Protein 7VPF (pdb70)

InterPro domains:
  IPR013022 Xylose isomerase-like, TIM barrel domain [PF01261] (46-263)
  IPR036237 Xylose isomerase-like superfamily [SSF51658] (16-276)
  IPR050312 IolE/XylA/MocC-like [PTHR12110] (22-275)

Secondary structure (DSSP, 8-state):
-PPPS-SSSEEEEGGGGTTS-HHHHHHHHHHTT--EEEEEHHHHHHH-HHHHHHHHHHTT-EEEEEEEEE----SSHHHHHHHHHHHHHHHHHHHHTT-SEEEEE----SSS-HHHHHHHHHHHHHHHHHHHHHTT-EEEE-PPPGGGTTTT-S--SHHHHHHHHHTS-TTTEEEEEEHHHHTT-TTHHHHHHHTTT-EEEEEE-EE-SS-S-SSS-EE-TTSSS--HHHHHHHHHHTT--S-EEE----HHHHSS-HHHHHHHHHHHHHHT-/----S-STTEEEEGGGGTTS-HHHHHHHHHHTT--EEEEEHHHHHHH-HHHHHHHHHTTT-EEEEEEEEE----SSHHHHHHHHHHHHHHHHHHHHTT-SEEEEE----SSS-HHHHHHHHHHHHHHHHHHHHHTT-EEEE-PPPGGGTTTT-S--SHHHHHHHHTTS-TTTEEEEEEHHHHTT-TTHHHHHHHTTT-EEEEEE-EE-SS-S-SSS-EE-TTSSS--HHHHHHHHHHTT--S-EEE----HHHHSS-HHHHHHHHHHHHHHT-

Solvent-accessible surface area: 20985 Å² total; per-residue (Å²): 176,147,184,38,126,74,28,82,35,0,0,0,0,2,18,2,3,52,79,37,24,0,105,89,0,2,42,0,0,80,141,15,139,3,40,27,0,0,1,29,43,95,31,3,82,122,28,25,66,79,66,0,48,123,16,4,148,122,27,63,16,117,11,2,1,1,2,61,1,8,58,3,9,4,78,74,62,79,74,77,48,64,94,24,70,62,1,82,158,0,0,51,25,0,23,89,6,121,12,97,8,0,1,0,1,1,0,40,22,69,88,120,65,14,48,22,1,20,55,50,0,84,98,10,0,104,88,3,7,87,60,1,93,137,112,68,6,27,0,0,0,5,4,1,1,0,0,5,2,17,53,36,1,0,1,1,16,1,24,24,0,1,84,13,0,88,185,18,54,40,126,32,0,0,0,0,1,2,0,2,0,4,14,0,16,38,79,10,52,117,9,1,68,89,1,56,59,41,16,39,4,2,2,0,0,1,3,38,78,101,27,92,52,16,86,38,1,1,5,10,0,18,90,7,32,5,34,8,40,105,1,15,73,25,1,36,96,7,55,13,155,23,11,2,4,2,3,2,14,19,97,68,27,29,103,83,87,1,69,81,2,2,62,47,1,44,61,79,1,61,99,56,3,206,132,164,36,134,71,31,85,45,0,0,0,0,1,16,1,7,48,87,43,28,0,127,85,0,4,50,2,0,75,142,16,141,2,44,42,0,0,0,21,31,89,30,2,65,123,33,24,64,83,73,0,61,118,18,6,142,131,28,65,17,101,6,2,0,1,2,63,2,7,59,3,6,4,79,73,62,79,75,71,53,60,85,21,73,54,2,91,114,0,0,53,18,0,21,96,4,80,10,86,6,1,1,0,4,0,0,39,20,68,88,118,66,12,52,21,1,25,51,52,0,57,94,11,0,116,90,2,8,83,63,0,88,146,106,67,5,26,0,0,0,8,3,8,0,1,0,6,2,16,49,64,1,0,1,1,16,1,24,24,0,1,76,12,0,91,174,21,54,50,126,32,0,0,0,0,1,1,0,0,1,3,18,1,15,38,79,6,50,125,10,1,66,90,1,57,60,41,17,35,5,1,1,0,0,1,3,38,83,100,23,91,53,17,61,40,1,15,3,2,0,22,73,7,34,5,37,8,35,102,3,8,64,26,3,38,96,6,44,12,171,24,12,2,3,0,6,1,23,11,107,66,24,30,113,88,86,2,76,84,1,2,58,37,0,48,56,74,0,54,81,63,1

Sequence (546 aa):
MERFTNIDRLSLNQITTNSWSLREAAEGCVRAEIPWIALWRNKVEEAGLAESKRIVRDAGLKVSSLCRGGMFPAATAAERAARIDDNRRAIDEAAELEAEVLVLVCGPAPDRDIDGARQMVEVAIHELVPYAQERGVTLGIEPLHPMYAAERSVISTLAQATTIAERFTPQQVGVVVDVFHVWWDPELYKQIARASGRILGFHVSDWIVPTPDMLLGRGMMGDGVIELNRIRQAVEAAGYRGPIEVEIFNQAIWDRPGDEVLAEMKARYLEHVMERFTNIDRLSLNQITTNSWSLREAAEGCVRAEIPWIALWRNKVEEAGLAESKRIVRDAGLKVSSLCRGGMFPAATAAERAARIDDNRRAIDEAAELEAEVLVLVCGPAPDRDIDGARQMVEVAIHELVPYAQERGVTLGIEPLHPMYAAERSVISTLAQATTIAERFTPQQVGVVVDVFHVWWDPELYKQIARASGRILGFHVSDWIVPTPDMLLGRGMMGDGVIELNRIRQAVEAAGYRGPIEVEIFNQAIWDRPGDEVLAEMKARYLEHV

B-factor: mean 81.98, std 17.22, range [30.0, 200.49]

Organism: NCBI:txid1920421

Radius of gyration: 25.16 Å; Cα contacts (8 Å, |Δi|>4): 1152; chains: 2; bounding box: 40×72×66 Å

Foldseek 3Di:
DAFDDDLQQEEEECQLQVVDALLRVLVLCLVVPHAEYEEEPVSCVVQDLVRSLVSCVVSNHDYAEYDAAAQQADPDDVVNVVSLVVNLVLLVSCLSSVYAEHEYAHHEHPDPPLVVSVVSSLVSLVVSQVSNVVSQYAYAYEAAAPVCRHPGHNRQELLSQLVSQVVDDLSRYAYEAECNRYLPPPCLLVSLLVRAPNYRAAEYWAAAPPAPDPQQRTHHPPHHDGQVVVNVVSNVVSVDPHHYYYDHRHPVSNPDPVNVVVVVRVVVSRVGD/DDFDDDQQQEEEECQLQVVDALLRVLVLCLVVVHAEYEEEPVSCVVQDLVRSLVSCVVSNHAYAEYDAAAQQADPDDVVNVVSLVVVLVQLVSCLSSVYAAHEYAHHEHPDPPLVVSLVSSLVSLVVNQVSNVVSQHAYAYEAAAPVCRHPGHPRQELQSRLVSQVVDDLSRYAYEDECNRYQPPPCRLVSLLVRASNYRAAEYWAQAPPAPDPQQRTHHPPRHDGQVVVNVVSNVVSVDPHHYYYHHRHPVSNVDDPNVVVVVNVVCNRVRD

Structure (mmCIF, N/CA/C/O backbone):
data_7VPF
#
_entry.id   7VPF
#
_cell.length_a   141.932
_cell.length_b   141.932
_cell.length_c   76.701
_cell.angle_alpha   90.000
_cell.angle_beta   90.000
_cell.angle_gamma   120.000
#
_symmetry.space_group_name_H-M   'H 3'
#
loop_
_entity.id
_entity.type
_entity.pdbx_description
1 polymer 'Xylose isomerase'
2 non-polymer 'CALCIUM ION'
3 non-polymer 'ZINC ION'
#
loop_
_atom_site.group_PDB
_atom_site.id
_atom_site.type_symbol
_atom_site.label_atom_id
_atom_site.label_alt_id
_atom_site.label_comp_id
_atom_site.label_asym_id
_atom_site.label_entity_id
_atom_site.label_seq_id
_atom_site.pdbx_PDB_ins_code
_atom_site.Cartn_x
_atom_site.Cartn_y
_atom_site.Cartn_z
_atom_site.occupancy
_atom_site.B_iso_or_equiv
_atom_site.auth_seq_id
_atom_site.auth_comp_id
_atom_site.auth_asym_id
_atom_site.auth_atom_id
_atom_site.pdbx_PDB_model_num
ATOM 1 N N . MET A 1 21 ? -35.537 -2.053 -11.990 1.00 106.00 1 MET A N 1
ATOM 2 C CA . MET A 1 21 ? -34.406 -1.543 -11.173 1.00 109.09 1 MET A CA 1
ATOM 3 C C . MET A 1 21 ? -33.325 -0.969 -12.094 1.00 113.97 1 MET A C 1
ATOM 4 O O . MET A 1 21 ? -32.181 -1.430 -12.024 1.00 126.07 1 MET A O 1
ATOM 9 N N . GLU A 1 22 ? -33.692 -0.002 -12.931 1.00 93.00 2 GLU A N 1
ATOM 10 C CA . GLU A 1 22 ? -32.732 0.610 -13.884 1.00 108.37 2 GLU A CA 1
ATOM 11 C C . GLU A 1 22 ? -31.928 1.714 -13.199 1.00 95.80 2 GLU A C 1
ATOM 12 O O . GLU A 1 22 ? -32.406 2.238 -12.198 1.00 86.04 2 GLU A O 1
ATOM 18 N N . ARG A 1 23 ? -30.753 2.015 -13.757 1.00 89.60 3 ARG A N 1
ATOM 19 C CA . ARG A 1 23 ? -29.765 3.000 -13.250 1.00 85.28 3 ARG A CA 1
ATOM 20 C C . ARG A 1 23 ? -30.119 4.430 -13.660 1.00 91.09 3 ARG A C 1
ATOM 21 O O . ARG A 1 23 ? -31.043 4.612 -14.445 1.00 78.47 3 ARG A O 1
ATOM 29 N N . PHE A 1 24 ? -29.417 5.403 -13.084 1.00 91.97 4 PHE A N 1
ATOM 30 C CA . PHE A 1 24 ? -29.608 6.832 -13.432 1.00 99.93 4 PHE A CA 1
ATOM 31 C C . PHE A 1 24 ? -28.874 7.123 -14.749 1.00 109.32 4 PHE A C 1
ATOM 32 O O . PHE A 1 24 ? -28.001 6.346 -15.146 1.00 104.46 4 PHE A O 1
ATOM 40 N N . THR A 1 25 ? -29.231 8.222 -15.408 1.00 94.94 5 THR A N 1
ATOM 41 C CA . THR A 1 25 ? -28.624 8.637 -16.666 1.00 104.76 5 THR A CA 1
ATOM 42 C C . THR A 1 25 ? -27.797 9.905 -16.526 1.00 105.11 5 THR A C 1
ATOM 43 O O . THR A 1 25 ? -26.841 10.102 -17.286 1.00 103.33 5 THR A O 1
ATOM 47 N N . ASN A 1 26 ? -28.140 10.762 -15.574 1.00 97.07 6 ASN A N 1
ATOM 48 C CA . ASN A 1 26 ? -27.404 11.985 -15.304 1.00 77.17 6 ASN A CA 1
ATOM 49 C C . ASN A 1 26 ? -26.789 11.933 -13.914 1.00 79.95 6 ASN A C 1
ATOM 50 O O . ASN A 1 26 ? -27.062 11.037 -13.110 1.00 85.56 6 ASN A O 1
ATOM 55 N N . ILE A 1 27 ? -25.948 12.923 -13.638 1.00 83.32 7 ILE A N 1
ATOM 56 C CA . ILE A 1 27 ? -25.472 13.161 -12.288 1.00 79.78 7 ILE A CA 1
ATOM 57 C C . ILE A 1 27 ? -26.050 14.465 -11.743 1.00 73.51 7 ILE A C 1
ATOM 58 O O . ILE A 1 27 ? -25.506 15.050 -10.810 1.00 77.74 7 ILE A O 1
ATOM 63 N N . ASP A 1 28 ? -27.170 14.913 -12.322 1.00 71.23 8 ASP A N 1
ATOM 64 C CA . ASP A 1 28 ? -27.808 16.148 -11.883 1.00 77.47 8 ASP A CA 1
ATOM 65 C C . ASP A 1 28 ? -28.373 16.015 -10.477 1.00 83.97 8 ASP A C 1
ATOM 66 O O . ASP A 1 28 ? -28.477 17.012 -9.754 1.00 83.18 8 ASP A O 1
ATOM 71 N N . ARG A 1 29 ? -28.747 14.801 -10.075 1.00 87.40 9 ARG A N 1
ATOM 72 C CA . ARG A 1 29 ? -29.219 14.574 -8.717 1.00 73.34 9 ARG A CA 1
ATOM 73 C C . ARG A 1 29 ? -28.080 14.339 -7.732 1.00 76.41 9 ARG A C 1
ATOM 74 O O . ARG A 1 29 ? -28.305 14.429 -6.520 1.00 72.31 9 ARG A O 1
ATOM 82 N N . LEU A 1 30 ? -26.882 14.022 -8.221 1.00 71.56 10 LEU A N 1
ATOM 83 C CA . LEU A 1 30 ? -25.736 13.788 -7.353 1.00 54.35 10 LEU A CA 1
ATOM 84 C C . LEU A 1 30 ? -25.371 15.058 -6.591 1.00 65.96 10 LEU A C 1
ATOM 85 O O . LEU A 1 30 ? -25.508 16.178 -7.096 1.00 61.12 10 LEU A O 1
ATOM 90 N N . SER A 1 31 ? -24.900 14.868 -5.362 1.00 86.25 11 SER A N 1
ATOM 91 C CA . SER A 1 31 ? -24.322 15.941 -4.576 1.00 86.34 11 SER A CA 1
ATOM 92 C C . SER A 1 31 ? -23.047 15.449 -3.916 1.00 84.82 11 SER A C 1
ATOM 93 O O . SER A 1 31 ? -22.860 14.252 -3.696 1.00 101.43 11 SER A O 1
ATOM 96 N N . LEU A 1 32 ? -22.200 16.400 -3.542 1.00 87.77 12 LEU A N 1
ATOM 97 C CA . LEU A 1 32 ? -20.915 16.103 -2.917 1.00 93.03 12 LEU A CA 1
ATOM 98 C C . LEU A 1 32 ? -20.897 16.730 -1.531 1.00 89.40 12 LEU A C 1
ATOM 99 O O . LEU A 1 32 ? -20.932 17.957 -1.401 1.00 80.27 12 LEU A O 1
ATOM 104 N N . ASN A 1 33 ? -20.853 15.893 -0.501 1.00 91.64 13 ASN A N 1
ATOM 105 C CA . ASN A 1 33 ? -20.599 16.386 0.843 1.00 83.62 13 ASN A CA 1
ATOM 106 C C . ASN A 1 33 ? -19.118 16.700 0.990 1.00 85.29 13 ASN A C 1
ATOM 107 O O . ASN A 1 33 ? -18.260 15.944 0.522 1.00 92.08 13 ASN A O 1
ATOM 112 N N . GLN A 1 34 ? -18.822 17.832 1.636 1.00 60.44 14 GLN A N 1
ATOM 113 C CA . GLN A 1 34 ? -17.436 18.271 1.772 1.00 71.92 14 GLN A CA 1
ATOM 114 C C . GLN A 1 34 ? -16.565 17.220 2.443 1.00 89.29 14 GLN A C 1
ATOM 115 O O . GLN A 1 34 ? -15.377 17.100 2.122 1.00 91.58 14 GLN A O 1
ATOM 121 N N . ILE A 1 35 ? -17.140 16.433 3.354 1.00 95.96 15 ILE A N 1
ATOM 122 C CA . ILE A 1 35 ? -16.325 15.573 4.207 1.00 93.28 15 ILE A CA 1
ATOM 123 C C . ILE A 1 35 ? -15.923 14.281 3.513 1.00 96.56 15 ILE A C 1
ATOM 124 O O . ILE A 1 35 ? -15.056 13.555 4.017 1.00 101.28 15 ILE A O 1
ATOM 129 N N . THR A 1 36 ? -16.465 14.003 2.326 1.00 79.20 16 THR A N 1
ATOM 130 C CA . THR A 1 36 ? -15.884 12.936 1.524 1.00 84.89 16 THR A CA 1
ATOM 131 C C . THR A 1 36 ? -14.549 13.360 0.942 1.00 96.93 16 THR A C 1
ATOM 132 O O . THR A 1 36 ? -13.777 12.507 0.492 1.00 101.15 16 THR A O 1
ATOM 136 N N . THR A 1 37 ? -14.259 14.661 0.965 1.00 100.07 17 THR A N 1
ATOM 137 C CA . THR A 1 37 ? -12.952 15.208 0.626 1.00 88.07 17 THR A CA 1
ATOM 138 C C . THR A 1 37 ? -12.548 16.228 1.691 1.00 95.09 17 THR A C 1
ATOM 139 O O . THR A 1 37 ? -12.351 17.409 1.408 1.00 98.33 17 THR A O 1
ATOM 143 N N . ASN A 1 38 ? -12.409 15.719 2.914 1.00 99.84 18 ASN A N 1
ATOM 144 C CA . ASN A 1 38 ? -12.101 16.518 4.126 1.00 96.68 18 ASN A CA 1
ATOM 145 C C . ASN A 1 38 ? -10.743 17.201 3.992 1.00 100.47 18 ASN A C 1
ATOM 146 O O . ASN A 1 38 ? -10.537 18.197 4.681 1.00 99.98 18 ASN A O 1
ATOM 151 N N . SER A 1 39 ? -9.839 16.625 3.202 1.00 100.01 19 SER A N 1
ATOM 152 C CA . SER A 1 39 ? -8.529 17.210 2.933 1.00 102.91 19 SER A CA 1
ATOM 153 C C . SER A 1 39 ? -8.668 18.566 2.252 1.00 92.15 19 SER A C 1
ATOM 154 O O . SER A 1 39 ? -7.933 19.513 2.562 1.00 85.36 19 SER A O 1
ATOM 157 N N . TRP A 1 40 ? -9.595 18.668 1.303 1.00 100.25 20 TRP A N 1
ATOM 158 C CA . TRP A 1 40 ? -9.794 19.894 0.546 1.00 98.78 20 TRP A CA 1
ATOM 159 C C . TRP A 1 40 ? -10.526 20.940 1.378 1.00 87.53 20 TRP A C 1
ATOM 160 O O . TRP A 1 40 ? -11.343 20.617 2.244 1.00 89.05 20 TRP A O 1
ATOM 171 N N . SER A 1 41 ? -10.225 22.204 1.100 1.00 89.33 21 SER A N 1
ATOM 172 C CA . SER A 1 41 ? -10.990 23.317 1.644 1.00 78.82 21 SER A CA 1
ATOM 173 C C . SER A 1 41 ? -12.295 23.446 0.857 1.00 76.67 21 SER A C 1
ATOM 174 O O . SER A 1 41 ? -12.641 22.587 0.041 1.00 79.48 21 SER A O 1
ATOM 177 N N . LEU A 1 42 ? -13.038 24.532 1.087 1.00 80.62 22 LEU A N 1
ATOM 178 C CA . LEU A 1 42 ? -14.306 24.709 0.388 1.00 80.70 22 LEU A CA 1
ATOM 179 C C . LEU A 1 42 ? -14.115 25.179 -1.051 1.00 95.38 22 LEU A C 1
ATOM 180 O O . LEU A 1 42 ? -14.844 24.739 -1.947 1.00 95.52 22 LEU A O 1
ATOM 185 N N . ARG A 1 43 ? -13.129 26.035 -1.316 1.00 95.65 23 ARG A N 1
ATOM 186 C CA . ARG A 1 43 ? -12.979 26.469 -2.698 1.00 85.78 23 ARG A CA 1
ATOM 187 C C . ARG A 1 43 ? -12.245 25.421 -3.528 1.00 99.21 23 ARG A C 1
ATOM 188 O O . ARG A 1 43 ? -12.562 25.244 -4.713 1.00 105.23 23 ARG A O 1
ATOM 196 N N . GLU A 1 44 ? -11.358 24.633 -2.903 1.00 87.57 24 GLU A N 1
ATOM 197 C CA . GLU A 1 44 ? -10.824 23.459 -3.584 1.00 88.51 24 GLU A CA 1
ATOM 198 C C . GLU A 1 44 ? -11.935 22.473 -3.900 1.00 97.23 24 GLU A C 1
ATOM 199 O O . GLU A 1 44 ? -11.963 21.878 -4.984 1.00 105.17 24 GLU A O 1
ATOM 205 N N . ALA A 1 45 ? -12.879 22.310 -2.972 1.00 97.18 25 ALA A N 1
ATOM 206 C CA . ALA A 1 45 ? -13.997 21.403 -3.202 1.00 95.61 25 ALA A CA 1
ATOM 207 C C . ALA A 1 45 ? -14.859 21.888 -4.359 1.00 96.23 25 ALA A C 1
ATOM 208 O O . ALA A 1 45 ? -15.230 21.105 -5.238 1.00 94.63 25 ALA A O 1
ATOM 210 N N . ALA A 1 46 ? -15.190 23.183 -4.373 1.00 94.19 26 ALA A N 1
ATOM 211 C CA . ALA A 1 46 ? -16.017 23.726 -5.447 1.00 96.86 26 ALA A CA 1
ATOM 212 C C . ALA A 1 46 ? -15.333 23.571 -6.799 1.00 108.22 26 ALA A C 1
ATOM 213 O O . ALA A 1 46 ? -15.974 23.191 -7.793 1.00 98.51 26 ALA A O 1
ATOM 215 N N . GLU A 1 47 ? -14.026 23.857 -6.857 1.00 111.44 27 GLU A N 1
ATOM 216 C CA . GLU A 1 47 ? -13.280 23.647 -8.092 1.00 110.75 27 GLU A CA 1
ATOM 217 C C . GLU A 1 47 ? -13.329 22.184 -8.510 1.00 105.02 27 GLU A C 1
ATOM 218 O O . GLU A 1 47 ? -13.480 21.874 -9.698 1.00 105.05 27 GLU A O 1
ATOM 220 N N . GLY A 1 48 ? -13.221 21.269 -7.544 1.00 101.99 28 GLY A N 1
ATOM 221 C CA . GLY A 1 48 ? -13.286 19.855 -7.863 1.00 111.10 28 GLY A CA 1
ATOM 222 C C . GLY A 1 48 ? -14.638 19.407 -8.383 1.00 102.81 28 GLY A C 1
ATOM 223 O O . GLY A 1 48 ? -14.709 18.528 -9.249 1.00 87.70 28 GLY A O 1
ATOM 224 N N . CYS A 1 49 ? -15.726 20.000 -7.879 1.00 106.87 29 CYS A N 1
ATOM 225 C CA . CYS A 1 49 ? -17.045 19.559 -8.335 1.00 101.28 29 CYS A CA 1
ATOM 226 C C . CYS A 1 49 ? -17.445 20.190 -9.657 1.00 101.05 29 CYS A C 1
ATOM 227 O O . CYS A 1 49 ? -18.223 19.589 -10.406 1.00 94.33 29 CYS A O 1
ATOM 230 N N . VAL A 1 50 ? -16.930 21.377 -9.977 1.00 104.33 30 VAL A N 1
ATOM 231 C CA . VAL A 1 50 ? -17.201 21.888 -11.317 1.00 105.29 30 VAL A CA 1
ATOM 232 C C . VAL A 1 50 ? -16.271 21.228 -12.333 1.00 101.69 30 VAL A C 1
ATOM 233 O O . VAL A 1 50 ? -16.661 21.006 -13.486 1.00 98.88 30 VAL A O 1
ATOM 237 N N . ARG A 1 51 ? -15.049 20.876 -11.921 1.00 100.11 31 ARG A N 1
ATOM 238 C CA . ARG A 1 51 ? -14.163 20.100 -12.782 1.00 88.34 31 ARG A CA 1
ATOM 239 C C . ARG A 1 51 ? -14.779 18.751 -13.127 1.00 98.04 31 ARG A C 1
ATOM 240 O O . ARG A 1 51 ? -14.649 18.269 -14.258 1.00 97.15 31 ARG A O 1
ATOM 248 N N . ALA A 1 52 ? -15.455 18.128 -12.164 1.00 112.65 32 ALA A N 1
ATOM 249 C CA . ALA A 1 52 ? -16.112 16.843 -12.359 1.00 102.08 32 ALA A CA 1
ATOM 250 C C . ALA A 1 52 ? -17.558 16.987 -12.816 1.00 101.70 32 ALA A C 1
ATOM 251 O O . ALA A 1 52 ? -18.262 15.978 -12.925 1.00 97.93 32 ALA A O 1
ATOM 253 N N . GLU A 1 53 ? -18.013 18.217 -13.073 1.00 98.89 33 GLU A N 1
ATOM 254 C CA . GLU A 1 53 ? -19.364 18.487 -13.570 1.00 93.84 33 GLU A CA 1
ATOM 255 C C . GLU A 1 53 ? -20.428 18.036 -12.567 1.00 96.19 33 GLU A C 1
ATOM 256 O O . GLU A 1 53 ? -21.490 17.540 -12.945 1.00 90.90 33 GLU A O 1
ATOM 262 N N . ILE A 1 54 ? -20.134 18.217 -11.287 1.00 84.55 34 ILE A N 1
ATOM 263 C CA . ILE A 1 54 ? -21.070 17.858 -10.208 1.00 75.56 34 ILE A CA 1
ATOM 264 C C . ILE A 1 54 ? -21.860 19.097 -9.849 1.00 78.99 34 ILE A C 1
ATOM 265 O O . ILE A 1 54 ? -21.270 20.125 -9.476 1.00 84.29 34 ILE A O 1
ATOM 270 N N . PRO A 1 55 ? -23.197 19.068 -9.937 1.00 59.45 35 PRO A N 1
ATOM 271 C CA . PRO A 1 55 ? -23.985 20.293 -9.755 1.00 61.28 35 PRO A CA 1
ATOM 272 C C . PRO A 1 55 ? -24.244 20.665 -8.302 1.00 69.40 35 PRO A C 1
ATOM 273 O O . PRO A 1 55 ? -24.332 21.852 -7.975 1.00 71.44 35 PRO A O 1
ATOM 277 N N . TRP A 1 56 ? -24.372 19.672 -7.422 1.00 80.59 36 TRP A N 1
ATOM 278 C CA . TRP A 1 56 ? -24.805 19.893 -6.048 1.00 69.22 36 TRP A CA 1
ATOM 279 C C . TRP A 1 56 ? -23.660 19.683 -5.064 1.00 63.93 36 TRP A C 1
ATOM 280 O O . TRP A 1 56 ? -22.888 18.725 -5.183 1.00 70.50 36 TRP A O 1
ATOM 291 N N . ILE A 1 57 ? -23.591 20.551 -4.056 1.00 73.75 37 ILE A N 1
ATOM 292 C CA . ILE A 1 57 ? -22.602 20.433 -2.992 1.00 89.51 37 ILE A CA 1
ATOM 293 C C . ILE A 1 57 ? -23.287 20.670 -1.650 1.00 85.54 37 ILE A C 1
ATOM 294 O O . ILE A 1 57 ? -24.247 21.439 -1.544 1.00 78.42 37 ILE A O 1
ATOM 299 N N . ALA A 1 58 ? -22.792 19.985 -0.624 1.00 87.17 38 ALA A N 1
ATOM 300 C CA . ALA A 1 58 ? -23.293 20.097 0.741 1.00 83.62 38 ALA A CA 1
ATOM 301 C C . ALA A 1 58 ? -22.175 20.657 1.603 1.00 72.41 38 ALA A C 1
ATOM 302 O O . ALA A 1 58 ? -21.083 20.081 1.660 1.00 80.09 38 ALA A O 1
ATOM 304 N N . LEU A 1 59 ? -22.449 21.765 2.280 1.00 71.21 39 LEU A N 1
ATOM 305 C CA . LEU A 1 59 ? -21.414 22.531 2.953 1.00 87.04 39 LEU A CA 1
ATOM 306 C C . LEU A 1 59 ? -21.379 22.208 4.440 1.00 86.50 39 LEU A C 1
ATOM 307 O O . LEU A 1 59 ? -22.407 21.922 5.061 1.00 76.75 39 LEU A O 1
ATOM 312 N N . TRP A 1 60 ? -20.178 22.255 5.003 1.00 82.25 40 TRP A N 1
ATOM 313 C CA . TRP A 1 60 ? -19.965 22.054 6.427 1.00 79.50 40 TRP A CA 1
ATOM 314 C C . TRP A 1 60 ? -19.669 23.388 7.097 1.00 85.07 40 TRP A C 1
ATOM 315 O O . TRP A 1 60 ? -19.025 24.261 6.506 1.00 97.61 40 TRP A O 1
ATOM 326 N N . ARG A 1 61 ? -20.144 23.538 8.336 1.00 78.21 41 ARG A N 1
ATOM 327 C CA . ARG A 1 61 ? -20.051 24.829 9.010 1.00 73.41 41 ARG A CA 1
ATOM 328 C C . ARG A 1 61 ? -18.609 25.200 9.340 1.00 77.88 41 ARG A C 1
ATOM 329 O O . ARG A 1 61 ? -18.254 26.385 9.300 1.00 80.52 41 ARG A O 1
ATOM 337 N N . ASN A 1 62 ? -17.767 24.212 9.662 1.00 80.53 42 ASN A N 1
ATOM 338 C CA . ASN A 1 62 ? -16.378 24.507 10.004 1.00 74.50 42 ASN A CA 1
ATOM 339 C C . ASN A 1 62 ? -15.622 25.078 8.809 1.00 83.61 42 ASN A C 1
ATOM 340 O O . ASN A 1 62 ? -14.838 26.022 8.953 1.00 82.24 42 ASN A O 1
ATOM 345 N N . LYS A 1 63 ? -15.841 24.516 7.617 1.00 88.90 43 LYS A N 1
ATOM 346 C CA . LYS A 1 63 ? -15.157 25.023 6.432 1.00 80.12 43 LYS A CA 1
ATOM 347 C C . LYS A 1 63 ? -15.680 26.401 6.036 1.00 81.04 43 LYS A C 1
ATOM 348 O O . LYS A 1 63 ? -14.906 27.262 5.598 1.00 96.73 43 LYS A O 1
ATOM 354 N N . VAL A 1 64 ? -16.987 26.629 6.189 1.00 74.93 44 VAL A N 1
ATOM 355 C CA . VAL A 1 64 ? -17.552 27.943 5.888 1.00 71.76 44 VAL A CA 1
ATOM 356 C C . VAL A 1 64 ? -16.984 28.991 6.835 1.00 87.23 44 VAL A C 1
ATOM 357 O O . VAL A 1 64 ? -16.662 30.112 6.423 1.00 94.77 44 VAL A O 1
ATOM 361 N N . GLU A 1 65 ? -16.838 28.640 8.115 1.00 91.14 45 GLU A N 1
ATOM 362 C CA . GLU A 1 65 ? -16.221 29.562 9.063 1.00 86.90 45 GLU A CA 1
ATOM 363 C C . GLU A 1 65 ? -14.748 29.778 8.737 1.00 97.88 45 GLU A C 1
ATOM 364 O O . GLU A 1 65 ? -14.228 30.889 8.904 1.00 88.51 45 GLU A O 1
ATOM 366 N N . GLU A 1 66 ? -14.055 28.724 8.293 1.00 96.33 46 GLU A N 1
ATOM 367 C CA . GLU A 1 66 ? -12.693 28.876 7.785 1.00 101.86 46 GLU A CA 1
ATOM 368 C C . GLU A 1 66 ? -12.623 29.939 6.699 1.00 92.48 46 GLU A C 1
ATOM 369 O O . GLU A 1 66 ? -11.829 30.883 6.784 1.00 100.23 46 GLU A O 1
ATOM 375 N N . ALA A 1 67 ? -13.455 29.799 5.669 1.00 93.39 47 ALA A N 1
ATOM 376 C CA . ALA A 1 67 ? -13.392 30.718 4.537 1.00 101.45 47 ALA A CA 1
ATOM 377 C C . ALA A 1 67 ? -14.043 32.060 4.847 1.00 93.18 47 ALA A C 1
ATOM 378 O O . ALA A 1 67 ? -13.507 33.113 4.480 1.00 77.01 47 ALA A O 1
ATOM 380 N N . GLY A 1 68 ? -15.188 32.047 5.520 1.00 88.79 48 GLY A N 1
ATOM 381 C CA . GLY A 1 68 ? -15.956 33.261 5.705 1.00 76.55 48 GLY A CA 1
ATOM 382 C C . GLY A 1 68 ? -17.300 33.138 5.020 1.00 91.38 48 GLY A C 1
ATOM 383 O O . GLY A 1 68 ? -17.388 32.580 3.923 1.00 91.67 48 GLY A O 1
ATOM 384 N N . LEU A 1 69 ? -18.354 33.645 5.660 1.00 74.96 49 LEU A N 1
ATOM 385 C CA . LEU A 1 69 ? -19.709 33.449 5.152 1.00 77.70 49 LEU A CA 1
ATOM 386 C C . LEU A 1 69 ? -19.872 34.049 3.760 1.00 89.36 49 LEU A C 1
ATOM 387 O O . LEU A 1 69 ? -20.207 33.346 2.797 1.00 87.80 49 LEU A O 1
ATOM 392 N N . ALA A 1 70 ? -19.632 35.358 3.636 1.00 82.35 50 ALA A N 1
ATOM 393 C CA . ALA A 1 70 ? -19.757 36.020 2.341 1.00 91.72 50 ALA A CA 1
ATOM 394 C C . ALA A 1 70 ? -18.798 35.418 1.323 1.00 93.44 50 ALA A C 1
ATOM 395 O O . ALA A 1 70 ? -19.157 35.213 0.155 1.00 84.93 50 ALA A O 1
ATOM 397 N N . GLU A 1 71 ? -17.575 35.120 1.757 1.00 85.66 51 GLU A N 1
ATOM 398 C CA . GLU A 1 71 ? -16.578 34.560 0.855 1.00 81.82 51 GLU A CA 1
ATOM 399 C C . GLU A 1 71 ? -16.990 33.177 0.355 1.00 98.10 51 GLU A C 1
ATOM 400 O O . GLU A 1 71 ? -16.909 32.897 -0.847 1.00 91.74 51 GLU A O 1
ATOM 406 N N . SER A 1 72 ? -17.464 32.309 1.255 1.00 103.31 52 SER A N 1
ATOM 407 C CA . SER A 1 72 ? -17.926 30.984 0.841 1.00 100.27 52 SER A CA 1
ATOM 408 C C . SER A 1 72 ? -19.123 31.082 -0.097 1.00 96.50 52 SER A C 1
ATOM 409 O O . SER A 1 72 ? -19.223 30.332 -1.082 1.00 85.48 52 SER A O 1
ATOM 411 N N . LYS A 1 73 ? -20.046 32.002 0.202 1.00 86.92 53 LYS A N 1
ATOM 412 C CA . LYS A 1 73 ? -21.200 32.221 -0.662 1.00 84.04 53 LYS A CA 1
ATOM 413 C C . LYS A 1 73 ? -20.760 32.610 -2.067 1.00 89.69 53 LYS A C 1
ATOM 414 O O . LYS A 1 73 ? -21.262 32.070 -3.062 1.00 93.89 53 LYS A O 1
ATOM 420 N N . ARG A 1 74 ? -19.795 33.528 -2.166 1.00 96.44 54 ARG A N 1
ATOM 421 C CA . ARG A 1 74 ? -19.278 33.923 -3.474 1.00 97.31 54 ARG A CA 1
ATOM 422 C C . ARG A 1 74 ? -18.603 32.751 -4.182 1.00 98.06 54 ARG A C 1
ATOM 423 O O . ARG A 1 74 ? -18.765 32.575 -5.400 1.00 93.60 54 ARG A O 1
ATOM 431 N N . ILE A 1 75 ? -17.856 31.931 -3.426 1.00 99.25 55 ILE A N 1
ATOM 432 C CA . ILE A 1 75 ? -17.139 30.794 -4.009 1.00 91.19 55 ILE A CA 1
ATOM 433 C C . ILE A 1 75 ? -18.108 29.847 -4.690 1.00 92.88 55 ILE 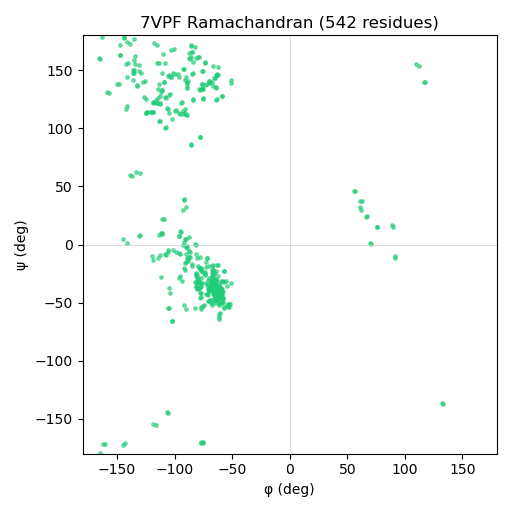A C 1
ATOM 434 O O . ILE A 1 75 ? -17.915 29.446 -5.845 1.00 91.09 55 ILE A O 1
ATOM 439 N N . VAL A 1 76 ? -19.168 29.466 -3.972 1.00 96.37 56 VAL A N 1
ATOM 440 C CA . VAL A 1 76 ? -20.069 28.453 -4.503 1.00 105.82 56 VAL A CA 1
ATOM 441 C C . VAL A 1 76 ? -21.182 29.056 -5.343 1.00 98.90 56 VAL A C 1
ATOM 442 O O . VAL A 1 76 ? -21.985 28.306 -5.915 1.00 94.74 56 VAL A O 1
ATOM 446 N N . ARG A 1 77 ? -21.254 30.382 -5.454 1.00 95.20 57 ARG A N 1
ATOM 447 C CA . ARG A 1 77 ? -22.164 30.973 -6.424 1.00 103.89 57 ARG A CA 1
ATOM 448 C C . ARG A 1 77 ? -21.493 31.304 -7.751 1.00 107.05 57 ARG A C 1
ATOM 449 O O . ARG A 1 77 ? -22.173 31.310 -8.783 1.00 108.59 57 ARG A O 1
ATOM 457 N N . ASP A 1 78 ? -20.182 31.570 -7.765 1.00 100.93 58 ASP A N 1
ATOM 458 C CA . ASP A 1 78 ? -19.480 31.750 -9.033 1.00 99.01 58 ASP A CA 1
ATOM 459 C C . ASP A 1 78 ? -18.930 30.432 -9.565 1.00 101.45 58 ASP A C 1
ATOM 460 O O . ASP A 1 78 ? -18.380 30.396 -10.670 1.00 124.63 58 ASP A O 1
ATOM 465 N N . ALA A 1 79 ? -19.112 29.342 -8.829 1.00 96.78 59 ALA A N 1
ATOM 466 C CA . ALA A 1 79 ? -18.975 28.003 -9.379 1.00 107.64 59 ALA A CA 1
ATOM 467 C C . ALA A 1 79 ? -20.280 27.504 -9.977 1.00 99.50 59 ALA A C 1
ATOM 468 O O . ALA A 1 79 ? -20.299 26.429 -10.586 1.00 87.85 59 ALA A O 1
ATOM 470 N N . GLY 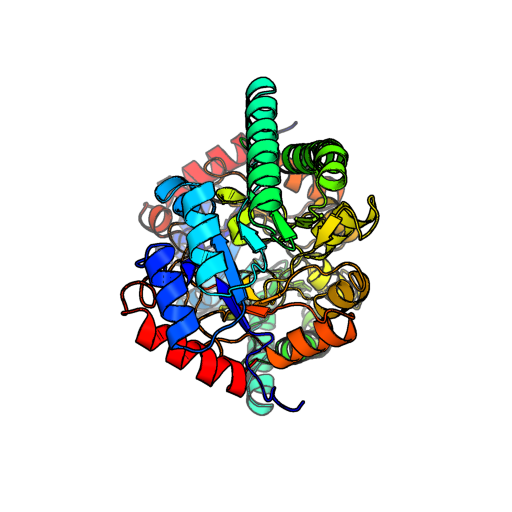A 1 80 ? -21.362 28.268 -9.830 1.00 94.72 60 GLY A N 1
ATOM 471 C CA . GLY A 1 80 ? -22.660 27.820 -10.285 1.00 89.42 60 GLY A CA 1
ATOM 472 C C . GLY A 1 80 ? -23.203 26.647 -9.509 1.00 101.22 60 GLY A C 1
ATOM 473 O O . GLY A 1 80 ? -24.028 25.895 -10.033 1.00 96.42 60 GLY A O 1
ATOM 474 N N . LEU A 1 81 ? -22.758 26.472 -8.267 1.00 112.04 61 LEU A N 1
ATOM 475 C CA . LEU A 1 81 ? -23.136 25.329 -7.451 1.00 87.77 61 LEU A CA 1
ATOM 476 C C . LEU A 1 81 ? -24.406 25.615 -6.663 1.00 85.04 61 LEU A C 1
ATOM 477 O O . LEU A 1 81 ? -24.591 26.712 -6.127 1.00 82.07 61 LEU A O 1
ATOM 482 N N . LYS A 1 82 ? -25.277 24.615 -6.600 1.00 80.82 62 LYS A N 1
ATOM 483 C CA . LYS A 1 82 ? -26.429 24.619 -5.717 1.00 79.59 62 LYS A CA 1
ATOM 484 C C . LYS A 1 82 ? -26.095 23.853 -4.443 1.00 77.97 62 LYS A C 1
ATOM 485 O O . LYS A 1 82 ? -25.326 22.890 -4.461 1.00 80.15 62 LYS A O 1
ATOM 491 N N . VAL A 1 83 ? -26.676 24.292 -3.333 1.00 66.32 63 VAL A N 1
ATOM 492 C CA . VAL A 1 83 ? -26.329 23.790 -2.009 1.00 79.26 63 VAL A CA 1
ATOM 493 C C . VAL A 1 83 ? -27.451 22.881 -1.525 1.00 83.11 63 VAL A C 1
ATOM 494 O O . VAL A 1 83 ? -28.593 23.323 -1.342 1.00 86.52 63 VAL A O 1
ATOM 498 N N . SER A 1 84 ? -27.124 21.602 -1.331 1.00 69.54 64 SER A N 1
ATOM 499 C CA . SER A 1 84 ? -28.125 20.637 -0.893 1.00 71.42 64 SER A CA 1
ATOM 500 C C . SER A 1 84 ? -28.408 20.774 0.598 1.00 78.92 64 SER A C 1
ATOM 501 O O . SER A 1 84 ? -29.557 20.967 1.008 1.00 80.31 64 SER A O 1
ATOM 504 N N . SER A 1 85 ? -27.368 20.686 1.424 1.00 74.93 65 SER A N 1
ATOM 505 C CA . SER A 1 85 ? -27.528 20.746 2.868 1.00 67.09 65 SER A CA 1
ATOM 506 C C . SER A 1 85 ? -26.369 21.512 3.489 1.00 71.95 65 SER A C 1
ATOM 507 O O . SER A 1 85 ? -25.274 21.593 2.925 1.00 78.74 65 SER A O 1
ATOM 510 N N . LEU A 1 86 ? -26.621 22.073 4.671 1.00 63.96 66 LEU A N 1
ATOM 511 C CA . LEU A 1 86 ? -25.573 22.657 5.499 1.00 73.61 66 LEU A CA 1
ATOM 512 C C . LEU A 1 86 ? -25.476 21.849 6.784 1.00 78.98 66 LEU A C 1
ATOM 513 O O . LEU A 1 86 ? -26.459 21.730 7.523 1.00 81.77 66 LEU A O 1
ATOM 518 N N . CYS A 1 87 ? -24.294 21.303 7.047 1.00 77.26 67 CYS A N 1
ATOM 519 C CA . CYS A 1 87 ? -24.043 20.469 8.213 1.00 80.43 67 CYS A CA 1
ATOM 520 C C . CYS A 1 87 ? -23.059 21.173 9.138 1.00 89.48 67 CYS A C 1
ATOM 521 O O . CYS A 1 87 ? -22.038 21.689 8.676 1.00 102.32 67 CYS A O 1
ATOM 524 N N . ARG A 1 88 ? -23.358 21.196 10.436 1.00 87.59 68 ARG A N 1
ATOM 525 C CA . ARG A 1 88 ? -24.584 20.643 10.994 1.00 82.42 68 ARG A CA 1
ATOM 526 C C . ARG A 1 88 ? -25.021 21.426 12.223 1.00 82.41 68 ARG A C 1
ATOM 527 O O . ARG A 1 88 ? -24.196 21.817 13.050 1.00 101.74 68 ARG A O 1
ATOM 535 N N . GLY A 1 89 ? -26.321 21.677 12.328 1.00 72.46 69 GLY A N 1
ATOM 536 C CA . GLY A 1 89 ? -26.871 22.214 13.551 1.00 73.11 69 GLY A CA 1
ATOM 537 C C . GLY A 1 89 ? -27.189 21.113 14.544 1.00 69.03 69 GLY A C 1
ATOM 538 O O . GLY A 1 89 ? -27.220 19.927 14.215 1.00 76.63 69 GLY A O 1
ATOM 539 N N . GLY A 1 90 ? -27.419 21.516 15.789 1.00 76.78 70 GLY A N 1
ATOM 540 C CA . GLY A 1 90 ? -27.803 20.547 16.797 1.00 77.22 70 GLY A CA 1
ATOM 541 C C . GLY A 1 90 ? -27.036 20.653 18.096 1.00 81.63 70 GLY A C 1
ATOM 542 O O . GLY A 1 90 ? -26.820 21.755 18.612 1.00 76.46 70 GLY A O 1
ATOM 543 N N . MET A 1 91 ? -26.624 19.501 18.631 1.00 76.87 71 MET A N 1
ATOM 544 C CA . MET A 1 91 ? -25.933 19.422 19.918 1.00 72.43 71 MET A CA 1
ATOM 545 C C . MET A 1 91 ? -26.773 20.066 21.020 1.00 69.70 71 MET A C 1
ATOM 546 O O . MET A 1 91 ? -26.280 20.841 21.830 1.00 76.24 71 MET A O 1
ATOM 551 N N . PHE A 1 92 ? -28.066 19.731 21.047 1.00 70.00 72 PHE A N 1
ATOM 552 C CA . PHE A 1 92 ? -28.964 20.389 21.996 1.00 72.42 72 PHE A CA 1
ATOM 553 C C . PHE A 1 92 ? -28.708 19.998 23.449 1.00 71.63 72 PHE A C 1
ATOM 554 O O . PHE A 1 92 ? -28.635 20.903 24.299 1.00 83.71 72 PHE A O 1
ATOM 562 N N . PRO A 1 93 ? -28.584 18.717 23.815 1.00 59.14 73 PRO A N 1
ATOM 563 C CA . PRO A 1 93 ? -28.456 18.382 25.240 1.00 80.89 73 PRO A CA 1
ATOM 564 C C . PRO A 1 93 ? -27.183 18.945 25.856 1.00 85.31 73 PRO A C 1
ATOM 565 O O . PRO A 1 93 ? -26.095 18.859 25.282 1.00 71.67 73 PRO A O 1
ATOM 569 N N . ALA A 1 94 ? -27.337 19.524 27.045 1.00 77.79 74 ALA A N 1
ATOM 570 C CA . ALA A 1 94 ? -26.210 20.037 27.804 1.00 67.31 74 ALA A CA 1
ATOM 571 C C . ALA A 1 94 ? -26.505 19.870 29.287 1.00 82.16 74 ALA A C 1
ATOM 572 O O . ALA A 1 94 ? -27.653 19.676 29.694 1.00 80.70 74 ALA A O 1
ATOM 574 N N . ALA A 1 95 ? -25.442 19.957 30.091 1.00 90.94 75 ALA A N 1
ATOM 575 C CA . ALA A 1 95 ? -25.559 19.692 31.521 1.00 76.79 75 ALA A CA 1
ATOM 576 C C . ALA A 1 95 ? -26.423 20.725 32.233 1.00 73.15 75 ALA A C 1
ATOM 577 O O . ALA A 1 95 ? -27.091 20.392 33.219 1.00 76.86 75 ALA A O 1
ATOM 579 N N . THR A 1 96 ? -26.440 21.968 31.755 1.00 72.39 76 THR A N 1
ATOM 580 C CA . THR A 1 96 ? -27.251 22.992 32.392 1.00 83.05 76 THR A CA 1
ATOM 581 C C . THR A 1 96 ? -27.891 23.895 31.351 1.00 72.48 76 THR A C 1
ATOM 582 O O . THR A 1 96 ? -27.617 23.802 30.152 1.00 80.18 76 THR A O 1
ATOM 586 N N . ALA A 1 97 ? -28.752 24.790 31.840 1.00 68.85 77 ALA A N 1
ATOM 587 C CA . ALA A 1 97 ? -29.743 25.431 30.984 1.00 74.70 77 ALA A CA 1
ATOM 588 C C . ALA A 1 97 ? -29.136 26.579 30.191 1.00 75.65 77 ALA A C 1
ATOM 589 O O . ALA A 1 97 ? -29.496 26.790 29.028 1.00 85.05 77 ALA A O 1
ATOM 591 N N . ALA A 1 98 ? -28.232 27.341 30.810 1.00 74.05 78 ALA A N 1
ATOM 592 C CA . ALA A 1 98 ? -27.512 28.374 30.073 1.00 76.82 78 ALA A CA 1
ATOM 593 C C . ALA A 1 98 ? -26.682 27.769 28.951 1.00 79.37 78 ALA A C 1
ATOM 594 O O . ALA A 1 98 ? -26.545 28.371 27.878 1.00 102.86 78 ALA A O 1
ATOM 596 N N . GLU A 1 99 ? -26.141 26.569 29.172 1.00 63.57 79 GLU A N 1
ATOM 597 C CA . GLU A 1 99 ? -25.407 25.882 28.118 1.00 68.69 79 GLU A CA 1
ATOM 598 C C . GLU A 1 99 ? -26.337 25.515 26.967 1.00 76.35 79 GLU A C 1
ATOM 599 O O . GLU A 1 99 ? -25.974 25.659 25.794 1.00 82.30 79 GLU A O 1
ATOM 605 N N . ARG A 1 100 ? -27.556 25.070 27.288 1.00 70.96 80 ARG A N 1
ATOM 606 C CA . ARG A 1 100 ? -28.548 24.772 26.258 1.00 72.11 80 ARG A CA 1
ATOM 607 C C . ARG A 1 100 ? -28.951 26.028 25.494 1.00 69.11 80 ARG A C 1
ATOM 608 O O . ARG A 1 100 ? -29.174 25.982 24.277 1.00 68.66 80 ARG A O 1
ATOM 616 N N . ALA A 1 101 ? -29.075 27.155 26.198 1.00 70.78 81 ALA A N 1
ATOM 617 C CA . ALA A 1 101 ? -29.378 28.417 25.529 1.00 68.87 81 ALA A CA 1
ATOM 618 C C . ALA A 1 101 ? -28.262 28.811 24.571 1.00 68.37 81 ALA A C 1
ATOM 619 O O . ALA A 1 101 ? -28.521 29.252 23.444 1.00 79.97 81 ALA A O 1
ATOM 621 N N . ALA A 1 102 ? -27.009 28.644 24.993 1.00 70.03 82 ALA A N 1
ATOM 622 C CA . ALA A 1 102 ? -25.900 28.941 24.092 1.00 79.96 82 ALA A CA 1
ATOM 623 C C . ALA A 1 102 ? -25.927 28.018 22.876 1.00 80.35 82 ALA A C 1
ATOM 624 O O . ALA A 1 102 ? -25.676 28.452 21.744 1.00 88.70 82 ALA A O 1
ATOM 626 N N . ARG A 1 103 ? -26.262 26.744 23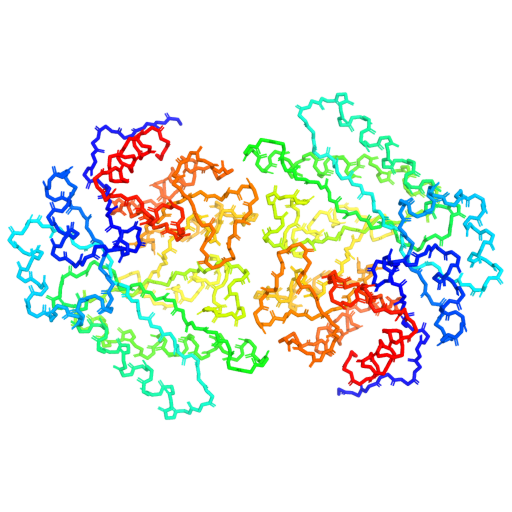.086 1.00 79.17 83 ARG A N 1
ATOM 627 C CA . ARG A 1 103 ? -26.305 25.787 21.982 1.00 85.60 83 ARG A CA 1
ATOM 628 C C . ARG A 1 103 ? -27.421 26.109 20.993 1.00 74.41 83 ARG A C 1
ATOM 629 O O . ARG A 1 103 ? -27.229 26.002 19.778 1.00 62.10 83 ARG A O 1
ATOM 637 N N . ILE A 1 104 ? -28.584 26.538 21.478 1.00 62.85 84 ILE A N 1
ATOM 638 C CA . ILE A 1 104 ? -29.643 26.857 20.526 1.00 73.00 84 ILE A CA 1
ATOM 639 C C . ILE A 1 104 ? -29.435 28.226 19.886 1.00 79.37 84 ILE A C 1
ATOM 640 O O . ILE A 1 104 ? -29.917 28.463 18.769 1.00 85.60 84 ILE A O 1
ATOM 645 N N . ASP A 1 105 ? -28.642 29.106 20.503 1.00 77.17 85 ASP A N 1
ATOM 646 C CA . ASP A 1 105 ? -28.218 30.307 19.789 1.00 77.90 85 ASP A CA 1
ATOM 647 C C . ASP A 1 105 ? -27.193 29.972 18.704 1.00 73.85 85 ASP A C 1
ATOM 648 O O . ASP A 1 105 ? -27.194 30.590 17.627 1.00 85.82 85 ASP A O 1
ATOM 653 N N . ASP A 1 106 ? -26.325 28.986 18.958 1.00 66.60 86 ASP A N 1
ATOM 654 C CA . ASP A 1 106 ? -25.453 28.486 17.897 1.00 73.54 86 ASP A CA 1
ATOM 655 C C . ASP A 1 106 ? -26.280 27.831 16.800 1.00 83.74 86 ASP A C 1
ATOM 656 O O . ASP A 1 106 ? -25.950 27.948 15.613 1.00 82.81 86 ASP A O 1
ATOM 661 N N . ASN A 1 107 ? -27.386 27.196 17.170 1.00 85.82 87 ASN A N 1
ATOM 662 C CA . ASN A 1 107 ? -28.276 26.647 16.158 1.00 81.43 87 ASN A CA 1
ATOM 663 C C . ASN A 1 107 ? -28.930 27.765 15.346 1.00 75.99 87 ASN A C 1
ATOM 664 O O . ASN A 1 107 ? -29.176 27.601 14.150 1.00 75.23 87 ASN A O 1
ATOM 669 N N . ARG A 1 108 ? -29.211 28.913 15.974 1.00 68.88 88 ARG A N 1
ATOM 670 C CA . ARG A 1 108 ? -29.754 30.059 15.234 1.00 80.50 88 ARG A CA 1
ATOM 671 C C . ARG A 1 108 ? -28.747 30.633 14.226 1.00 76.86 88 ARG A C 1
ATOM 672 O O . ARG A 1 108 ? -29.113 30.995 13.099 1.00 80.32 88 ARG A O 1
ATOM 680 N N . ARG A 1 109 ? -27.490 30.640 14.648 1.00 61.56 89 ARG A N 1
ATOM 681 C CA . ARG A 1 109 ? -26.366 31.072 13.796 1.00 74.83 89 ARG A CA 1
ATOM 682 C C . ARG A 1 109 ? -26.330 30.115 12.610 1.00 81.42 89 ARG A C 1
ATOM 683 O O . ARG A 1 109 ? -26.320 30.574 11.486 1.00 82.41 89 ARG A O 1
ATOM 691 N N . ALA A 1 110 ? -26.348 28.816 12.873 1.00 81.05 90 ALA A N 1
ATOM 692 C CA . ALA A 1 110 ? -26.335 27.840 11.789 1.00 75.49 90 ALA A CA 1
ATOM 693 C C . ALA A 1 110 ? -27.536 28.030 10.864 1.00 71.56 90 ALA A C 1
ATOM 694 O O . ALA A 1 110 ? -27.415 27.905 9.637 1.00 56.33 90 ALA A O 1
ATOM 696 N N . ILE A 1 111 ? -28.701 28.351 11.432 1.00 69.83 91 ILE A N 1
ATOM 697 C CA . ILE A 1 111 ? -29.881 28.640 10.620 1.00 71.18 91 ILE A CA 1
ATOM 698 C C . ILE A 1 111 ? -29.617 29.825 9.702 1.00 70.57 91 ILE A C 1
ATOM 699 O O . ILE A 1 111 ? -29.944 29.794 8.510 1.00 56.10 91 ILE A O 1
ATOM 704 N N . ASP A 1 112 ? -29.010 30.884 10.238 1.00 73.37 92 ASP A N 1
ATOM 705 C CA . ASP A 1 112 ? -28.705 32.057 9.426 1.00 60.04 92 ASP A CA 1
ATOM 706 C C . ASP A 1 112 ? -27.680 31.727 8.346 1.00 74.65 92 ASP A C 1
ATOM 707 O O . ASP A 1 112 ? -27.802 32.184 7.201 1.00 76.62 92 ASP A O 1
ATOM 712 N N . GLU A 1 113 ? -26.664 30.930 8.695 1.00 73.73 93 GLU A N 1
ATOM 713 C CA . GLU A 1 113 ? -25.671 30.505 7.714 1.00 62.85 93 GLU A CA 1
ATOM 714 C C . GLU A 1 113 ? -26.332 29.752 6.571 1.00 79.69 93 GLU A C 1
ATOM 715 O O . GLU A 1 113 ? -26.016 29.982 5.399 1.00 76.65 93 GLU A O 1
ATOM 721 N N . ALA A 1 114 ? -27.265 28.856 6.895 1.00 87.45 94 ALA A N 1
ATOM 722 C CA . ALA A 1 114 ? -27.999 28.145 5.854 1.00 81.65 94 ALA A CA 1
ATOM 723 C C . ALA A 1 114 ? -28.868 29.098 5.043 1.00 74.13 94 ALA A C 1
ATOM 724 O O . ALA A 1 114 ? -29.021 28.923 3.829 1.00 73.65 94 ALA A O 1
ATOM 726 N N . ALA A 1 115 ? -29.445 30.107 5.699 1.00 69.78 95 ALA A N 1
ATOM 727 C CA . ALA A 1 115 ? -30.330 31.034 5.003 1.00 71.99 95 ALA A CA 1
ATOM 728 C C . ALA A 1 115 ? -29.579 31.833 3.946 1.00 80.46 95 ALA A C 1
ATOM 729 O O . ALA A 1 115 ? -30.003 31.899 2.788 1.00 82.85 95 ALA A O 1
ATOM 731 N N . GLU A 1 116 ? -28.449 32.440 4.319 1.00 84.73 96 GLU A N 1
ATOM 732 C CA . GLU A 1 116 ? -27.737 33.242 3.329 1.00 80.62 96 GLU A CA 1
ATOM 733 C C . GLU A 1 116 ? -26.943 32.388 2.350 1.00 82.82 96 GLU A C 1
ATOM 734 O O . GLU A 1 116 ? -26.641 32.852 1.245 1.00 93.23 96 GLU A O 1
ATOM 740 N N . LEU A 1 117 ? -26.641 31.141 2.701 1.00 71.97 97 LEU A N 1
ATOM 741 C CA . LEU A 1 117 ? -25.984 30.232 1.776 1.00 68.26 97 LEU A CA 1
ATOM 742 C C . LEU A 1 117 ? -26.977 29.489 0.898 1.00 75.85 97 LEU A C 1
ATOM 743 O O . LEU A 1 117 ? -26.569 28.602 0.144 1.00 71.34 97 LEU A O 1
ATOM 748 N N . GLU A 1 118 ? -28.265 29.840 0.981 1.00 82.85 98 GLU A N 1
ATOM 749 C CA . GLU A 1 118 ? -29.317 29.292 0.121 1.00 82.82 98 GLU A CA 1
ATOM 750 C C . GLU A 1 118 ? -29.472 27.784 0.288 1.00 82.93 98 GLU A C 1
ATOM 751 O O . GLU A 1 118 ? -29.912 27.094 -0.634 1.00 75.06 98 GLU A O 1
ATOM 757 N N . ALA A 1 119 ? -29.172 27.264 1.475 1.00 87.15 99 ALA A N 1
ATOM 758 C CA . ALA A 1 119 ? -29.224 25.825 1.684 1.00 79.96 99 ALA A CA 1
ATOM 759 C C . ALA A 1 119 ? -30.658 25.315 1.650 1.00 77.23 99 ALA A C 1
ATOM 760 O O . ALA A 1 119 ? -31.572 25.938 2.196 1.00 69.36 99 ALA A O 1
ATOM 762 N N . GLU A 1 120 ? -30.846 24.165 1.000 1.00 71.74 100 GLU A N 1
ATOM 763 C CA . GLU A 1 120 ? -32.171 23.558 0.926 1.00 81.97 100 GLU A CA 1
ATOM 764 C C . GLU A 1 120 ? -32.618 23.059 2.293 1.00 73.02 100 GLU A C 1
ATOM 765 O O . GLU A 1 120 ? -33.730 23.360 2.743 1.00 69.77 100 GLU A O 1
ATOM 771 N N . VAL A 1 121 ? -31.764 22.293 2.966 1.00 81.24 101 VAL A N 1
ATOM 772 C CA . VAL A 1 121 ? -32.083 21.697 4.255 1.00 60.49 101 VAL A CA 1
ATOM 773 C C . VAL A 1 121 ? -30.929 21.950 5.214 1.00 64.69 101 VAL A C 1
ATOM 774 O O . VAL A 1 121 ? -29.757 21.832 4.836 1.00 69.51 101 VAL A O 1
ATOM 778 N N . LEU A 1 122 ? -31.257 22.333 6.447 1.00 61.63 102 LEU A N 1
ATOM 779 C CA . LEU A 1 122 ? -30.272 22.397 7.521 1.00 55.29 102 LEU A CA 1
ATOM 780 C C . LEU A 1 122 ? -30.302 21.065 8.259 1.00 58.50 102 LEU A C 1
ATOM 781 O O . LEU A 1 122 ? -31.295 20.735 8.915 1.00 69.30 102 LEU A O 1
ATOM 786 N N . VAL A 1 123 ? -29.226 20.298 8.139 1.00 55.54 103 VAL A N 1
ATOM 787 C CA . VAL A 1 123 ? -29.156 18.974 8.749 1.00 67.14 103 VAL A CA 1
ATOM 788 C C . VAL A 1 123 ? -28.910 19.129 10.244 1.00 72.82 103 VAL A C 1
ATOM 789 O O . VAL A 1 123 ? -28.048 19.909 10.668 1.00 70.93 103 VAL A O 1
ATOM 793 N N . LEU A 1 124 ? -29.669 18.386 11.048 1.00 73.00 104 LEU A N 1
ATOM 794 C CA . LEU A 1 124 ? -29.563 18.427 12.502 1.00 65.87 104 LEU A CA 1
ATOM 795 C C . LEU A 1 124 ? -29.205 17.041 13.019 1.00 82.74 104 LEU A C 1
ATOM 796 O O . LEU A 1 124 ? -29.989 16.094 12.870 1.00 85.92 104 LEU A O 1
ATOM 801 N N . VAL A 1 125 ? -28.012 16.920 13.596 1.00 78.24 105 VAL A N 1
ATOM 802 C CA . VAL A 1 125 ? -27.679 15.843 14.521 1.00 76.26 105 VAL A CA 1
ATOM 803 C C . VAL A 1 125 ? -27.678 16.467 15.911 1.00 76.20 105 VAL A C 1
ATOM 804 O O . VAL A 1 125 ? -27.074 17.526 16.128 1.00 78.11 105 VAL A O 1
ATOM 808 N N . CYS A 1 126 ? -28.403 15.841 16.834 1.00 79.91 106 CYS A N 1
ATOM 809 C CA . CYS A 1 126 ? -28.996 16.575 17.943 1.00 92.78 106 CYS A CA 1
ATOM 810 C C . CYS A 1 126 ? -28.130 16.643 19.190 1.00 84.62 106 CYS A C 1
ATOM 811 O O . CYS A 1 126 ? -28.350 17.528 20.021 1.00 81.42 106 CYS A O 1
ATOM 814 N N . GLY A 1 127 ? -27.161 15.747 19.340 1.00 76.18 107 GLY A N 1
ATOM 815 C CA . GLY A 1 127 ? -26.224 15.781 20.441 1.00 81.58 107 GLY A CA 1
ATOM 816 C C . GLY A 1 127 ? -26.419 14.617 21.392 1.00 83.95 107 GLY A C 1
ATOM 817 O O . GLY A 1 127 ? -27.512 14.051 21.501 1.00 83.75 107 GLY A O 1
ATOM 818 N N . PRO A 1 128 ? -25.362 14.229 22.096 1.00 78.21 108 PRO A N 1
ATOM 819 C CA . PRO A 1 128 ? -25.448 13.088 23.010 1.00 71.43 108 PRO A CA 1
ATOM 820 C C . PRO A 1 128 ? -25.954 13.508 24.386 1.00 80.42 108 PRO A C 1
ATOM 821 O O . PRO A 1 128 ? -26.097 14.692 24.693 1.00 82.27 108 PRO A O 1
ATOM 825 N N . ALA A 1 129 ? -26.223 12.506 25.211 1.00 81.69 109 ALA A N 1
ATOM 826 C CA . ALA A 1 129 ? -26.653 12.783 26.576 1.00 62.00 109 ALA A CA 1
ATOM 827 C C . ALA A 1 129 ? -25.448 13.161 27.429 1.00 78.97 109 ALA A C 1
ATOM 828 O O . ALA A 1 129 ? -24.419 12.481 27.371 1.00 76.50 109 ALA A O 1
ATOM 830 N N . PRO A 1 130 ? -25.533 14.233 28.222 1.00 79.27 110 PRO A N 1
ATOM 831 C CA . PRO A 1 130 ? -24.384 14.587 29.072 1.00 69.75 110 PRO A CA 1
ATOM 832 C C . PRO A 1 130 ? -24.110 13.555 30.150 1.00 78.58 110 PRO A C 1
ATOM 833 O O . PRO A 1 130 ? -22.947 13.208 30.389 1.00 85.89 110 PRO A O 1
ATOM 837 N N . ASP A 1 131 ? -25.154 13.048 30.804 1.00 87.19 111 ASP A N 1
ATOM 838 C CA . ASP A 1 131 ? -25.002 12.018 31.822 1.00 85.85 111 ASP A CA 1
ATOM 839 C C . ASP A 1 131 ? -25.476 10.678 31.275 1.00 84.78 111 ASP A C 1
ATOM 840 O O . ASP A 1 131 ? -25.277 10.378 30.093 1.00 83.02 111 ASP A O 1
ATOM 845 N N . ARG A 1 132 ? -26.097 9.864 32.125 1.00 86.91 112 ARG A N 1
ATOM 846 C CA . ARG A 1 132 ? -26.670 8.597 31.698 1.00 86.48 112 ARG A CA 1
ATOM 847 C C . ARG A 1 132 ? -28.156 8.693 31.379 1.00 88.38 112 ARG A C 1
ATOM 848 O O . ARG A 1 132 ? -28.725 7.725 30.860 1.00 80.33 112 ARG A O 1
ATOM 856 N N . ASP A 1 133 ? -28.792 9.829 31.664 1.00 81.24 113 ASP A N 1
ATOM 857 C CA . ASP A 1 133 ? -30.217 10.025 31.394 1.00 66.54 113 ASP A CA 1
ATOM 858 C C . ASP A 1 133 ? -30.387 10.311 29.908 1.00 77.72 113 ASP A C 1
ATOM 859 O O . ASP A 1 133 ? -30.306 11.452 29.454 1.00 89.81 113 ASP A O 1
ATOM 864 N N . ILE A 1 134 ? -30.633 9.249 29.142 1.00 80.94 114 ILE A N 1
ATOM 865 C CA . ILE A 1 134 ? -30.732 9.381 27.694 1.00 61.02 114 ILE A CA 1
ATOM 866 C C . ILE A 1 134 ? -32.115 9.885 27.285 1.00 77.76 114 ILE A C 1
ATOM 867 O O . ILE A 1 134 ? -32.245 10.685 26.349 1.00 86.54 114 ILE A O 1
ATOM 872 N N . ASP A 1 135 ? -33.164 9.457 27.997 1.00 78.64 115 ASP A N 1
ATOM 873 C CA . ASP A 1 135 ? -34.517 9.896 27.661 1.00 76.74 115 ASP A CA 1
ATOM 874 C C . ASP A 1 135 ? -34.709 11.379 27.957 1.00 71.34 115 ASP A C 1
ATOM 875 O O . ASP A 1 135 ? -35.407 12.084 27.216 1.00 86.19 115 ASP A O 1
ATOM 880 N N . GLY A 1 136 ? -34.112 11.867 29.045 1.00 73.49 116 GLY A N 1
ATOM 881 C CA . GLY A 1 136 ? -34.138 13.297 29.305 1.00 76.42 116 GLY A CA 1
ATOM 882 C C . GLY A 1 136 ? -33.452 14.092 28.211 1.00 79.12 116 GLY A C 1
ATOM 883 O O . GLY A 1 136 ? -33.916 15.169 27.825 1.00 87.66 116 GLY A O 1
ATOM 884 N N . ALA A 1 137 ? -32.348 13.561 27.681 1.00 72.07 117 ALA A N 1
ATOM 885 C CA . ALA A 1 137 ? -31.674 14.217 26.567 1.00 70.75 117 ALA A CA 1
ATOM 886 C C . ALA A 1 137 ? -32.553 14.229 25.323 1.00 80.02 117 ALA A C 1
ATOM 887 O O . ALA A 1 137 ? -32.571 15.213 24.575 1.00 84.13 117 ALA A O 1
ATOM 889 N N . ARG A 1 138 ? -33.289 13.142 25.083 1.00 70.34 118 ARG A N 1
ATOM 890 C CA . ARG A 1 138 ? -34.217 13.117 23.955 1.00 72.43 118 ARG A CA 1
ATOM 891 C C . ARG A 1 138 ? -35.328 14.153 24.124 1.00 66.10 118 ARG A C 1
ATOM 892 O O . ARG A 1 138 ? -35.722 14.823 23.158 1.00 68.36 118 ARG A O 1
ATOM 900 N N . GLN A 1 139 ? -35.843 14.299 25.346 1.00 61.21 119 GLN A N 1
ATOM 901 C CA . GLN A 1 139 ? -36.840 15.335 25.604 1.00 70.08 119 GLN A CA 1
ATOM 902 C C . GLN A 1 139 ? -36.260 16.726 25.362 1.00 71.38 119 GLN A C 1
ATOM 903 O O . GLN A 1 139 ? -36.939 17.607 24.812 1.00 79.31 119 GLN A O 1
ATOM 905 N N . MET A 1 140 ? -35.008 16.941 25.777 1.00 63.97 120 MET A N 1
ATOM 906 C CA . MET A 1 140 ? -34.325 18.199 25.480 1.00 65.26 120 MET A CA 1
ATOM 907 C C . MET A 1 140 ? -34.266 18.441 23.977 1.00 75.14 120 MET A C 1
ATOM 908 O O . MET A 1 140 ? -34.520 19.555 23.504 1.00 80.54 120 MET A O 1
ATOM 913 N N . VAL A 1 141 ? -33.897 17.407 23.216 1.00 69.04 121 VAL A N 1
ATOM 914 C CA . VAL A 1 141 ? -33.871 17.488 21.755 1.00 52.66 121 VAL A CA 1
ATOM 915 C C . VAL A 1 141 ? -35.210 17.980 21.229 1.00 58.83 121 VAL A C 1
ATOM 916 O O . VAL A 1 141 ? -35.282 18.903 20.405 1.00 60.41 121 VAL A O 1
ATOM 920 N N . GLU A 1 142 ? -36.292 17.340 21.679 1.00 62.34 122 GLU A N 1
ATOM 921 C CA . GLU A 1 142 ? -37.604 17.650 21.123 1.00 62.98 122 GLU A CA 1
ATOM 922 C C . GLU A 1 142 ? -38.028 19.075 21.456 1.00 56.97 122 GLU A C 1
ATOM 923 O O . GLU A 1 142 ? -38.509 19.804 20.576 1.00 58.31 122 GLU A O 1
ATOM 929 N N . VAL A 1 143 ? -37.812 19.513 22.701 1.00 71.31 123 VAL A N 1
ATOM 930 C CA . VAL A 1 143 ? -38.230 20.865 23.068 1.00 60.96 123 VAL A CA 1
ATOM 931 C C . VAL A 1 143 ? -37.361 21.908 22.368 1.00 65.29 123 VAL A C 1
ATOM 932 O O . VAL A 1 143 ? -37.854 22.964 21.940 1.00 72.58 123 VAL A O 1
ATOM 936 N N . ALA A 1 144 ? -36.071 21.611 22.192 1.00 59.91 124 ALA A N 1
ATOM 937 C CA . ALA A 1 144 ? -35.191 22.541 21.497 1.00 60.95 124 ALA A CA 1
ATOM 938 C C . ALA A 1 144 ? -35.611 22.709 20.044 1.00 68.97 124 ALA A C 1
ATOM 939 O O . ALA A 1 144 ? -35.655 23.832 19.528 1.00 64.13 124 ALA A O 1
ATOM 941 N N . ILE A 1 145 ? -35.939 21.603 19.368 1.00 71.79 125 ILE A N 1
ATOM 942 C CA . ILE A 1 145 ? -36.401 21.698 17.985 1.00 62.11 125 ILE A CA 1
ATOM 943 C C . ILE A 1 145 ? -37.720 22.461 17.901 1.00 57.61 125 ILE A C 1
ATOM 944 O O . ILE A 1 145 ? -37.901 23.330 17.031 1.00 70.04 125 ILE A O 1
ATOM 949 N N . HIS A 1 146 ? -38.655 22.161 18.811 1.00 65.07 126 HIS A N 1
ATOM 950 C CA . HIS A 1 146 ? -39.956 22.824 18.774 1.00 81.06 126 HIS A CA 1
ATOM 951 C C . HIS A 1 146 ? -39.792 24.328 18.878 1.00 77.19 126 HIS A C 1
ATOM 952 O O . HIS A 1 146 ? -40.491 25.093 18.202 1.00 70.17 126 HIS A O 1
ATOM 959 N N . GLU A 1 147 ? -38.875 24.755 19.746 1.00 76.61 127 GLU A N 1
ATOM 960 C CA . GLU A 1 147 ? -38.489 26.152 19.865 1.00 63.28 127 GLU A CA 1
ATOM 961 C C . GLU A 1 147 ? -37.864 26.698 18.602 1.00 76.83 127 GLU A C 1
ATOM 962 O O . GLU A 1 147 ? -38.179 27.810 18.167 1.00 73.25 127 GLU A O 1
ATOM 968 N N . LEU A 1 148 ? -36.963 25.930 18.012 1.00 75.49 128 LEU A N 1
ATOM 969 C CA . LEU A 1 148 ? -36.143 26.471 16.947 1.00 70.13 128 LEU A CA 1
ATOM 970 C C . LEU A 1 148 ? -36.943 26.658 15.677 1.00 72.88 128 LEU A C 1
ATOM 971 O O . LEU A 1 148 ? -36.536 27.434 14.805 1.00 79.24 128 LEU A O 1
ATOM 976 N N . VAL A 1 149 ? -38.074 25.972 15.573 1.00 72.10 129 VAL A N 1
ATOM 977 C CA . VAL A 1 149 ? -38.831 25.915 14.327 1.00 67.40 129 VAL A CA 1
ATOM 978 C C . VAL A 1 149 ? -39.378 27.273 13.891 1.00 66.21 129 VAL A C 1
ATOM 979 O O . VAL A 1 149 ? -39.367 27.553 12.683 1.00 81.66 129 VAL A O 1
ATOM 983 N N . PRO A 1 150 ? -39.833 28.165 14.786 1.00 72.09 130 PRO A N 1
ATOM 984 C CA . PRO A 1 150 ? -40.281 29.482 14.292 1.00 75.25 130 PRO A CA 1
ATOM 985 C C . PRO A 1 150 ? -39.175 30.306 13.658 1.00 77.99 130 PRO A C 1
ATOM 986 O O . PRO A 1 150 ? -39.381 30.891 12.586 1.00 82.96 130 PRO A O 1
ATOM 990 N N . TYR A 1 151 ? -37.999 30.356 14.286 1.00 74.82 131 TYR A N 1
ATOM 991 C CA . TYR A 1 151 ? -36.885 31.100 13.707 1.00 78.27 131 TYR A CA 1
ATOM 992 C C . TYR A 1 151 ? -36.425 30.484 12.394 1.00 82.18 131 TYR A C 1
ATOM 993 O O . TYR A 1 151 ? -35.933 31.197 11.512 1.00 91.18 131 TYR A O 1
ATOM 1002 N N . ALA A 1 152 ? -36.572 29.167 12.246 1.00 79.87 132 ALA A N 1
ATOM 1003 C CA . ALA A 1 152 ? -36.224 28.521 10.985 1.00 77.51 132 ALA A CA 1
ATOM 1004 C C . ALA A 1 152 ? -37.224 28.875 9.892 1.00 77.23 132 ALA A C 1
ATOM 1005 O O . ALA A 1 152 ? -36.835 29.246 8.778 1.00 64.26 132 ALA A O 1
ATOM 1007 N N . GLN A 1 153 ? -38.519 28.760 10.192 1.00 86.02 133 GLN A N 1
ATOM 1008 C CA . GLN A 1 153 ? -39.539 29.055 9.190 1.00 77.82 133 GLN A CA 1
ATOM 1009 C C . GLN A 1 153 ? -39.530 30.525 8.791 1.00 86.55 133 GLN A C 1
ATOM 1010 O O . GLN A 1 153 ? -39.863 30.853 7.646 1.00 82.80 133 GLN A O 1
ATOM 1016 N N . GLU A 1 154 ? -39.156 31.417 9.713 1.00 89.99 134 GLU A N 1
ATOM 1017 C CA . GLU A 1 154 ? -39.113 32.838 9.383 1.00 78.63 134 GLU A CA 1
ATOM 1018 C C . GLU A 1 154 ? -38.107 33.125 8.274 1.00 71.02 134 GLU A C 1
ATOM 1019 O O . GLU A 1 154 ? -38.376 33.933 7.377 1.00 76.32 134 GLU A O 1
ATOM 1025 N N . ARG A 1 155 ? -36.948 32.469 8.311 1.00 78.34 135 ARG A N 1
ATOM 1026 C CA . ARG A 1 155 ? -35.879 32.717 7.355 1.00 75.61 135 ARG A CA 1
ATOM 1027 C C . ARG A 1 155 ? -35.896 31.753 6.176 1.00 72.03 135 ARG A C 1
ATOM 1028 O O . ARG A 1 155 ? -34.926 31.707 5.412 1.00 73.36 135 ARG A O 1
ATOM 1036 N N . GLY A 1 156 ? -36.967 30.978 6.012 1.00 66.21 136 GLY A N 1
ATOM 1037 C CA . GLY A 1 156 ? -37.103 30.142 4.836 1.00 73.60 136 GLY A CA 1
ATOM 1038 C C . GLY A 1 156 ? -36.252 28.894 4.810 1.00 61.77 136 GLY A C 1
ATOM 1039 O O . GLY A 1 156 ? -36.087 28.298 3.742 1.00 71.77 136 GLY A O 1
ATOM 1040 N N . VAL A 1 157 ? -35.698 28.480 5.945 1.00 73.83 137 VAL A N 1
ATOM 1041 C CA . VAL A 1 157 ? -34.889 27.269 6.027 1.00 67.77 137 VAL A CA 1
ATOM 1042 C C . VAL A 1 157 ? -35.717 26.162 6.661 1.00 75.86 137 VAL A C 1
ATOM 1043 O O . VAL A 1 157 ? -36.532 26.412 7.560 1.00 87.42 137 VAL A O 1
ATOM 1047 N N . THR A 1 158 ? -35.518 24.936 6.190 1.00 68.09 138 THR A N 1
ATOM 1048 C CA . THR A 1 158 ? -36.190 23.763 6.731 1.00 73.22 138 THR A CA 1
ATOM 1049 C C . THR A 1 158 ? -35.183 22.881 7.453 1.00 77.84 138 THR A C 1
ATOM 1050 O O . THR A 1 158 ? -34.110 22.584 6.915 1.00 65.52 138 THR A O 1
ATOM 1054 N N . LEU A 1 159 ? -35.540 22.451 8.662 1.00 71.91 139 LEU A N 1
ATOM 1055 C CA . LEU A 1 159 ? -34.676 21.609 9.476 1.00 74.06 139 LEU A CA 1
ATOM 1056 C C . LEU A 1 159 ? -34.936 20.140 9.175 1.00 69.41 139 LEU A C 1
ATOM 1057 O O . LEU A 1 159 ? -36.088 19.703 9.091 1.00 63.20 139 LEU A O 1
ATOM 1062 N N . GLY A 1 160 ? -33.857 19.378 9.016 1.00 50.94 140 GLY A N 1
ATOM 1063 C CA . GLY A 1 160 ? -33.961 17.958 8.747 1.00 60.86 140 GLY A CA 1
ATOM 1064 C C . GLY A 1 160 ? -33.204 17.115 9.750 1.00 65.00 140 GLY A C 1
ATOM 1065 O O . GLY A 1 160 ? -31.974 17.182 9.819 1.00 63.53 140 GLY A O 1
ATOM 1066 N N . ILE A 1 161 ? -33.925 16.325 10.536 1.00 59.93 141 ILE A N 1
ATOM 1067 C CA . ILE A 1 161 ? -33.309 15.493 11.564 1.00 46.52 141 ILE A CA 1
ATOM 1068 C C . ILE A 1 161 ? -32.635 14.301 10.901 1.00 61.63 141 ILE A C 1
ATOM 1069 O O . ILE A 1 161 ? -33.272 13.551 10.150 1.00 66.41 141 ILE A O 1
ATOM 1074 N N . GLU A 1 162 ? -31.344 14.116 11.177 1.00 52.76 142 GLU A N 1
ATOM 1075 C CA . GLU A 1 162 ? -30.632 12.971 10.634 1.00 50.51 142 GLU A CA 1
ATOM 1076 C C . GLU A 1 162 ? -30.488 11.919 11.721 1.00 67.12 142 GLU A C 1
ATOM 1077 O O . GLU A 1 162 ? -29.703 12.119 12.661 1.00 72.08 142 GLU A O 1
ATOM 1083 N N . PRO A 1 163 ? -31.212 10.803 11.654 1.00 65.53 143 PRO A N 1
ATOM 1084 C CA . PRO A 1 163 ? -30.974 9.720 12.613 1.00 55.79 143 PRO A CA 1
ATOM 1085 C C . PRO A 1 163 ? -29.605 9.105 12.386 1.00 66.51 143 PRO A C 1
ATOM 1086 O O . PRO A 1 163 ? -29.193 8.866 11.249 1.00 81.02 143 PRO A O 1
ATOM 1090 N N . LEU A 1 164 ? -28.897 8.860 13.479 1.00 70.91 144 LEU A N 1
ATOM 1091 C CA . LEU A 1 164 ? -27.569 8.274 13.416 1.00 64.64 144 LEU A CA 1
ATOM 1092 C C . LEU A 1 164 ? -27.628 6.798 13.794 1.00 56.91 144 LEU A C 1
ATOM 1093 O O . LEU A 1 164 ? -28.633 6.296 14.299 1.00 64.83 144 LEU A O 1
ATOM 1098 N N . HIS A 1 165 ? -26.532 6.100 13.524 1.00 56.94 145 HIS A N 1
ATOM 1099 C CA . HIS A 1 165 ? -26.450 4.691 13.866 1.00 55.29 145 HIS A CA 1
ATOM 1100 C C . HIS A 1 165 ? -26.487 4.523 15.384 1.00 71.77 145 HIS A C 1
ATOM 1101 O O . HIS A 1 165 ? -25.932 5.353 16.113 1.00 70.98 145 HIS A O 1
ATOM 1108 N N . PRO A 1 166 ? -27.142 3.474 15.891 1.00 68.49 146 PRO A N 1
ATOM 1109 C CA . PRO A 1 166 ? -27.213 3.288 17.350 1.00 62.98 146 PRO A CA 1
ATOM 1110 C C . PRO A 1 166 ? -25.857 3.209 18.028 1.00 67.61 146 PRO A C 1
ATOM 1111 O O . PRO A 1 166 ? -25.773 3.474 19.234 1.00 66.99 146 PRO A O 1
ATOM 1115 N N . MET A 1 167 ? -24.794 2.853 17.305 1.00 49.25 147 MET A N 1
ATOM 1116 C CA . MET A 1 167 ? -23.472 2.855 17.918 1.00 64.47 147 MET A CA 1
ATOM 1117 C C . MET A 1 167 ? -22.950 4.262 18.175 1.00 67.50 147 MET A C 1
ATOM 1118 O O . MET A 1 167 ? -21.951 4.411 18.887 1.00 82.68 147 MET A O 1
ATOM 1123 N N . TYR A 1 168 ? -23.595 5.290 17.624 1.00 69.40 148 TYR A N 1
ATOM 1124 C CA . TYR A 1 168 ? -23.261 6.677 17.911 1.00 74.85 148 TYR A CA 1
ATOM 1125 C C . TYR A 1 168 ? -24.149 7.277 18.993 1.00 70.69 148 TYR A C 1
ATOM 1126 O O . TYR A 1 168 ? -24.070 8.484 19.243 1.00 78.96 148 TYR A O 1
ATOM 1135 N N . ALA A 1 169 ? -24.996 6.466 19.633 1.00 71.03 149 ALA A N 1
ATOM 1136 C CA . ALA A 1 169 ? -25.903 6.992 20.648 1.00 69.63 149 ALA A CA 1
ATOM 1137 C C . ALA A 1 169 ? -25.149 7.534 21.855 1.00 70.73 149 ALA A C 1
ATOM 1138 O O . ALA A 1 169 ? -25.582 8.517 22.467 1.00 84.05 149 ALA A O 1
ATOM 1140 N N . ALA A 1 170 ? -24.027 6.910 22.213 1.00 69.30 150 ALA A N 1
ATOM 1141 C CA . ALA A 1 170 ? -23.266 7.365 23.368 1.00 69.11 150 ALA A CA 1
ATOM 1142 C C . ALA A 1 170 ? -22.415 8.588 23.057 1.00 70.83 150 ALA A C 1
ATOM 1143 O O . ALA A 1 170 ? -22.203 9.427 23.938 1.00 52.78 150 ALA A O 1
ATOM 1145 N N . GLU A 1 171 ? -21.930 8.711 21.824 1.00 76.89 151 GLU A N 1
ATOM 1146 C CA . GLU A 1 171 ? -20.882 9.666 21.487 1.00 71.38 151 GLU A CA 1
ATOM 1147 C C . GLU A 1 171 ? -21.379 10.890 20.731 1.00 76.87 151 GLU A C 1
ATOM 1148 O O . GLU A 1 171 ? -21.132 12.016 21.170 1.00 75.84 151 GLU A O 1
ATOM 1154 N N . ARG A 1 172 ? -22.079 10.719 19.610 1.00 82.52 152 ARG A N 1
ATOM 1155 C CA . ARG A 1 172 ? -22.308 11.857 18.728 1.00 92.40 152 ARG A CA 1
ATOM 1156 C C . ARG A 1 172 ? -23.719 12.438 18.803 1.00 86.13 152 ARG A C 1
ATOM 1157 O O . ARG A 1 172 ? -23.855 13.663 18.864 1.00 94.12 152 ARG A O 1
ATOM 1165 N N . SER A 1 173 ? -24.776 11.627 18.874 1.00 70.27 153 SER A N 1
ATOM 1166 C CA . SER A 1 173 ? -26.101 12.171 19.160 1.00 92.44 153 SER A CA 1
ATOM 1167 C C . SER A 1 173 ? -27.032 11.034 19.557 1.00 77.55 153 SER A C 1
ATOM 1168 O O . SER A 1 173 ? -26.648 9.863 19.583 1.00 71.42 153 SER A O 1
ATOM 1171 N N . VAL A 1 174 ? -28.283 11.396 19.832 1.00 81.24 154 VAL A N 1
ATOM 1172 C CA . VAL A 1 174 ? -29.205 10.563 20.606 1.00 71.68 154 VAL A CA 1
ATOM 1173 C C . VAL A 1 174 ? -30.383 10.031 19.794 1.00 68.27 154 VAL A C 1
ATOM 1174 O O . VAL A 1 174 ? -31.137 9.188 20.310 1.00 60.23 154 VAL A O 1
ATOM 1178 N N . ILE A 1 175 ? -30.577 10.485 18.562 1.00 70.95 155 ILE A N 1
ATOM 1179 C CA . ILE A 1 175 ? -31.630 9.961 17.701 1.00 58.58 155 ILE A CA 1
ATOM 1180 C C . ILE A 1 175 ? -31.040 8.812 16.897 1.00 63.43 155 ILE A C 1
ATOM 1181 O O . ILE A 1 175 ? -30.117 9.012 16.099 1.00 74.59 155 ILE A O 1
ATOM 1186 N N . SER A 1 176 ? -31.566 7.602 17.108 1.00 59.94 156 SER A N 1
ATOM 1187 C CA . SER A 1 176 ? -30.897 6.404 16.627 1.00 66.44 156 SER A CA 1
ATOM 1188 C C . SER A 1 176 ? -31.687 5.569 15.629 1.00 62.84 156 SER A C 1
ATOM 1189 O O . SER A 1 176 ? -31.093 4.696 14.986 1.00 76.70 156 SER A O 1
ATOM 1192 N N . THR A 1 177 ? -32.988 5.799 15.463 1.00 62.01 157 THR A N 1
ATOM 1193 C CA . THR A 1 177 ? -33.750 5.072 14.456 1.00 79.51 157 THR A CA 1
ATOM 1194 C C . THR A 1 177 ? -34.627 6.036 13.675 1.00 70.86 157 THR A C 1
ATOM 1195 O O . THR A 1 177 ? -35.003 7.106 14.161 1.00 60.12 157 THR A O 1
ATOM 1199 N N . LEU A 1 178 ? -34.965 5.624 12.451 1.00 70.69 158 LEU A N 1
ATOM 1200 C CA . LEU A 1 178 ? -35.741 6.482 11.562 1.00 68.65 158 LEU A CA 1
ATOM 1201 C C . LEU A 1 178 ? -37.141 6.731 12.112 1.00 67.52 158 LEU A C 1
ATOM 1202 O O . LEU A 1 178 ? -37.693 7.826 11.944 1.00 76.53 158 LEU A O 1
ATOM 1207 N N . ALA A 1 179 ? -37.730 5.729 12.772 1.00 68.15 159 ALA A N 1
ATOM 1208 C CA . ALA A 1 179 ? -39.053 5.907 13.365 1.00 64.29 159 ALA A CA 1
ATOM 1209 C C . ALA A 1 179 ? -39.051 7.043 14.379 1.00 64.42 159 ALA A C 1
ATOM 1210 O O . ALA A 1 179 ? -40.001 7.832 14.441 1.00 69.57 159 ALA A O 1
ATOM 1212 N N . GLN A 1 180 ? -37.982 7.150 15.167 1.00 55.14 160 GLN A N 1
ATOM 1213 C CA . GLN A 1 180 ? -37.892 8.196 16.181 1.00 58.09 160 GLN A CA 1
ATOM 1214 C C . GLN A 1 180 ? -37.857 9.583 15.546 1.00 63.20 160 GLN A C 1
ATOM 1215 O O . GLN A 1 180 ? -38.581 10.496 15.968 1.00 64.51 160 GLN A O 1
ATOM 1221 N N . ALA A 1 181 ? -37.014 9.761 14.526 1.00 62.77 161 ALA A N 1
ATOM 1222 C CA . ALA A 1 181 ? -36.920 11.059 13.867 1.00 62.89 161 ALA A CA 1
ATOM 1223 C C . ALA A 1 181 ? -38.217 11.411 13.152 1.00 63.92 161 ALA A C 1
ATOM 1224 O O . ALA A 1 181 ? -38.636 12.574 13.156 1.00 72.14 161 ALA A O 1
ATOM 1226 N N . THR A 1 182 ? -38.870 10.421 12.538 1.00 61.69 162 THR A N 1
ATOM 1227 C CA . THR A 1 182 ? -40.156 10.681 11.900 1.00 57.98 162 THR A CA 1
ATOM 1228 C C . THR A 1 182 ? -41.204 11.082 12.931 1.00 67.66 162 THR A C 1
ATOM 1229 O O . THR A 1 182 ? -42.027 11.969 12.678 1.00 79.08 162 THR A O 1
ATOM 1233 N N . THR A 1 183 ? -41.183 10.444 14.104 1.00 67.74 163 THR A N 1
ATOM 1234 C CA . THR A 1 183 ? -42.099 10.826 15.174 1.00 65.40 163 THR A CA 1
ATOM 1235 C C . THR A 1 183 ? -41.866 12.266 15.609 1.00 70.74 163 THR A C 1
ATOM 1236 O O . THR A 1 183 ? -42.821 13.029 15.802 1.00 76.34 163 THR A O 1
ATOM 1240 N N . ILE A 1 184 ? -40.598 12.658 15.768 1.00 81.80 164 ILE A N 1
ATOM 1241 C CA . ILE A 1 184 ? -40.301 14.034 16.164 1.00 73.34 164 ILE A CA 1
ATOM 1242 C C . ILE A 1 184 ? -40.747 15.012 15.082 1.00 64.93 164 ILE A C 1
ATOM 1243 O O . ILE A 1 184 ? -41.285 16.086 15.378 1.00 70.69 164 ILE A O 1
ATOM 1248 N N . ALA A 1 185 ? -40.541 14.652 13.813 1.00 60.50 165 ALA A N 1
ATOM 1249 C CA . ALA A 1 185 ? -40.880 15.559 12.720 1.00 64.72 165 ALA A CA 1
ATOM 1250 C C . ALA A 1 185 ? -42.385 15.660 12.501 1.00 75.81 165 ALA A C 1
ATOM 1251 O O . ALA A 1 185 ? -42.862 16.670 11.973 1.00 80.29 165 ALA A O 1
ATOM 1253 N N . GLU A 1 186 ? -43.143 14.628 12.883 1.00 89.89 166 GLU A N 1
ATOM 1254 C CA . GLU A 1 186 ? -44.578 14.613 12.615 1.00 81.44 166 GLU A CA 1
ATOM 1255 C C . GLU A 1 186 ? -45.348 15.672 13.397 1.00 79.24 166 GLU A C 1
ATOM 1256 O O . GLU A 1 186 ? -46.482 15.989 13.023 1.00 90.65 166 GLU A O 1
ATOM 1262 N N . ARG A 1 187 ? -44.770 16.226 14.465 1.00 71.76 167 ARG A N 1
ATOM 1263 C CA . ARG A 1 187 ? -45.475 17.262 15.212 1.00 69.01 167 ARG A CA 1
ATOM 1264 C C . ARG A 1 187 ? -45.560 18.557 14.414 1.00 78.36 167 ARG A C 1
ATOM 1265 O O . ARG A 1 187 ? -46.510 19.329 14.581 1.00 100.94 167 ARG A O 1
ATOM 1273 N N . PHE A 1 188 ? -44.585 18.808 13.545 1.00 74.83 168 PHE A N 1
ATOM 1274 C CA . PHE A 1 188 ? -44.550 20.004 12.722 1.00 72.57 168 PHE A CA 1
ATOM 1275 C C . PHE A 1 188 ? -44.858 19.638 11.276 1.00 72.11 168 PHE A C 1
ATOM 1276 O O . PHE A 1 188 ? -44.675 18.494 10.850 1.00 91.81 168 PHE A O 1
ATOM 1284 N N . THR A 1 189 ? -45.334 20.624 10.517 1.00 74.60 169 THR A N 1
ATOM 1285 C CA . THR A 1 189 ? -45.656 20.387 9.117 1.00 82.59 169 THR A CA 1
ATOM 1286 C C . THR A 1 189 ? -44.379 20.100 8.324 1.00 70.98 169 THR A C 1
ATOM 1287 O O . THR A 1 189 ? -43.289 20.530 8.713 1.00 65.06 169 THR A O 1
ATOM 1291 N N . PRO A 1 190 ? -44.485 19.357 7.218 1.00 69.33 170 PRO A N 1
ATOM 1292 C CA . PRO A 1 190 ? -43.299 19.087 6.384 1.00 81.59 170 PRO A CA 1
ATOM 1293 C C . PRO A 1 190 ? -42.489 20.310 5.986 1.00 78.81 170 PRO A C 1
ATOM 1294 O O . PRO A 1 190 ? -41.263 20.203 5.850 1.00 87.25 170 PRO A O 1
ATOM 1298 N N . GLN A 1 191 ? -43.122 21.469 5.790 1.00 84.86 171 GLN A N 1
ATOM 1299 C CA . GLN A 1 191 ? -42.362 22.665 5.441 1.00 82.02 171 GLN A CA 1
ATOM 1300 C C . GLN A 1 191 ? -41.474 23.147 6.581 1.00 72.21 171 GLN A C 1
ATOM 1301 O O . GLN A 1 191 ? -40.501 23.863 6.326 1.00 63.43 171 GLN A O 1
ATOM 1307 N N . GLN A 1 192 ? -41.781 22.775 7.823 1.00 71.13 172 GLN A N 1
ATOM 1308 C CA . GLN A 1 192 ? -40.962 23.170 8.963 1.00 65.96 172 GLN A CA 1
ATOM 1309 C C . GLN A 1 192 ? -39.884 22.142 9.297 1.00 67.93 172 GLN A C 1
ATOM 1310 O O . GLN A 1 192 ? -38.704 22.490 9.394 1.00 72.24 172 GLN A O 1
ATOM 1316 N N . VAL A 1 193 ? -40.258 20.875 9.466 1.00 81.05 173 VAL A N 1
ATOM 1317 C CA . VAL A 1 193 ? -39.320 19.843 9.902 1.00 75.27 173 VAL A CA 1
ATOM 1318 C C . VAL A 1 193 ? -39.531 18.584 9.072 1.00 72.57 173 VAL A C 1
ATOM 1319 O O . VAL A 1 193 ? -40.667 18.223 8.743 1.00 82.00 173 VAL A O 1
ATOM 1323 N N . GLY A 1 194 ? -38.428 17.921 8.735 1.00 69.24 174 GLY A N 1
ATOM 1324 C CA . GLY A 1 194 ? -38.457 16.655 8.030 1.00 69.22 174 GLY A CA 1
ATOM 1325 C C . GLY A 1 194 ? -37.336 15.745 8.489 1.00 68.88 174 GLY A C 1
ATOM 1326 O O . GLY A 1 194 ? -36.630 16.063 9.452 1.00 69.83 174 GLY A O 1
ATOM 1327 N N . VAL A 1 195 ? -37.159 14.615 7.814 1.00 52.46 175 VAL A N 1
ATOM 1328 C CA . VAL A 1 195 ? -36.144 13.640 8.185 1.00 50.38 175 VAL A CA 1
ATOM 1329 C C . VAL A 1 195 ? -35.104 13.547 7.076 1.00 59.20 175 VAL A C 1
ATOM 1330 O O . VAL A 1 195 ? -35.360 13.867 5.911 1.00 79.96 175 VAL A O 1
ATOM 1334 N N . VAL A 1 196 ? -33.906 13.112 7.458 1.00 47.35 176 VAL A N 1
ATOM 1335 C CA . VAL A 1 196 ? -32.798 12.895 6.533 1.00 57.77 176 VAL A CA 1
ATOM 1336 C C . VAL A 1 196 ? -32.426 11.420 6.598 1.00 65.94 176 VAL A C 1
ATOM 1337 O O . VAL A 1 196 ? -32.094 10.908 7.674 1.00 68.62 176 VAL A O 1
ATOM 1341 N N . VAL A 1 197 ? -32.477 10.741 5.459 1.00 63.37 177 VAL A N 1
ATOM 1342 C CA . VAL A 1 197 ? -32.213 9.308 5.391 1.00 52.15 177 VAL A CA 1
ATOM 1343 C C . VAL A 1 197 ? -30.774 9.110 4.934 1.00 55.46 177 VAL A C 1
ATOM 1344 O O . VAL A 1 197 ? -30.416 9.451 3.803 1.00 68.40 177 VAL A O 1
ATOM 1348 N N . ASP A 1 198 ? -29.946 8.530 5.803 1.00 68.39 178 ASP A N 1
ATOM 1349 C CA . ASP A 1 198 ? -28.549 8.146 5.470 1.00 55.50 178 ASP A CA 1
ATOM 1350 C C . ASP A 1 198 ? -28.478 6.627 5.564 1.00 54.57 178 ASP A C 1
ATOM 1351 O O . ASP A 1 198 ? -28.671 6.107 6.618 1.00 72.03 178 ASP A O 1
ATOM 1356 N N . VAL A 1 199 ? -28.109 5.960 4.493 1.00 48.95 179 VAL A N 1
ATOM 1357 C CA . VAL A 1 199 ? -28.139 4.504 4.451 1.00 66.79 179 VAL A CA 1
ATOM 1358 C C . VAL A 1 199 ? -27.151 3.909 5.442 1.00 65.00 179 VAL A C 1
ATOM 1359 O O . VAL A 1 199 ? -27.327 2.773 5.892 1.00 70.13 179 VAL A O 1
ATOM 1363 N N . PHE A 1 200 ? -26.103 4.650 5.802 1.00 66.72 180 PHE A N 1
ATOM 1364 C CA . PHE A 1 200 ? -25.138 4.133 6.765 1.00 61.97 180 PHE A CA 1
ATOM 1365 C C . PHE A 1 200 ? -25.768 3.949 8.140 1.00 65.93 180 PHE A C 1
ATOM 1366 O O . PHE A 1 200 ? -25.460 2.979 8.843 1.00 66.97 180 PHE A O 1
ATOM 1374 N N . HIS A 1 201 ? -26.656 4.860 8.533 1.00 55.85 181 HIS A N 1
ATOM 1375 C CA . HIS A 1 201 ? -27.169 4.890 9.895 1.00 52.23 181 HIS A CA 1
ATOM 1376 C C . HIS A 1 201 ? -28.416 4.042 10.121 1.00 60.57 181 HIS A C 1
ATOM 1377 O O . HIS A 1 201 ? -28.797 3.846 11.282 1.00 65.28 181 HIS A O 1
ATOM 1384 N N . VAL A 1 202 ? -29.070 3.541 9.074 1.00 53.59 182 VAL A N 1
ATOM 1385 C CA . VAL A 1 202 ? -30.371 2.913 9.290 1.00 63.69 182 VAL A CA 1
ATOM 1386 C C . VAL A 1 202 ? -30.604 1.715 8.368 1.00 61.67 182 VAL A C 1
ATOM 1387 O O . VAL A 1 202 ? -31.687 1.114 8.383 1.00 58.06 182 VAL A O 1
ATOM 1391 N N . TRP A 1 203 ? -29.593 1.333 7.578 1.00 56.46 183 TRP A N 1
ATOM 1392 C CA . TRP A 1 203 ? -29.757 0.183 6.690 1.00 60.45 183 TRP A CA 1
ATOM 1393 C C . TRP A 1 203 ? -30.072 -1.083 7.472 1.00 58.40 183 TRP A C 1
ATOM 1394 O O . TRP A 1 203 ? -30.772 -1.967 6.968 1.00 61.31 183 TRP A O 1
ATOM 1405 N N . TRP A 1 204 ? -29.556 -1.188 8.697 1.00 61.62 184 TRP A N 1
ATOM 1406 C CA . TRP A 1 204 ? -29.767 -2.360 9.535 1.00 56.01 184 TRP A CA 1
ATOM 1407 C C . TRP A 1 204 ? -31.221 -2.524 9.954 1.00 56.60 184 TRP A C 1
ATOM 1408 O O . TRP A 1 204 ? -31.624 -3.636 10.310 1.00 63.56 184 TRP A O 1
ATOM 1419 N N . ASP A 1 205 ? -32.002 -1.446 9.927 1.00 61.59 185 ASP A N 1
ATOM 1420 C CA . ASP A 1 205 ? -33.300 -1.423 10.591 1.00 56.47 185 ASP A CA 1
ATOM 1421 C C . ASP A 1 205 ? -34.213 -2.518 10.050 1.00 60.61 185 ASP A C 1
ATOM 1422 O O . ASP A 1 205 ? -34.392 -2.625 8.829 1.00 67.43 185 ASP A O 1
ATOM 1427 N N . PRO A 1 206 ? -34.792 -3.355 10.915 1.00 69.50 186 PRO A N 1
ATOM 1428 C CA . PRO A 1 206 ? -35.778 -4.334 10.430 1.00 57.05 186 PRO A CA 1
ATOM 1429 C C . PRO A 1 206 ? -37.006 -3.678 9.828 1.00 62.83 186 PRO A C 1
ATOM 1430 O O . PRO A 1 206 ? -37.523 -4.151 8.808 1.00 74.38 186 PRO A O 1
ATOM 1434 N N . GLU A 1 207 ? -37.482 -2.591 10.431 1.00 55.92 187 GLU A N 1
ATOM 1435 C CA . GLU A 1 207 ? -38.615 -1.829 9.910 1.00 71.01 187 GLU A CA 1
ATOM 1436 C C . GLU A 1 207 ? -38.164 -0.707 8.989 1.00 73.87 187 GLU A C 1
ATOM 1437 O O . GLU A 1 207 ? -38.716 0.399 9.014 1.00 68.07 187 GLU A O 1
ATOM 1443 N N . LEU A 1 208 ? -37.151 -0.984 8.164 1.00 71.64 188 LEU A N 1
ATOM 1444 C CA . LEU A 1 208 ? -36.572 0.031 7.288 1.00 53.58 188 LEU A CA 1
ATOM 1445 C C . LEU A 1 208 ? -37.599 0.579 6.304 1.00 63.39 188 LEU A C 1
ATOM 1446 O O . LEU A 1 208 ? -37.944 1.767 6.339 1.00 65.12 188 LEU A O 1
ATOM 1451 N N . TYR A 1 209 ? -38.099 -0.279 5.416 1.00 53.43 189 TYR A N 1
ATOM 1452 C CA . TYR A 1 209 ? -38.956 0.191 4.335 1.00 55.93 189 TYR A CA 1
ATOM 1453 C C . TYR A 1 209 ? -40.303 0.684 4.846 1.00 68.04 189 TYR A C 1
ATOM 1454 O O . TYR A 1 209 ? -40.868 1.631 4.284 1.00 79.30 189 TYR A O 1
ATOM 1463 N N . LYS A 1 210 ? -40.827 0.072 5.910 1.00 59.22 190 LYS A N 1
ATOM 1464 C CA . LYS A 1 210 ? -42.081 0.543 6.489 1.00 69.53 190 LYS A CA 1
ATOM 1465 C C . LYS A 1 210 ? -41.940 1.966 7.015 1.00 65.85 190 LYS A C 1
ATOM 1466 O O . LYS A 1 210 ? -42.793 2.824 6.760 1.00 53.06 190 LYS A O 1
ATOM 1472 N N . GLN A 1 211 ? -40.857 2.239 7.747 1.00 67.20 191 GLN A N 1
ATOM 1473 C CA . GLN A 1 211 ? -40.638 3.586 8.258 1.00 68.53 191 GLN A CA 1
ATOM 1474 C C . GLN A 1 211 ? -40.323 4.568 7.138 1.00 57.47 191 GLN A C 1
ATOM 1475 O O . GLN A 1 211 ? -40.668 5.751 7.240 1.00 65.63 191 GLN A O 1
ATOM 1481 N N . ILE A 1 212 ? -39.668 4.103 6.072 1.00 63.50 192 ILE A N 1
ATOM 1482 C CA . ILE A 1 212 ? -39.411 4.971 4.924 1.00 69.44 192 ILE A CA 1
ATOM 1483 C C . ILE A 1 212 ? -40.726 5.392 4.279 1.00 59.64 192 ILE A C 1
ATOM 1484 O O . ILE A 1 212 ? -40.944 6.572 3.981 1.00 62.30 192 ILE A O 1
ATOM 1489 N N . ALA A 1 213 ? -41.625 4.429 4.062 1.00 62.35 193 ALA A N 1
ATOM 1490 C CA . ALA A 1 213 ? -42.935 4.751 3.507 1.00 59.72 193 ALA A CA 1
ATOM 1491 C C . ALA A 1 213 ? -43.727 5.648 4.451 1.00 62.46 193 ALA A C 1
ATOM 1492 O O . ALA A 1 213 ? -44.460 6.537 4.004 1.00 60.41 193 ALA A O 1
ATOM 1494 N N . ARG A 1 214 ? -43.593 5.429 5.762 1.00 63.91 194 ARG A N 1
ATOM 1495 C CA . ARG A 1 214 ? -44.288 6.274 6.729 1.00 64.88 194 ARG A CA 1
ATOM 1496 C C . ARG A 1 214 ? -43.790 7.713 6.681 1.00 75.75 194 ARG A C 1
ATOM 1497 O O . ARG A 1 214 ? -44.565 8.650 6.907 1.00 70.15 194 ARG A O 1
ATOM 1505 N N . ALA A 1 215 ? -42.508 7.907 6.366 1.00 83.32 195 ALA A N 1
ATOM 1506 C CA . ALA A 1 215 ? -41.884 9.224 6.336 1.00 73.64 195 ALA A CA 1
ATOM 1507 C C . ALA A 1 215 ? -41.926 9.876 4.956 1.00 81.02 195 ALA A C 1
ATOM 1508 O O . ALA A 1 215 ? -41.063 10.699 4.638 1.00 90.16 195 ALA A O 1
ATOM 1510 N N . SER A 1 216 ? -42.940 9.579 4.143 1.00 77.87 196 SER A N 1
ATOM 1511 C CA . SER A 1 216 ? -42.967 10.084 2.774 1.00 84.83 196 SER A CA 1
ATOM 1512 C C . SER A 1 216 ? -43.735 11.395 2.703 1.00 85.02 196 SER A C 1
ATOM 1513 O O . SER A 1 216 ? -44.651 11.647 3.478 1.00 60.34 196 SER A O 1
ATOM 1516 N N . GLY A 1 217 ? -43.361 12.228 1.744 1.00 85.26 197 GLY A N 1
ATOM 1517 C CA . GLY A 1 217 ? -43.704 13.626 1.795 1.00 71.20 197 GLY A CA 1
ATOM 1518 C C . GLY A 1 217 ? -42.973 14.423 2.854 1.00 70.90 197 GLY A C 1
ATOM 1519 O O . GLY A 1 217 ? -43.242 15.622 2.997 1.00 80.02 197 GLY A O 1
ATOM 1520 N N . ARG A 1 218 ? -42.085 13.795 3.630 1.00 72.82 198 ARG A N 1
ATOM 1521 C CA . ARG A 1 218 ? -41.342 14.481 4.684 1.00 80.86 198 ARG A CA 1
ATOM 1522 C C . ARG A 1 218 ? -39.841 14.206 4.627 1.00 60.48 198 ARG A C 1
ATOM 1523 O O . ARG A 1 218 ? -39.108 14.620 5.536 1.00 57.87 198 ARG A O 1
ATOM 1531 N N . ILE A 1 219 ? -39.360 13.529 3.591 1.00 61.56 199 ILE A N 1
ATOM 1532 C CA . ILE A 1 219 ? -37.929 13.285 3.435 1.00 68.76 199 ILE A CA 1
ATOM 1533 C C . ILE A 1 219 ? -37.296 14.501 2.770 1.00 68.77 199 ILE A C 1
ATOM 1534 O O . ILE A 1 219 ? -37.721 14.920 1.690 1.00 73.27 199 ILE A O 1
ATOM 1539 N N . LEU A 1 220 ? -36.276 15.070 3.417 1.00 66.07 200 LEU A N 1
ATOM 1540 C CA . LEU A 1 220 ? -35.619 16.268 2.914 1.00 73.42 200 LEU A CA 1
ATOM 1541 C C . LEU A 1 220 ? -34.225 16.011 2.362 1.00 73.16 200 LEU A C 1
ATOM 1542 O O . LEU A 1 220 ? -33.634 16.923 1.775 1.00 78.62 200 LEU A O 1
ATOM 1547 N N . GLY A 1 221 ? -33.686 14.810 2.531 1.00 58.68 201 GLY A N 1
ATOM 1548 C CA . GLY A 1 221 ? -32.354 14.521 2.039 1.00 52.98 201 GLY A CA 1
ATOM 1549 C C . GLY A 1 221 ? -32.102 13.034 2.013 1.00 63.16 201 GLY A C 1
ATOM 1550 O O . GLY A 1 221 ? -32.777 12.254 2.693 1.00 69.46 201 GLY A O 1
ATOM 1551 N N . PHE A 1 222 ? -31.114 12.648 1.212 1.00 63.87 202 PHE A N 1
ATOM 1552 C CA . PHE A 1 222 ? -30.734 11.249 1.067 1.00 58.09 202 PHE A CA 1
ATOM 1553 C C . PHE A 1 222 ? -29.221 11.164 0.954 1.00 65.40 202 PHE A C 1
ATOM 1554 O O . PHE A 1 222 ? -28.632 11.738 0.034 1.00 80.24 202 PHE A O 1
ATOM 1562 N N . HIS A 1 223 ? -28.586 10.512 1.915 1.00 79.84 203 HIS A N 1
ATOM 1563 C CA . HIS A 1 223 ? -27.122 10.336 1.832 1.00 69.31 203 HIS A CA 1
ATOM 1564 C C . HIS A 1 223 ? -26.851 8.859 1.582 1.00 70.32 203 HIS A C 1
ATOM 1565 O O . HIS A 1 223 ? -27.606 8.048 2.060 1.00 78.99 203 HIS A O 1
ATOM 1572 N N . VAL A 1 224 ? -25.792 8.556 0.855 1.00 66.47 204 VAL A N 1
ATOM 1573 C CA . VAL A 1 224 ? -25.427 7.204 0.452 1.00 77.13 204 VAL A CA 1
ATOM 1574 C C . VAL A 1 224 ? -23.980 6.927 0.833 1.00 76.36 204 VAL A C 1
ATOM 1575 O O . VAL A 1 224 ? -23.110 7.794 0.710 1.00 69.03 204 VAL A O 1
ATOM 1579 N N . SER A 1 225 ? -23.743 5.710 1.309 1.00 80.76 205 SER A N 1
ATOM 1580 C CA . SER A 1 225 ? -22.424 5.180 1.624 1.00 69.98 205 SER A CA 1
ATOM 1581 C C . SER A 1 225 ? -22.568 3.663 1.700 1.00 85.43 205 SER A C 1
ATOM 1582 O O . SER A 1 225 ? -23.622 3.114 1.369 1.00 94.99 205 SER A O 1
ATOM 1585 N N . ASP A 1 226 ? -21.519 2.976 2.142 1.00 74.30 206 ASP A N 1
ATOM 1586 C CA . ASP A 1 226 ? -21.606 1.532 2.299 1.00 67.08 206 ASP A CA 1
ATOM 1587 C C . ASP A 1 226 ? -20.983 1.107 3.620 1.00 84.95 206 ASP A C 1
ATOM 1588 O O . ASP A 1 226 ? -20.059 1.748 4.129 1.00 92.14 206 ASP A O 1
ATOM 1593 N N . TRP A 1 227 ? -21.508 0.011 4.168 1.00 85.95 207 TRP A N 1
ATOM 1594 C CA . TRP A 1 227 ? -21.072 -0.547 5.444 1.00 67.40 207 TRP A CA 1
ATOM 1595 C C . TRP A 1 227 ? -20.058 -1.646 5.151 1.00 71.64 207 TRP A C 1
ATOM 1596 O O . TRP A 1 227 ? -20.405 -2.682 4.575 1.00 63.45 207 TRP A O 1
ATOM 1607 N N . ILE A 1 228 ? -18.816 -1.424 5.539 1.00 74.38 208 ILE A N 1
ATOM 1608 C CA . ILE A 1 228 ? -17.719 -2.307 5.156 1.00 87.70 208 ILE A CA 1
ATOM 1609 C C . ILE A 1 2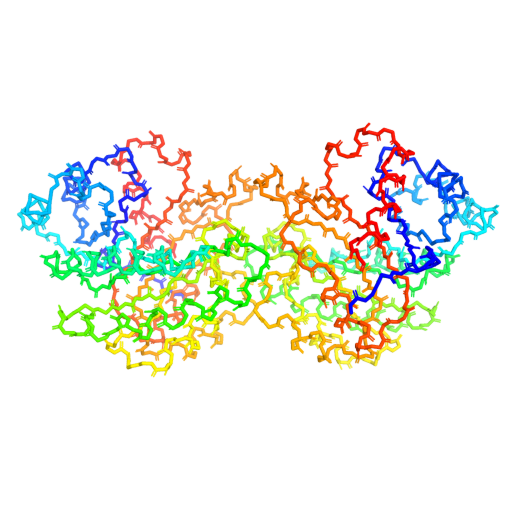28 ? -17.533 -3.392 6.210 1.00 80.74 208 ILE A C 1
ATOM 1610 O O . ILE A 1 228 ? -17.674 -3.146 7.413 1.00 85.50 208 ILE A O 1
ATOM 1615 N N . VAL A 1 229 ? -17.226 -4.599 5.757 1.00 69.93 209 VAL A N 1
ATOM 1616 C CA . VAL A 1 229 ? -16.767 -5.693 6.612 1.00 69.97 209 VAL A CA 1
ATOM 1617 C C . VAL A 1 229 ? -15.284 -5.917 6.335 1.00 89.16 209 VAL A C 1
ATOM 1618 O O . VAL A 1 229 ? -14.890 -6.005 5.165 1.00 99.77 209 VAL A O 1
ATOM 1622 N N . PRO A 1 230 ? -14.420 -5.920 7.360 1.00 98.66 210 PRO A N 1
ATOM 1623 C CA . PRO A 1 230 ? -14.760 -5.532 8.728 1.00 91.65 210 PRO A CA 1
ATOM 1624 C C . PRO A 1 230 ? -14.626 -4.025 8.934 1.00 92.60 210 PRO A C 1
ATOM 1625 O O . PRO A 1 230 ? -13.950 -3.358 8.151 1.00 94.96 210 PRO A O 1
ATOM 1629 N N . THR A 1 231 ? -15.279 -3.501 9.961 1.00 100.82 211 THR A N 1
ATOM 1630 C CA . THR A 1 231 ? -15.229 -2.075 10.256 1.00 95.33 211 THR A CA 1
ATOM 1631 C C . THR A 1 231 ? -13.815 -1.637 10.623 1.00 86.68 211 THR A C 1
ATOM 1632 O O . THR A 1 231 ? -13.215 -2.216 11.542 1.00 90.98 211 THR A O 1
ATOM 1636 N N . PRO A 1 232 ? -13.244 -0.643 9.939 1.00 101.81 212 PRO A N 1
ATOM 1637 C CA . PRO A 1 232 ? -11.934 -0.122 10.355 1.00 107.41 212 PRO A CA 1
ATOM 1638 C C . PRO A 1 232 ? -12.026 0.756 11.594 1.00 95.78 212 PRO A C 1
ATOM 1639 O O . PRO A 1 232 ? -11.315 0.534 12.580 1.00 95.80 212 PRO A O 1
ATOM 1643 N N . ASP A 1 233 ? -12.903 1.757 11.550 1.00 89.50 213 ASP A N 1
ATOM 1644 C CA . ASP A 1 233 ? -13.114 2.684 12.652 1.00 87.00 213 ASP A CA 1
ATOM 1645 C C . ASP A 1 233 ? -14.605 2.802 12.932 1.00 89.59 213 ASP A C 1
ATOM 1646 O O . ASP A 1 233 ? -15.433 2.672 12.028 1.00 99.21 213 ASP A O 1
ATOM 1651 N N . MET A 1 234 ? -14.943 3.047 14.199 1.00 90.95 214 MET A N 1
ATOM 1652 C CA . MET A 1 234 ? -16.341 3.275 14.540 1.00 83.91 214 MET A CA 1
ATOM 1653 C C . MET A 1 234 ? -16.810 4.627 14.026 1.00 84.13 214 MET A C 1
ATOM 1654 O O . MET A 1 234 ? -17.908 4.742 13.471 1.00 87.91 214 MET A O 1
ATOM 1659 N N . LEU A 1 235 ? -15.983 5.655 14.182 1.00 82.18 215 LEU A N 1
ATOM 1660 C CA . LEU A 1 235 ? -16.338 6.985 13.717 1.00 75.67 215 LEU A CA 1
ATOM 1661 C C . LEU A 1 235 ? -15.935 7.223 12.270 1.00 83.02 215 LEU A C 1
ATOM 1662 O O . LEU A 1 235 ? -16.464 8.145 11.641 1.00 82.24 215 LEU A O 1
ATOM 1667 N N . LEU A 1 236 ? -15.091 6.363 11.705 1.00 89.94 216 LEU A N 1
ATOM 1668 C CA . LEU A 1 236 ? -14.633 6.489 10.330 1.00 76.02 216 LEU A CA 1
ATOM 1669 C C . LEU A 1 236 ? -14.647 5.109 9.669 1.00 76.46 216 LEU A C 1
ATOM 1670 O O . LEU A 1 236 ? -13.633 4.594 9.209 1.00 87.95 216 LEU A O 1
ATOM 1675 N N . GLY A 1 237 ? -15.825 4.488 9.626 1.00 79.95 217 GLY A N 1
ATOM 1676 C CA . GLY A 1 237 ? -15.989 3.173 9.043 1.00 75.87 217 GLY A CA 1
ATOM 1677 C C . GLY A 1 237 ? -16.820 3.108 7.783 1.00 83.01 217 GLY A C 1
ATOM 1678 O O . GLY A 1 237 ? -17.147 2.001 7.334 1.00 89.54 217 GLY A O 1
ATOM 1679 N N . ARG A 1 238 ? -17.192 4.242 7.201 1.00 81.04 218 ARG A N 1
ATOM 1680 C CA . ARG A 1 238 ? -17.934 4.231 5.954 1.00 69.85 218 ARG A CA 1
ATOM 1681 C C . ARG A 1 238 ? -16.991 4.032 4.772 1.00 82.00 218 ARG A C 1
ATOM 1682 O O . ARG A 1 238 ? -15.783 4.262 4.854 1.00 89.72 218 ARG A O 1
ATOM 1690 N N . GLY A 1 239 ? -17.570 3.603 3.656 1.00 77.54 219 GLY A N 1
ATOM 1691 C CA . GLY A 1 239 ? -16.849 3.455 2.412 1.00 77.43 219 GLY A CA 1
ATOM 1692 C C . GLY A 1 239 ? -17.776 3.832 1.279 1.00 86.31 219 GLY A C 1
ATOM 1693 O O . GLY A 1 239 ? -18.950 4.144 1.489 1.00 87.67 219 GLY A O 1
ATOM 1694 N N . MET A 1 240 ? -17.246 3.800 0.065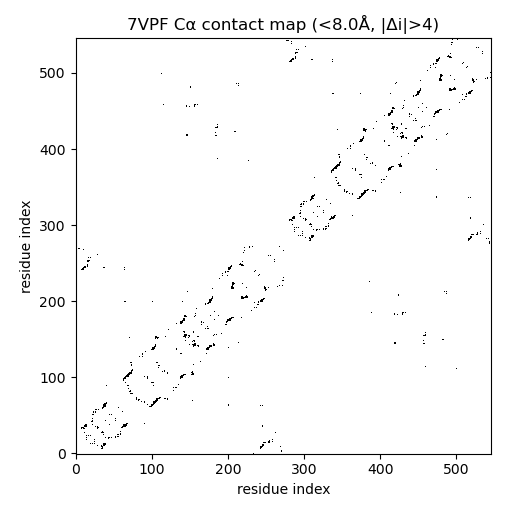 1.00 92.87 220 MET A N 1
ATOM 1695 C CA . MET A 1 240 ? -18.043 4.205 -1.079 1.00 101.10 220 MET A CA 1
ATOM 1696 C C . MET A 1 240 ? -18.835 3.016 -1.616 1.00 101.05 220 MET A C 1
ATOM 1697 O O . MET A 1 240 ? -18.569 1.853 -1.299 1.00 94.19 220 MET A O 1
ATOM 1702 N N . MET A 1 241 ? -19.828 3.332 -2.444 1.00 90.93 221 MET A N 1
ATOM 1703 C CA . MET A 1 241 ? -20.856 2.377 -2.822 1.00 77.46 221 MET A CA 1
ATOM 1704 C C . MET A 1 241 ? -20.277 1.186 -3.581 1.00 74.37 221 MET A C 1
ATOM 1705 O O . MET A 1 241 ? -19.303 1.306 -4.329 1.00 97.95 221 MET A O 1
ATOM 1710 N N . GLY A 1 242 ? -20.895 0.025 -3.369 1.00 71.47 222 GLY A N 1
ATOM 1711 C CA . GLY A 1 242 ? -20.540 -1.198 -4.055 1.00 75.10 222 GLY A CA 1
ATOM 1712 C C . GLY A 1 242 ? -19.514 -2.071 -3.366 1.00 79.60 222 GLY A C 1
ATOM 1713 O O . GLY A 1 242 ? -19.332 -3.223 -3.782 1.00 88.12 222 GLY A O 1
ATOM 1714 N N . ASP A 1 243 ? -18.841 -1.575 -2.330 1.00 77.07 223 ASP A N 1
ATOM 1715 C CA . ASP A 1 243 ? -17.851 -2.365 -1.611 1.00 95.96 223 ASP A CA 1
ATOM 1716 C C . ASP A 1 243 ? -18.366 -2.921 -0.289 1.00 92.14 223 ASP A C 1
ATOM 1717 O O . ASP A 1 243 ? -17.650 -3.688 0.362 1.00 83.69 223 ASP A O 1
ATOM 1722 N N . GLY A 1 244 ? -19.584 -2.573 0.117 1.00 86.24 224 GLY A N 1
ATOM 1723 C CA . GLY A 1 244 ? -20.114 -3.059 1.374 1.00 73.36 224 GLY A CA 1
ATOM 1724 C C . GLY A 1 244 ? -21.329 -3.948 1.211 1.00 76.47 224 GLY A C 1
ATOM 1725 O O . GLY A 1 244 ? -21.511 -4.568 0.159 1.00 77.36 224 GLY A O 1
ATOM 1726 N N . VAL A 1 245 ? -22.168 -4.023 2.248 1.00 80.71 225 VAL A N 1
ATOM 1727 C CA . VAL A 1 245 ? -23.284 -4.966 2.263 1.00 73.34 225 VAL A CA 1
ATOM 1728 C C . VAL A 1 245 ? -24.640 -4.309 2.034 1.00 69.65 225 VAL A C 1
ATOM 1729 O O . VAL A 1 245 ? -25.647 -5.029 1.925 1.00 70.50 225 VAL A O 1
ATOM 1733 N N . ILE A 1 246 ? -24.707 -2.979 1.971 1.00 70.70 226 ILE A N 1
ATOM 1734 C CA . ILE A 1 246 ? -25.995 -2.304 1.860 1.00 67.79 226 ILE A CA 1
ATOM 1735 C C . ILE A 1 246 ? -26.566 -2.484 0.458 1.00 84.00 226 ILE A C 1
ATOM 1736 O O . ILE A 1 246 ? -25.851 -2.374 -0.547 1.00 86.22 226 ILE A O 1
ATOM 1741 N N . GLU A 1 247 ? -27.869 -2.760 0.386 1.00 78.34 227 GLU A N 1
ATOM 1742 C CA . GLU A 1 247 ? -28.605 -2.781 -0.878 1.00 79.68 227 GLU A CA 1
ATOM 1743 C C . GLU A 1 247 ? -29.061 -1.355 -1.167 1.00 81.79 227 GLU A C 1
ATOM 1744 O O . GLU A 1 247 ? -30.168 -0.945 -0.818 1.00 70.64 227 GLU A O 1
ATOM 1750 N N . LEU A 1 248 ? -28.182 -0.587 -1.815 1.00 69.84 228 LEU A N 1
ATOM 1751 C CA . LEU A 1 248 ? -28.415 0.843 -1.999 1.00 75.42 228 LEU A CA 1
ATOM 1752 C C . LEU A 1 248 ? -29.571 1.114 -2.952 1.00 77.10 228 LEU A C 1
ATOM 1753 O O . LEU A 1 248 ? -30.443 1.946 -2.664 1.00 75.26 228 LEU A O 1
ATOM 1758 N N . ASN A 1 249 ? -29.579 0.445 -4.108 1.00 73.47 229 ASN A N 1
ATOM 1759 C CA . ASN A 1 249 ? -30.598 0.723 -5.115 1.00 75.87 229 ASN A CA 1
ATOM 1760 C C . ASN A 1 249 ? -31.996 0.462 -4.572 1.00 78.35 229 ASN A C 1
ATOM 1761 O O . ASN A 1 249 ? -32.926 1.226 -4.846 1.00 77.77 229 ASN A O 1
ATOM 1766 N N . ARG A 1 250 ? -32.161 -0.608 -3.791 1.00 66.82 230 ARG A N 1
ATOM 1767 C CA . ARG A 1 250 ? -33.466 -0.907 -3.211 1.00 55.95 230 ARG A CA 1
ATOM 1768 C C . ARG A 1 250 ? -33.912 0.206 -2.272 1.00 62.71 230 ARG A C 1
ATOM 1769 O O . ARG A 1 250 ? -35.055 0.675 -2.342 1.00 74.70 230 ARG A O 1
ATOM 1777 N N . ILE A 1 251 ? -33.011 0.655 -1.395 1.00 68.07 231 ILE A N 1
ATOM 1778 C CA . ILE A 1 251 ? -33.362 1.691 -0.427 1.00 69.79 231 ILE A CA 1
ATOM 1779 C C . ILE A 1 251 ? -33.713 2.991 -1.137 1.00 68.98 231 ILE A C 1
ATOM 1780 O O . ILE A 1 251 ? -34.658 3.691 -0.753 1.00 68.04 231 ILE A O 1
ATOM 1785 N N . ARG A 1 252 ? -32.986 3.322 -2.203 1.00 75.28 232 ARG A N 1
ATOM 1786 C CA . ARG A 1 252 ? -33.240 4.607 -2.841 1.00 76.93 232 ARG A CA 1
ATOM 1787 C C . ARG A 1 252 ? -34.445 4.545 -3.773 1.00 77.35 232 ARG A C 1
ATOM 1788 O O . ARG A 1 252 ? -35.120 5.561 -3.968 1.00 80.04 232 ARG A O 1
ATOM 1796 N N . GLN A 1 253 ? -34.776 3.362 -4.301 1.00 77.37 233 GLN A N 1
ATOM 1797 C CA . GLN A 1 253 ? -36.062 3.201 -4.968 1.00 71.33 233 GLN A CA 1
ATOM 1798 C C . GLN A 1 253 ? -37.205 3.318 -3.969 1.00 74.31 233 GLN A C 1
ATOM 1799 O O . GLN A 1 253 ? -38.272 3.849 -4.297 1.00 71.23 233 GLN A O 1
ATOM 1805 N N . ALA A 1 254 ? -36.996 2.830 -2.745 1.00 71.28 234 ALA A N 1
ATOM 1806 C CA . ALA A 1 254 ? -38.000 3.000 -1.701 1.00 73.83 234 ALA A CA 1
ATOM 1807 C C . ALA A 1 254 ? -38.180 4.470 -1.347 1.00 76.12 234 ALA A C 1
ATOM 1808 O O . ALA A 1 254 ? -39.308 4.935 -1.143 1.00 77.23 234 ALA A O 1
ATOM 1810 N N . VAL A 1 255 ? -37.077 5.217 -1.275 1.00 68.48 235 VAL A N 1
ATOM 1811 C CA . VAL A 1 255 ? -37.162 6.630 -0.917 1.00 61.44 235 VAL A CA 1
ATOM 1812 C C . VAL A 1 255 ? -37.680 7.478 -2.076 1.00 69.02 235 VAL A C 1
ATOM 1813 O O . VAL A 1 255 ? -38.266 8.544 -1.844 1.00 60.43 235 VAL A O 1
ATOM 1817 N N . GLU A 1 256 ? -37.528 7.014 -3.319 1.00 71.98 236 GLU A N 1
ATOM 1818 C CA . GLU A 1 256 ? -38.121 7.721 -4.450 1.00 68.21 236 GLU A CA 1
ATOM 1819 C C . GLU A 1 256 ? -39.605 7.406 -4.590 1.00 73.86 236 GLU A C 1
ATOM 1820 O O . GLU A 1 256 ? -40.399 8.292 -4.925 1.00 87.73 236 GLU A O 1
ATOM 1826 N N . ALA A 1 257 ? -39.997 6.158 -4.320 1.00 73.85 237 ALA A N 1
ATOM 1827 C CA . ALA A 1 257 ? -41.413 5.843 -4.197 1.00 64.25 237 ALA A CA 1
ATOM 1828 C C . ALA A 1 257 ? -42.037 6.599 -3.038 1.00 61.41 237 ALA A C 1
ATOM 1829 O O . ALA A 1 257 ? -43.264 6.732 -2.980 1.00 79.93 237 ALA A O 1
ATOM 1831 N N . ALA A 1 258 ? -41.210 7.102 -2.122 1.00 70.46 238 ALA A N 1
ATOM 1832 C CA . ALA A 1 258 ? -41.646 7.961 -1.033 1.00 71.16 238 ALA A CA 1
ATOM 1833 C C . ALA A 1 258 ? -41.810 9.409 -1.465 1.00 83.49 238 ALA A C 1
ATOM 1834 O O . ALA A 1 258 ? -42.158 10.251 -0.632 1.00 83.76 238 ALA A O 1
ATOM 1836 N N . GLY A 1 259 ? -41.547 9.725 -2.727 1.00 70.78 239 GLY A N 1
ATOM 1837 C CA . GLY A 1 259 ? -41.761 11.065 -3.229 1.00 87.70 239 GLY A CA 1
ATOM 1838 C C . GLY A 1 259 ? -40.582 11.996 -3.093 1.00 86.21 239 GLY A C 1
ATOM 1839 O O . GLY A 1 259 ? -40.760 13.214 -3.202 1.00 85.76 239 GLY A O 1
ATOM 1840 N N . TYR A 1 260 ? -39.387 11.472 -2.832 1.00 79.00 240 TYR A N 1
ATOM 1841 C CA . TYR A 1 260 ? -38.194 12.297 -2.691 1.00 66.16 240 TYR A CA 1
ATOM 1842 C C . TYR A 1 260 ? -37.548 12.449 -4.061 1.00 81.48 240 TYR A C 1
ATOM 1843 O O . TYR A 1 260 ? -37.026 11.479 -4.621 1.00 84.66 240 TYR A O 1
ATOM 1852 N N . ARG A 1 261 ? -37.589 13.664 -4.601 1.00 80.74 241 ARG A N 1
ATOM 1853 C CA . ARG A 1 261 ? -36.949 13.974 -5.870 1.00 86.58 241 ARG A CA 1
ATOM 1854 C C . ARG A 1 261 ? -35.759 14.909 -5.705 1.00 71.03 241 ARG A C 1
ATOM 1855 O O . ARG A 1 261 ? -35.222 15.395 -6.706 1.00 88.77 241 ARG A O 1
ATOM 1863 N N . GLY A 1 262 ? -35.329 15.165 -4.472 1.00 67.62 242 GLY A N 1
ATOM 1864 C CA . GLY A 1 262 ? -34.258 16.095 -4.211 1.00 81.17 242 GLY A CA 1
ATOM 1865 C C . GLY A 1 262 ? -32.890 15.541 -4.558 1.00 76.56 242 GLY A C 1
ATOM 1866 O O . GLY A 1 262 ? -32.757 14.484 -5.184 1.00 62.50 242 GLY A O 1
ATOM 1867 N N . PRO A 1 263 ? -31.841 16.257 -4.162 1.00 72.08 243 PRO A N 1
ATOM 1868 C CA . PRO A 1 263 ? -30.482 15.807 -4.472 1.00 66.76 243 PRO A CA 1
ATOM 1869 C C . PRO A 1 263 ? -30.074 14.623 -3.608 1.00 80.16 243 PRO A C 1
ATOM 1870 O O . PRO A 1 263 ? -30.592 14.398 -2.513 1.00 80.50 243 PRO A O 1
ATOM 1874 N N . ILE A 1 264 ? -29.120 13.858 -4.128 1.00 73.10 244 ILE A N 1
ATOM 1875 C CA . ILE A 1 264 ? -28.575 12.693 -3.441 1.00 59.64 244 ILE A CA 1
ATOM 1876 C C . ILE A 1 264 ? -27.122 12.994 -3.098 1.00 75.38 244 ILE A C 1
ATOM 1877 O O . ILE A 1 264 ? -26.253 12.994 -3.978 1.00 78.68 244 ILE A O 1
ATOM 1882 N N . GLU A 1 265 ? -26.857 13.256 -1.823 1.00 89.98 245 GLU A N 1
ATOM 1883 C CA . GLU A 1 265 ? -25.496 13.439 -1.347 1.00 63.04 245 GLU A CA 1
ATOM 1884 C C . GLU A 1 265 ? -24.885 12.082 -1.030 1.00 68.97 245 GLU A C 1
ATOM 1885 O O . GLU A 1 265 ? -25.578 11.150 -0.614 1.00 88.52 245 GLU A O 1
ATOM 1891 N N . VAL A 1 266 ? -23.579 11.966 -1.245 1.00 69.71 246 VAL A N 1
ATOM 1892 C CA . VAL A 1 266 ? -22.815 10.812 -0.788 1.00 75.80 246 VAL A CA 1
ATOM 1893 C C . VAL A 1 266 ? -21.870 11.299 0.301 1.00 84.93 246 VAL A C 1
ATOM 1894 O O . VAL A 1 266 ? -21.052 12.198 0.073 1.00 72.31 246 VAL A O 1
ATOM 1898 N N . GLU A 1 267 ? -22.000 10.717 1.492 1.00 93.04 247 G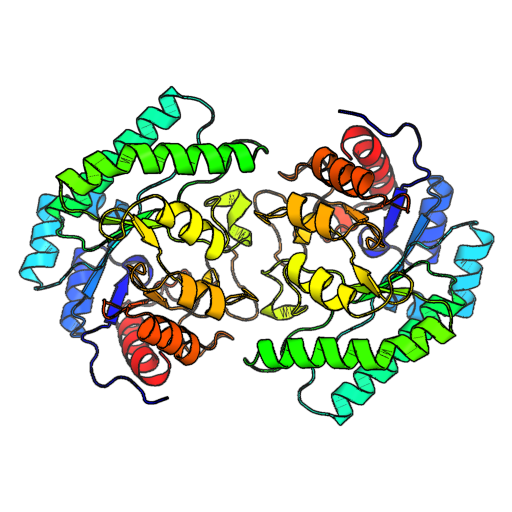LU A N 1
ATOM 1899 C CA . GLU A 1 267 ? -21.298 11.166 2.691 1.00 78.40 247 GLU A CA 1
ATOM 1900 C C . GLU A 1 267 ? -20.532 9.975 3.252 1.00 86.47 247 GLU A C 1
ATOM 1901 O O . GLU A 1 267 ? -21.137 9.000 3.714 1.00 102.33 247 GLU A O 1
ATOM 1907 N N . ILE A 1 268 ? -19.205 10.053 3.208 1.00 79.72 248 ILE A N 1
ATOM 1908 C CA . ILE A 1 268 ? -18.326 8.948 3.567 1.00 77.42 248 ILE A CA 1
ATOM 1909 C C . ILE A 1 268 ? -17.335 9.431 4.616 1.00 87.93 248 ILE A C 1
ATOM 1910 O O . ILE A 1 268 ? -16.652 10.442 4.413 1.00 74.69 248 ILE A O 1
ATOM 1915 N N . PHE A 1 269 ? -17.262 8.712 5.732 1.00 100.14 249 PHE A N 1
ATOM 1916 C CA . PHE A 1 269 ? -16.305 8.973 6.804 1.00 83.10 249 PHE A CA 1
ATOM 1917 C C . PHE A 1 269 ? -15.262 7.862 6.733 1.00 91.42 249 PHE A C 1
ATOM 1918 O O . PHE A 1 269 ? -15.505 6.744 7.194 1.00 89.18 249 PHE A O 1
ATOM 1926 N N . ASN A 1 270 ? -14.106 8.163 6.148 1.00 92.79 250 ASN A N 1
ATOM 1927 C CA . ASN A 1 270 ? -13.065 7.155 5.989 1.00 89.44 250 ASN A CA 1
ATOM 1928 C C . ASN A 1 270 ? -11.727 7.854 5.838 1.00 102.56 250 ASN A C 1
ATOM 1929 O O . ASN A 1 270 ? -11.596 8.770 5.021 1.00 104.93 250 ASN A O 1
ATOM 1934 N N . GLN A 1 271 ? -10.735 7.415 6.612 1.00 108.43 251 GLN A N 1
ATOM 1935 C CA . GLN A 1 271 ? -9.396 7.971 6.463 1.00 110.31 251 GLN A CA 1
ATOM 1936 C C . GLN A 1 271 ? -8.759 7.535 5.150 1.00 104.62 251 GLN A C 1
ATOM 1937 O O . GLN A 1 271 ? -8.139 8.350 4.457 1.00 101.56 251 GLN A O 1
ATOM 1943 N N . ALA A 1 272 ? -8.951 6.270 4.762 1.00 96.78 252 ALA A N 1
ATOM 1944 C CA . ALA A 1 272 ? -8.286 5.754 3.571 1.00 106.89 252 ALA A CA 1
ATOM 1945 C C . ALA A 1 272 ? -8.740 6.478 2.312 1.00 104.74 252 ALA A C 1
ATOM 1946 O O . ALA A 1 272 ? -7.960 6.620 1.364 1.00 110.86 252 ALA A O 1
ATOM 1948 N N . ILE A 1 273 ? -9.983 6.953 2.286 1.00 109.68 253 ILE A N 1
ATOM 1949 C CA . ILE A 1 273 ? -10.466 7.724 1.146 1.00 113.71 253 ILE A CA 1
ATOM 1950 C C . ILE A 1 273 ? -10.245 9.227 1.321 1.00 108.54 253 ILE A C 1
ATOM 1951 O O . ILE A 1 273 ? -10.274 9.970 0.329 1.00 102.02 253 ILE A O 1
ATOM 1956 N N . TRP A 1 274 ? -9.970 9.696 2.542 1.00 112.50 254 TRP A N 1
ATOM 1957 C CA . TRP A 1 274 ? -9.708 11.119 2.733 1.00 111.75 254 TRP A CA 1
ATOM 1958 C C . TRP A 1 274 ? -8.298 11.499 2.306 1.00 105.46 254 TRP A C 1
ATOM 1959 O O . TRP A 1 274 ? -8.086 12.588 1.755 1.00 107.73 254 TRP A O 1
ATOM 1970 N N . ASP A 1 275 ? -7.325 10.612 2.551 1.00 99.08 255 ASP A N 1
ATOM 1971 C CA . ASP A 1 275 ? -5.944 10.876 2.169 1.00 102.80 255 ASP A CA 1
ATOM 1972 C C . ASP A 1 275 ? -5.779 10.942 0.658 1.00 106.58 255 ASP A C 1
ATOM 1973 O O . ASP A 1 275 ? -4.866 11.626 0.177 1.00 112.38 255 ASP A O 1
ATOM 1978 N N . ARG A 1 276 ? -6.617 10.228 -0.085 1.00 114.74 256 ARG A N 1
ATOM 1979 C CA . ARG A 1 276 ? -6.488 10.197 -1.529 1.00 102.88 256 ARG A CA 1
ATOM 1980 C C . ARG A 1 276 ? -6.816 11.581 -2.089 1.00 108.83 256 ARG A C 1
ATOM 1981 O O . ARG A 1 276 ? -7.731 12.246 -1.593 1.00 114.99 256 ARG A O 1
ATOM 1989 N N . PRO A 1 277 ? -6.076 12.051 -3.094 1.00 120.03 257 PRO A N 1
ATOM 1990 C CA . PRO A 1 277 ? -6.499 13.258 -3.813 1.00 117.60 257 PRO A CA 1
ATOM 1991 C C . PRO A 1 277 ? -7.949 13.161 -4.267 1.00 103.03 257 PRO A C 1
ATOM 1992 O O . PRO A 1 277 ? -8.406 12.120 -4.743 1.00 86.63 257 PRO A O 1
ATOM 1996 N N . GLY A 1 278 ? -8.668 14.277 -4.128 1.00 100.36 258 GLY A N 1
ATOM 1997 C CA . GLY A 1 278 ? -10.112 14.281 -4.291 1.00 103.95 258 GLY A CA 1
ATOM 1998 C C . GLY A 1 278 ? -10.599 13.995 -5.694 1.00 105.20 258 GLY A C 1
ATOM 1999 O O . GLY A 1 278 ? -11.741 13.556 -5.860 1.00 107.16 258 GLY A O 1
ATOM 2000 N N . ASP A 1 279 ? -9.776 14.256 -6.712 1.00 100.49 259 ASP A N 1
ATOM 2001 C CA . ASP A 1 279 ? -10.200 13.975 -8.080 1.00 101.16 259 ASP A CA 1
ATOM 2002 C C . ASP A 1 279 ? -10.394 12.477 -8.303 1.00 101.26 259 ASP A C 1
ATOM 2003 O O . ASP A 1 279 ? -11.374 12.060 -8.938 1.00 88.84 259 ASP A O 1
ATOM 2008 N N . GLU A 1 280 ? -9.475 11.655 -7.781 1.00 102.97 260 GLU A N 1
ATOM 2009 C CA . GLU A 1 280 ? -9.659 10.206 -7.811 1.00 104.45 260 GLU A CA 1
ATOM 2010 C C . GLU A 1 280 ? -11.013 9.821 -7.234 1.00 109.70 260 GLU A C 1
ATOM 2011 O O . GLU A 1 280 ? -11.783 9.069 -7.846 1.00 95.76 260 GLU A O 1
ATOM 2017 N N . VAL A 1 281 ? -11.314 10.335 -6.041 1.00 110.15 261 VAL A N 1
ATOM 2018 C CA . VAL A 1 281 ? -12.475 9.857 -5.312 1.00 113.56 261 VAL A CA 1
ATOM 2019 C C . VAL A 1 281 ? -13.759 10.434 -5.881 1.00 108.63 261 VAL A C 1
ATOM 2020 O O . VAL A 1 281 ? -14.804 9.795 -5.767 1.00 110.71 261 VAL A O 1
ATOM 2024 N N . LEU A 1 282 ? -13.698 11.563 -6.596 1.00 94.50 262 LEU A N 1
ATOM 2025 C CA . LEU A 1 282 ? -14.897 12.061 -7.267 1.00 88.63 262 LEU A CA 1
ATOM 2026 C C . LEU A 1 282 ? -15.147 11.334 -8.583 1.00 85.95 262 LEU A C 1
ATOM 2027 O O . LEU A 1 282 ? -16.304 11.115 -8.968 1.00 83.25 262 LEU A O 1
ATOM 2032 N N . ALA A 1 283 ? -14.081 10.922 -9.272 1.00 95.76 263 ALA A N 1
ATOM 2033 C CA . ALA A 1 283 ? -14.255 10.043 -10.425 1.00 101.58 263 ALA A CA 1
ATOM 2034 C C . ALA A 1 283 ? -14.901 8.728 -10.005 1.00 96.62 263 ALA A C 1
ATOM 2035 O O . ALA A 1 283 ? -15.903 8.291 -10.593 1.00 84.43 263 ALA A O 1
ATOM 2037 N N . GLU A 1 284 ? -14.338 8.088 -8.974 1.00 99.62 264 GLU A N 1
ATOM 2038 C CA . GLU A 1 284 ? -14.927 6.865 -8.437 1.00 97.79 264 GLU A CA 1
ATOM 2039 C C . GLU A 1 284 ? -16.348 7.112 -7.941 1.00 91.35 264 GLU A C 1
ATOM 2040 O O . GLU A 1 284 ? -17.238 6.266 -8.116 1.00 88.11 264 GLU A O 1
ATOM 2046 N N . MET A 1 285 ? -16.579 8.282 -7.337 1.00 95.60 265 MET A N 1
ATOM 2047 C CA . MET A 1 285 ? -17.899 8.656 -6.852 1.00 78.36 265 MET A CA 1
ATOM 2048 C C . MET A 1 285 ? -18.924 8.617 -7.967 1.00 90.76 265 MET A C 1
ATOM 2049 O O . MET A 1 285 ? -19.958 7.957 -7.847 1.00 84.40 265 MET A O 1
ATOM 2054 N N . LYS A 1 286 ? -18.655 9.325 -9.064 1.00 95.70 266 LYS A N 1
ATOM 2055 C CA . LYS A 1 286 ? -19.624 9.357 -10.153 1.00 88.12 266 LYS A CA 1
ATOM 2056 C C . LYS A 1 286 ? -19.778 7.986 -10.802 1.00 84.10 266 LYS A C 1
ATOM 2057 O O . LYS A 1 286 ? -20.905 7.555 -11.092 1.00 88.63 266 LYS A O 1
ATOM 2063 N N . ALA A 1 287 ? -18.665 7.275 -11.015 1.00 89.90 267 ALA A N 1
ATOM 2064 C CA . ALA A 1 287 ? -18.738 5.970 -11.665 1.00 90.28 267 ALA A CA 1
ATOM 2065 C C . ALA A 1 287 ? -19.630 5.009 -10.886 1.00 89.71 267 ALA A C 1
ATOM 2066 O O . ALA A 1 287 ? -20.552 4.401 -11.447 1.00 77.41 267 ALA A O 1
ATOM 2068 N N . ARG A 1 288 ? -19.406 4.892 -9.576 1.00 93.50 268 ARG A N 1
ATOM 2069 C CA . ARG A 1 288 ? -20.167 3.930 -8.792 1.00 97.88 268 ARG A CA 1
ATOM 2070 C C . ARG A 1 288 ? -21.487 4.491 -8.277 1.00 81.87 268 ARG A C 1
ATOM 2071 O O . ARG A 1 288 ? -22.318 3.722 -7.785 1.00 79.53 268 ARG A O 1
ATOM 2079 N N . TYR A 1 289 ? -21.705 5.802 -8.393 1.00 81.94 269 TYR A N 1
ATOM 2080 C CA . TYR A 1 289 ? -23.041 6.354 -8.219 1.00 77.19 269 TYR A CA 1
ATOM 2081 C C . TYR A 1 289 ? -23.928 5.961 -9.386 1.00 72.89 269 TYR A C 1
ATOM 2082 O O . TYR A 1 289 ? -25.107 5.636 -9.199 1.00 75.03 269 TYR A O 1
ATOM 2091 N N . LEU A 1 290 ? -23.374 5.984 -10.600 1.00 85.17 270 LEU A N 1
ATOM 2092 C CA . LEU A 1 290 ? -24.143 5.535 -11.757 1.00 82.79 270 LEU A CA 1
ATOM 2093 C C . LEU A 1 290 ? -24.301 4.020 -11.765 1.00 88.33 270 LEU A C 1
ATOM 2094 O O . LEU A 1 290 ? -25.334 3.504 -12.207 1.00 102.03 270 LEU A O 1
ATOM 2099 N N . GLU A 1 291 ? -23.298 3.288 -11.274 1.00 94.93 271 GLU A N 1
ATOM 2100 C CA . GLU A 1 291 ? -23.379 1.830 -11.332 1.00 93.14 271 GLU A CA 1
ATOM 2101 C C . GLU A 1 291 ? -24.300 1.265 -10.252 1.00 85.59 271 GLU A C 1
ATOM 2102 O O . GLU A 1 291 ? -25.141 0.401 -10.530 1.00 92.14 271 GLU A O 1
ATOM 2108 N N . HIS A 1 292 ? -24.164 1.745 -9.015 1.00 92.60 272 HIS A N 1
ATOM 2109 C CA . HIS A 1 292 ? -24.862 1.123 -7.894 1.00 77.66 272 HIS A CA 1
ATOM 2110 C C . HIS A 1 292 ? -26.097 1.902 -7.455 1.00 80.47 272 HIS A C 1
ATOM 2111 O O . HIS A 1 292 ? -27.219 1.398 -7.565 1.00 81.83 272 HIS A O 1
ATOM 2118 N N . VAL A 1 293 ? -25.904 3.113 -6.939 1.00 78.04 273 VAL A N 1
ATOM 2119 C CA . VAL A 1 293 ? -27.013 3.924 -6.441 1.00 68.39 273 VAL A CA 1
ATOM 2120 C C . VAL A 1 293 ? -28.064 4.158 -7.519 1.00 90.73 273 VAL A C 1
ATOM 2121 O O . VAL A 1 293 ? -29.217 3.749 -7.371 1.00 83.46 273 VAL A O 1
ATOM 2125 N N . MET B 1 21 ? -35.099 2.537 42.887 1.00 112.40 1 MET B N 1
ATOM 2126 C CA . MET B 1 21 ? -33.905 2.568 43.727 1.00 115.53 1 MET B CA 1
ATOM 2127 C C . MET B 1 21 ? -33.886 1.419 44.735 1.00 120.85 1 MET B C 1
ATOM 2128 O O . MET B 1 21 ? -34.518 1.501 45.789 1.00 143.39 1 MET B O 1
ATOM 2133 N N . GLU B 1 22 ? -33.168 0.349 44.400 1.00 109.86 2 GLU B N 1
ATOM 2134 C CA . GLU B 1 22 ? -32.934 -0.752 45.326 1.00 113.45 2 GLU B CA 1
ATOM 2135 C C . GLU B 1 22 ? -31.558 -1.330 45.029 1.00 121.29 2 GLU B C 1
ATOM 2136 O O . GLU B 1 22 ? -30.923 -0.976 44.035 1.00 144.31 2 GLU B O 1
ATOM 2142 N N . ARG B 1 23 ? -31.091 -2.241 45.879 1.00 99.38 3 ARG B N 1
ATOM 2143 C CA . ARG B 1 23 ? -29.992 -3.094 45.459 1.00 106.98 3 ARG B CA 1
ATOM 2144 C C . ARG B 1 23 ? -30.287 -4.534 45.861 1.00 101.68 3 ARG B C 1
ATOM 2145 O O . ARG B 1 23 ? -31.290 -4.835 46.517 1.00 101.20 3 ARG B O 1
ATOM 2153 N N . PHE B 1 24 ? -29.375 -5.420 45.461 1.00 95.59 4 PHE B N 1
ATOM 2154 C CA . PHE B 1 24 ? -29.380 -6.823 45.854 1.00 88.35 4 PHE B CA 1
ATOM 2155 C C . PHE B 1 24 ? -28.622 -7.032 47.160 1.00 101.77 4 PHE B C 1
ATOM 2156 O O . PHE B 1 24 ? -27.580 -6.412 47.393 1.00 113.30 4 PHE B O 1
ATOM 2164 N N . THR B 1 25 ? -29.147 -7.914 48.011 1.00 94.87 5 THR B N 1
ATOM 2165 C CA . THR B 1 25 ? -28.458 -8.271 49.246 1.00 93.42 5 THR B CA 1
ATOM 2166 C C . THR B 1 25 ? -27.629 -9.544 49.128 1.00 95.30 5 THR B C 1
ATOM 2167 O O . THR B 1 25 ? -26.626 -9.681 49.837 1.00 87.02 5 THR B O 1
ATOM 2171 N N . ASN B 1 26 ? -28.017 -10.481 48.266 1.00 96.28 6 ASN B N 1
ATOM 2172 C CA . ASN B 1 26 ? -27.239 -11.690 48.036 1.00 80.79 6 ASN B CA 1
ATOM 2173 C C . ASN B 1 26 ? -26.769 -11.751 46.587 1.00 82.65 6 ASN B C 1
ATOM 2174 O O . ASN B 1 26 ? -27.165 -10.949 45.742 1.00 95.06 6 ASN B O 1
ATOM 2179 N N . ILE B 1 27 ? -25.934 -12.744 46.305 1.00 82.07 7 ILE B N 1
ATOM 2180 C CA . ILE B 1 27 ? -25.474 -13.016 44.951 1.00 81.06 7 ILE B CA 1
ATOM 2181 C C . ILE B 1 27 ? -26.076 -14.309 44.401 1.00 73.23 7 ILE B C 1
ATOM 2182 O O . ILE B 1 27 ? -25.543 -14.884 43.455 1.00 75.31 7 ILE B O 1
ATOM 2187 N N . ASP B 1 28 ? -27.204 -14.759 44.953 1.00 77.27 8 ASP B N 1
ATOM 2188 C CA . ASP B 1 28 ? -27.797 -16.015 44.498 1.00 79.69 8 ASP B CA 1
ATOM 2189 C C . ASP B 1 28 ? -28.336 -15.920 43.075 1.00 84.55 8 ASP B C 1
ATOM 2190 O O . ASP B 1 28 ? -28.422 -16.940 42.381 1.00 86.03 8 ASP B O 1
ATOM 2195 N N . ARG B 1 29 ? -28.720 -14.721 42.627 1.00 93.65 9 ARG B N 1
ATOM 2196 C CA . ARG B 1 29 ? -29.180 -14.547 41.254 1.00 76.85 9 ARG B CA 1
ATOM 2197 C C . ARG B 1 29 ? -28.038 -14.326 40.267 1.00 70.28 9 ARG B C 1
ATOM 2198 O O . ARG B 1 29 ? -28.241 -14.498 39.059 1.00 71.08 9 ARG B O 1
ATOM 2206 N N . LEU B 1 30 ? -26.855 -13.950 40.748 1.00 70.96 10 LEU B N 1
ATOM 2207 C CA . LEU B 1 30 ? -25.710 -13.717 39.878 1.00 63.48 10 LEU B CA 1
ATOM 2208 C C . LEU B 1 30 ? -25.291 -15.001 39.163 1.00 73.69 10 LEU B C 1
ATOM 2209 O O . LEU B 1 30 ? -25.378 -16.106 39.709 1.00 72.12 10 LEU B O 1
ATOM 2214 N N . SER B 1 31 ? -24.816 -14.840 37.928 1.00 83.55 11 SER B N 1
ATOM 2215 C CA . SER B 1 31 ? -24.209 -15.932 37.183 1.00 86.40 11 SER B CA 1
ATOM 2216 C C . SER B 1 31 ? -22.926 -15.445 36.527 1.00 83.43 11 SER B C 1
ATOM 2217 O O . SER B 1 31 ? -22.689 -14.242 36.387 1.00 97.92 11 SER B O 1
ATOM 2220 N N . LEU B 1 32 ? -22.094 -16.403 36.129 1.00 85.59 12 LEU B N 1
ATOM 2221 C CA . LEU B 1 32 ? -20.816 -16.120 35.482 1.00 83.38 12 LEU B CA 1
ATOM 2222 C C . LEU B 1 32 ? -20.835 -16.738 34.092 1.00 80.71 12 LEU B C 1
ATOM 2223 O O . LEU B 1 32 ? -20.876 -17.964 33.957 1.00 80.77 12 LEU B O 1
ATOM 2228 N N . ASN B 1 33 ? -20.809 -15.901 33.061 1.00 87.48 13 ASN B N 1
ATOM 2229 C CA . ASN B 1 33 ? -20.593 -16.399 31.711 1.00 87.33 13 ASN B CA 1
ATOM 2230 C C . ASN B 1 33 ? -19.118 -16.725 31.523 1.00 85.57 13 ASN B C 1
ATOM 2231 O O . ASN B 1 33 ? -18.243 -15.981 31.974 1.00 88.29 13 ASN B O 1
ATOM 2236 N N . GLN B 1 34 ? -18.844 -17.859 30.872 1.00 60.47 14 GLN B N 1
ATOM 2237 C CA . GLN B 1 34 ? -17.462 -18.294 30.687 1.00 70.19 14 GLN B CA 1
ATOM 2238 C C . GLN B 1 34 ? -16.622 -17.250 29.958 1.00 90.39 14 GLN B C 1
ATOM 2239 O O . GLN B 1 34 ? -15.421 -17.126 30.224 1.00 85.96 14 GLN B O 1
ATOM 2245 N N . ILE B 1 35 ? -17.237 -16.470 29.063 1.00 96.51 15 ILE B N 1
ATOM 2246 C CA . ILE B 1 35 ? -16.465 -15.638 28.141 1.00 94.74 15 ILE B CA 1
ATOM 2247 C C . ILE B 1 35 ? -15.965 -14.343 28.759 1.00 99.28 15 ILE B C 1
ATOM 2248 O O . ILE B 1 35 ? -15.113 -13.673 28.159 1.00 102.21 15 ILE B O 1
ATOM 2253 N N . THR B 1 36 ? -16.437 -13.973 29.948 1.00 79.44 16 THR B N 1
ATOM 2254 C CA . THR B 1 36 ? -15.752 -12.908 30.667 1.00 86.88 16 THR B CA 1
ATOM 2255 C C . THR B 1 36 ? -14.482 -13.403 31.347 1.00 92.63 16 THR B C 1
ATOM 2256 O O . THR B 1 36 ? -13.687 -12.582 31.816 1.00 94.71 16 THR B O 1
ATOM 2260 N N . THR B 1 37 ? -14.276 -14.721 31.407 1.00 101.78 17 THR B N 1
ATOM 2261 C CA . THR B 1 37 ? -13.014 -15.314 31.840 1.00 90.56 17 THR B CA 1
ATOM 2262 C C . THR B 1 37 ? -12.588 -16.344 30.797 1.00 96.21 17 THR B C 1
ATOM 2263 O O . THR B 1 37 ? -12.448 -17.535 31.072 1.00 99.54 17 THR B O 1
ATOM 2267 N N . ASN B 1 38 ? -12.374 -15.822 29.589 1.00 92.90 18 ASN B N 1
ATOM 2268 C CA . ASN B 1 38 ? -12.003 -16.555 28.353 1.00 95.24 18 ASN B CA 1
ATOM 2269 C C . ASN B 1 38 ? -10.680 -17.293 28.560 1.00 102.98 18 ASN B C 1
ATOM 2270 O O . ASN B 1 38 ? -10.512 -18.358 27.966 1.00 93.87 18 ASN B O 1
ATOM 2275 N N . SER B 1 39 ? -9.784 -16.735 29.375 1.00 109.55 19 SER B N 1
ATOM 2276 C CA . SER B 1 39 ? -8.490 -17.344 29.670 1.00 100.57 19 SER B CA 1
ATOM 2277 C C . SER B 1 39 ? -8.661 -18.694 30.356 1.00 93.81 19 SER B C 1
ATOM 2278 O O . SER B 1 39 ? -7.951 -19.658 30.047 1.00 88.15 19 SER B O 1
ATOM 2281 N N . TRP B 1 40 ? -9.598 -18.776 31.294 1.00 100.08 20 TRP B N 1
ATOM 2282 C CA . TRP B 1 40 ? -9.810 -19.988 32.068 1.00 98.09 20 TRP B CA 1
ATOM 2283 C C . TRP B 1 40 ? -10.532 -21.051 31.251 1.00 89.08 20 TRP B C 1
ATOM 2284 O O . TRP B 1 40 ? -11.343 -20.751 30.372 1.00 91.46 20 TRP B O 1
ATOM 2295 N N . SER B 1 41 ? -10.229 -22.309 31.557 1.00 84.64 21 SER B N 1
ATOM 2296 C CA . SER B 1 41 ? -10.967 -23.440 31.012 1.00 81.05 21 SER B CA 1
ATOM 2297 C C . SER B 1 41 ? -12.296 -23.578 31.752 1.00 76.00 21 SER B C 1
ATOM 2298 O O . SER B 1 41 ? -12.693 -22.705 32.527 1.00 80.43 21 SER B O 1
ATOM 2301 N N . LEU B 1 42 ? -13.007 -24.682 31.520 1.00 85.81 22 LEU B N 1
ATOM 2302 C CA . LEU B 1 42 ? -14.272 -24.889 32.213 1.00 78.87 22 LEU B CA 1
ATOM 2303 C C . LEU B 1 42 ? -14.061 -25.336 33.653 1.00 91.25 22 LEU B C 1
ATOM 2304 O O . LEU B 1 42 ? -14.813 -24.920 34.541 1.00 90.82 22 LEU B O 1
ATOM 2309 N N . ARG B 1 43 ? -13.035 -26.139 33.923 1.00 91.03 23 ARG B N 1
ATOM 2310 C CA . ARG B 1 43 ? -12.826 -26.537 35.305 1.00 84.04 23 ARG B CA 1
ATOM 2311 C C . ARG B 1 43 ? -12.125 -25.433 36.085 1.00 103.23 23 ARG B C 1
ATOM 2312 O O . ARG B 1 43 ? -12.404 -25.255 37.277 1.00 113.01 23 ARG B O 1
ATOM 2320 N N . GLU B 1 44 ? -11.303 -24.617 35.413 1.00 88.58 24 GLU B N 1
ATOM 2321 C CA . GLU B 1 44 ? -10.801 -23.406 36.051 1.00 93.45 24 GLU B CA 1
ATOM 2322 C C . GLU B 1 44 ? -11.944 -22.460 36.385 1.00 99.16 24 GLU B C 1
ATOM 2323 O O . GLU B 1 44 ? -11.967 -21.861 37.464 1.00 107.67 24 GLU B O 1
ATOM 2329 N N . ALA B 1 45 ? -12.920 -22.338 35.483 1.00 96.49 25 ALA B N 1
ATOM 2330 C CA . ALA B 1 45 ? -14.063 -21.468 35.739 1.00 90.48 25 ALA B CA 1
ATOM 2331 C C . ALA B 1 45 ? -14.895 -21.985 36.906 1.00 86.49 25 ALA B C 1
ATOM 2332 O O . ALA B 1 45 ? -15.275 -21.217 37.799 1.00 92.12 25 ALA B O 1
ATOM 2334 N N . ALA B 1 46 ? -15.197 -23.287 36.910 1.00 91.63 26 ALA B N 1
ATOM 2335 C CA . ALA B 1 46 ? -15.990 -23.860 37.993 1.00 97.21 26 ALA B CA 1
ATOM 2336 C C . ALA B 1 46 ? -15.281 -23.709 39.333 1.00 108.41 26 ALA B C 1
ATOM 2337 O O . ALA B 1 46 ? -15.910 -23.366 40.343 1.00 95.46 26 ALA B O 1
ATOM 2339 N N . GLU B 1 47 ? -13.969 -23.967 39.361 1.00 115.43 27 GLU B N 1
ATOM 2340 C CA . GLU B 1 47 ? -13.196 -23.755 40.579 1.00 115.32 27 GLU B CA 1
ATOM 2341 C C . GLU B 1 47 ? -13.235 -22.295 41.011 1.00 108.88 27 GLU B C 1
ATOM 2342 O O . GLU B 1 47 ? -13.338 -21.998 42.206 1.00 104.41 27 GLU B O 1
ATOM 2344 N N . GLY B 1 48 ? -13.155 -21.368 40.053 1.00 104.41 28 GLY B N 1
ATOM 2345 C CA . GLY B 1 48 ? -13.192 -19.958 40.402 1.00 111.57 28 GLY B CA 1
ATOM 2346 C C . GLY B 1 48 ? -14.523 -19.526 40.989 1.00 100.83 28 GLY B C 1
ATOM 2347 O O . GLY B 1 48 ? -14.566 -18.682 41.888 1.00 85.04 28 GLY B O 1
ATOM 2348 N N . CYS B 1 49 ? -15.625 -20.103 40.500 1.00 101.86 29 CYS B N 1
ATOM 2349 C CA . CYS B 1 49 ? -16.937 -19.723 41.021 1.00 99.88 29 CYS B CA 1
ATOM 2350 C C . CYS B 1 49 ? -17.280 -20.438 42.319 1.00 101.31 29 CYS B C 1
ATOM 2351 O O . CYS B 1 49 ? -18.086 -19.914 43.099 1.00 98.18 29 CYS B O 1
ATOM 2354 N N . VAL B 1 50 ? -16.696 -21.611 42.570 1.00 104.89 30 VAL B N 1
ATOM 2355 C CA . VAL B 1 50 ? -16.885 -22.222 43.879 1.00 104.88 30 VAL B CA 1
ATOM 2356 C C . VAL B 1 50 ? -16.001 -21.537 44.915 1.00 100.83 30 VAL B C 1
ATOM 2357 O O . VAL B 1 50 ? -16.393 -21.399 46.081 1.00 93.30 30 VAL B O 1
ATOM 2361 N N . ARG B 1 51 ? -14.820 -21.072 44.502 1.00 101.78 31 ARG B N 1
ATOM 2362 C CA . ARG B 1 51 ? -13.990 -20.252 45.375 1.00 90.30 31 ARG B CA 1
ATOM 2363 C C . ARG B 1 51 ? -14.695 -18.952 45.743 1.00 89.63 31 ARG B C 1
ATOM 2364 O O . ARG B 1 51 ? -14.611 -18.494 46.889 1.00 89.40 31 ARG B O 1
ATOM 2372 N N . ALA B 1 52 ? -15.396 -18.347 44.788 1.00 109.39 32 ALA B N 1
ATOM 2373 C CA . ALA B 1 52 ? -16.118 -17.105 45.020 1.00 102.79 32 ALA B CA 1
ATOM 2374 C C . ALA B 1 52 ? -17.567 -17.320 45.438 1.00 102.65 32 ALA B C 1
ATOM 2375 O O . ALA B 1 52 ? -18.295 -16.336 45.611 1.00 88.00 32 ALA B O 1
ATOM 2377 N N . GLU B 1 53 ? -18.000 -18.574 45.596 1.00 111.20 33 GLU B N 1
ATOM 2378 C CA . GLU B 1 53 ? -19.349 -18.898 46.071 1.00 107.61 33 GLU B CA 1
ATOM 2379 C C . GLU B 1 53 ? -20.426 -18.350 45.135 1.00 100.31 33 GLU B C 1
ATOM 2380 O O . GLU B 1 53 ? -21.481 -17.889 45.577 1.00 94.27 33 GLU B O 1
ATOM 2386 N N . ILE B 1 54 ? -20.156 -18.395 43.837 1.00 85.23 34 ILE B N 1
ATOM 2387 C CA . ILE B 1 54 ? -21.105 -17.937 42.820 1.00 72.04 34 ILE B CA 1
ATOM 2388 C C . ILE B 1 54 ? -21.911 -19.151 42.361 1.00 76.00 34 ILE B C 1
ATOM 2389 O O . ILE B 1 54 ? -21.316 -20.130 41.891 1.00 86.24 34 ILE B O 1
ATOM 2394 N N . PRO B 1 55 ? -23.241 -19.124 42.470 1.00 63.84 35 PRO B N 1
ATOM 2395 C CA . PRO B 1 55 ? -24.026 -20.347 42.243 1.00 67.38 35 PRO B CA 1
ATOM 2396 C C . PRO B 1 55 ? -24.287 -20.690 40.783 1.00 64.59 35 PRO B C 1
ATOM 2397 O O . PRO B 1 55 ? -24.379 -21.873 40.439 1.00 66.27 35 PRO B O 1
ATOM 2401 N N . TRP B 1 56 ? -24.418 -19.687 39.918 1.00 78.21 36 TRP B N 1
ATOM 2402 C CA . TRP B 1 56 ? -24.853 -19.893 38.542 1.00 71.34 36 TRP B CA 1
ATOM 2403 C C . TRP B 1 56 ? -23.707 -19.667 37.561 1.00 71.37 36 TRP B C 1
ATOM 2404 O O . TRP B 1 56 ? -22.930 -18.717 37.702 1.00 78.34 36 TRP B O 1
ATOM 2415 N N . ILE B 1 57 ? -23.631 -20.519 36.537 1.00 72.08 37 ILE B N 1
ATOM 2416 C CA . ILE B 1 57 ? -22.628 -20.388 35.486 1.00 86.94 37 ILE B CA 1
ATOM 2417 C C . ILE B 1 57 ? -23.288 -20.606 34.127 1.00 84.18 37 ILE B C 1
ATOM 2418 O O . ILE B 1 57 ? -24.251 -21.365 33.995 1.00 79.35 37 ILE B O 1
ATOM 2423 N N . ALA B 1 58 ? -22.774 -19.909 33.115 1.00 80.93 38 ALA B N 1
ATOM 2424 C CA . ALA B 1 58 ? -23.253 -20.014 31.741 1.00 81.64 38 ALA B CA 1
ATOM 2425 C C . ALA B 1 58 ? -22.121 -20.553 30.881 1.00 74.41 38 ALA B C 1
ATOM 2426 O O . ALA B 1 58 ? -21.042 -19.953 30.826 1.00 71.24 38 ALA B O 1
ATOM 2428 N N . LEU B 1 59 ? -22.370 -21.669 30.207 1.00 74.83 39 LEU B N 1
ATOM 2429 C CA . LEU B 1 59 ? -21.321 -22.417 29.530 1.00 80.65 39 LEU B CA 1
ATOM 2430 C C . LEU B 1 59 ? -21.319 -22.149 28.029 1.00 85.17 39 LEU B C 1
ATOM 2431 O O . LEU B 1 59 ? -22.363 -21.925 27.413 1.00 76.86 39 LEU B O 1
ATOM 2436 N N . TRP B 1 60 ? -20.122 -22.182 27.448 1.00 89.68 40 TRP B N 1
ATOM 2437 C CA . TRP B 1 60 ? -19.929 -22.035 26.015 1.00 78.13 40 TRP B CA 1
ATOM 2438 C C . TRP B 1 60 ? -19.603 -23.387 25.392 1.00 80.47 40 TRP B C 1
ATOM 2439 O O . TRP B 1 60 ? -18.939 -24.230 26.003 1.00 96.45 40 TRP B O 1
ATOM 2450 N N . ARG B 1 61 ? -20.082 -23.582 24.163 1.00 71.40 41 ARG B N 1
ATOM 2451 C CA . ARG B 1 61 ? -19.985 -24.891 23.526 1.00 71.51 41 ARG B CA 1
ATOM 2452 C C . ARG B 1 61 ? -18.548 -25.273 23.191 1.00 80.56 41 ARG B C 1
ATOM 2453 O O . ARG B 1 61 ? -18.192 -26.455 23.269 1.00 79.64 41 ARG B O 1
ATOM 2461 N N . ASN B 1 62 ? -17.712 -24.300 22.822 1.00 84.51 42 ASN B N 1
ATOM 2462 C CA . ASN B 1 62 ? -16.338 -24.619 22.446 1.00 81.41 42 ASN B CA 1
ATOM 2463 C C . ASN B 1 62 ? -15.556 -25.177 23.629 1.00 80.00 42 ASN B C 1
ATOM 2464 O O . ASN B 1 62 ? -14.835 -26.172 23.492 1.00 80.12 42 ASN B O 1
ATOM 2469 N N . LYS B 1 63 ? -15.701 -24.567 24.805 1.00 86.01 43 LYS B N 1
ATOM 2470 C CA . LYS B 1 63 ? -14.985 -25.055 25.980 1.00 86.94 43 LYS B CA 1
ATOM 2471 C C . LYS B 1 63 ? -15.542 -26.394 26.453 1.00 75.55 43 LYS B C 1
ATOM 2472 O O . LYS B 1 63 ? -14.789 -27.253 26.930 1.00 89.00 43 LYS B O 1
ATOM 2478 N N . VAL B 1 64 ? -16.857 -26.589 26.333 1.00 72.23 44 VAL B N 1
ATOM 2479 C CA . VAL B 1 64 ? -17.453 -27.871 26.699 1.00 71.15 44 VAL B CA 1
ATOM 2480 C C . VAL B 1 64 ? -16.929 -28.978 25.793 1.00 84.97 44 VAL B C 1
ATOM 2481 O O . VAL B 1 64 ? -16.627 -30.087 26.253 1.00 90.04 44 VAL B O 1
ATOM 2485 N N . GLU B 1 65 ? -16.800 -28.694 24.494 1.00 87.49 45 GLU B N 1
ATOM 2486 C CA . GLU B 1 65 ? -16.218 -29.672 23.580 1.00 85.32 45 GLU B CA 1
ATOM 2487 C C . GLU B 1 65 ? -14.740 -29.892 23.878 1.00 93.30 45 GLU B C 1
ATOM 2488 O O . GLU B 1 65 ? -14.234 -31.013 23.745 1.00 78.62 45 GLU B O 1
ATOM 2490 N N . GLU B 1 66 ? -14.030 -28.826 24.256 1.00 91.44 46 GLU B N 1
ATOM 2491 C CA . GLU B 1 66 ? -12.657 -28.958 24.730 1.00 99.74 46 GLU B CA 1
ATOM 2492 C C . GLU B 1 66 ? -12.565 -29.981 25.855 1.00 87.29 46 GLU B C 1
ATOM 2493 O O . GLU B 1 66 ? -11.763 -30.921 25.797 1.00 93.21 46 GLU B O 1
ATOM 2499 N N . ALA B 1 67 ? -13.381 -29.808 26.896 1.00 85.44 47 ALA B N 1
ATOM 2500 C CA . ALA B 1 67 ? -13.309 -30.699 28.049 1.00 104.90 47 ALA B CA 1
ATOM 2501 C C . ALA B 1 67 ? -13.986 -32.039 27.774 1.00 95.24 47 ALA B C 1
ATOM 2502 O O . ALA B 1 67 ? -13.457 -33.091 28.151 1.00 82.99 47 ALA B O 1
ATOM 2504 N N . GLY B 1 68 ? -15.142 -32.023 27.113 1.00 87.42 48 GLY B N 1
ATOM 2505 C CA . GLY B 1 68 ? -15.938 -33.223 26.932 1.00 78.24 48 GLY B CA 1
ATOM 2506 C C . GLY B 1 68 ? -17.296 -33.104 27.597 1.00 92.03 48 GLY B C 1
ATOM 2507 O O . GLY B 1 68 ? -17.396 -32.571 28.706 1.00 92.05 48 GLY B O 1
ATOM 2508 N N . LEU B 1 69 ? -18.344 -33.597 26.931 1.00 78.79 49 LEU B N 1
ATOM 2509 C CA . LEU B 1 69 ? -19.709 -33.398 27.413 1.00 90.83 49 LEU B CA 1
ATOM 2510 C C . LEU B 1 69 ? -19.917 -34.029 28.787 1.00 92.88 49 LEU B C 1
ATOM 2511 O O . LEU B 1 69 ? -20.269 -33.343 29.756 1.00 87.21 49 LEU B O 1
ATOM 2516 N N . ALA B 1 70 ? -19.710 -35.345 28.886 1.00 83.60 50 ALA B N 1
ATOM 2517 C CA . ALA B 1 70 ? -19.877 -36.027 30.165 1.00 99.46 50 ALA B CA 1
ATOM 2518 C C . ALA B 1 70 ? -18.917 -35.476 31.211 1.00 94.13 50 ALA B C 1
ATOM 2519 O O . ALA B 1 70 ? -19.292 -35.286 32.378 1.00 94.27 50 ALA B O 1
ATOM 2521 N N . GLU B 1 71 ? -17.675 -35.200 30.808 1.00 84.03 51 GLU B N 1
ATOM 2522 C CA . GLU B 1 71 ? -16.707 -34.661 31.752 1.00 80.18 51 GLU B CA 1
ATOM 2523 C C . GLU B 1 71 ? -17.137 -33.289 32.249 1.00 93.89 51 GLU B C 1
ATOM 2524 O O . GLU B 1 71 ? -17.071 -33.015 33.450 1.00 88.48 51 GLU B O 1
ATOM 2530 N N . SER B 1 72 ? -17.597 -32.419 31.344 1.00 103.53 52 SER B N 1
ATOM 2531 C CA . SER B 1 72 ? -18.050 -31.092 31.751 1.00 100.06 52 SER B CA 1
ATOM 2532 C C . SER B 1 72 ? -19.242 -31.181 32.694 1.00 91.44 52 SER B C 1
ATOM 2533 O O . SER B 1 72 ? -19.333 -30.423 33.673 1.00 80.69 52 SER B O 1
ATOM 2535 N N . LYS B 1 73 ? -20.175 -32.091 32.406 1.00 86.86 53 LYS B N 1
ATOM 2536 C CA . LYS B 1 73 ? -21.308 -32.280 33.303 1.00 91.34 53 LYS B CA 1
ATOM 2537 C C . LYS B 1 73 ? -20.840 -32.696 34.690 1.00 90.18 53 LYS B C 1
ATOM 2538 O O . LYS B 1 73 ? -21.339 -32.184 35.695 1.00 93.58 53 LYS B O 1
ATOM 2544 N N . ARG B 1 74 ? -19.880 -33.622 34.766 1.00 94.33 54 ARG B N 1
ATOM 2545 C CA . ARG B 1 74 ? -19.348 -34.011 36.071 1.00 94.01 54 ARG B CA 1
ATOM 2546 C C . ARG B 1 74 ? -18.661 -32.833 36.763 1.00 93.37 54 ARG B C 1
ATOM 2547 O O . ARG B 1 74 ? -18.824 -32.629 37.977 1.00 85.64 54 ARG B O 1
ATOM 2555 N N . ILE B 1 75 ? -17.919 -32.027 35.993 1.00 94.99 55 ILE B N 1
ATOM 2556 C CA . ILE B 1 75 ? -17.201 -30.881 36.551 1.00 84.49 55 ILE B CA 1
ATOM 2557 C C . ILE B 1 75 ? -18.180 -29.931 37.225 1.00 88.83 55 ILE B C 1
ATOM 2558 O O . ILE B 1 75 ? -17.965 -29.487 38.362 1.00 87.73 55 ILE B O 1
ATOM 2563 N N . VAL B 1 76 ? -19.287 -29.620 36.540 1.00 97.57 56 VAL B N 1
ATOM 2564 C CA . VAL B 1 76 ? -20.243 -28.665 37.091 1.00 105.95 56 VAL B CA 1
ATOM 2565 C C . VAL B 1 76 ? -21.300 -29.333 37.957 1.00 99.76 56 VAL B C 1
ATOM 2566 O O . VAL B 1 76 ? -22.160 -28.639 38.515 1.00 102.43 56 VAL B O 1
ATOM 2570 N N . ARG B 1 77 ? -21.258 -30.657 38.099 1.00 99.65 57 ARG B N 1
ATOM 2571 C CA . ARG B 1 77 ? -22.150 -31.335 39.031 1.00 108.48 57 ARG B CA 1
ATOM 2572 C C . ARG B 1 77 ? -21.551 -31.563 40.408 1.00 112.51 57 ARG B C 1
ATOM 2573 O O . ARG B 1 77 ? -22.301 -31.577 41.391 1.00 110.97 57 ARG B O 1
ATOM 2581 N N . ASP B 1 78 ? -20.233 -31.749 40.513 1.00 107.46 58 ASP B N 1
ATOM 2582 C CA . ASP B 1 78 ? -19.629 -31.821 41.843 1.00 104.36 58 ASP B CA 1
ATOM 2583 C C . ASP B 1 78 ? -19.137 -30.458 42.318 1.00 105.40 58 ASP B C 1
ATOM 2584 O O . ASP B 1 78 ? -18.625 -30.350 43.438 1.00 128.86 58 ASP B O 1
ATOM 2589 N N . ALA B 1 79 ? -19.296 -29.412 41.504 1.00 94.79 59 ALA B N 1
ATOM 2590 C CA . ALA B 1 79 ? -19.157 -28.054 42.004 1.00 103.75 59 ALA B CA 1
ATOM 2591 C C . ALA B 1 79 ? -20.456 -27.508 42.576 1.00 92.89 59 ALA B C 1
ATOM 2592 O O . ALA B 1 79 ? -20.445 -26.422 43.163 1.00 86.03 59 ALA B O 1
ATOM 2594 N N . GLY B 1 80 ? -21.562 -28.241 42.440 1.00 87.94 60 GLY B N 1
ATOM 2595 C CA . GLY B 1 80 ? -22.845 -27.744 42.896 1.00 91.93 60 GLY B CA 1
ATOM 2596 C C . GLY B 1 80 ? -23.347 -26.546 42.130 1.00 100.50 60 GLY B C 1
ATOM 2597 O O . GLY B 1 80 ? -24.145 -25.769 42.663 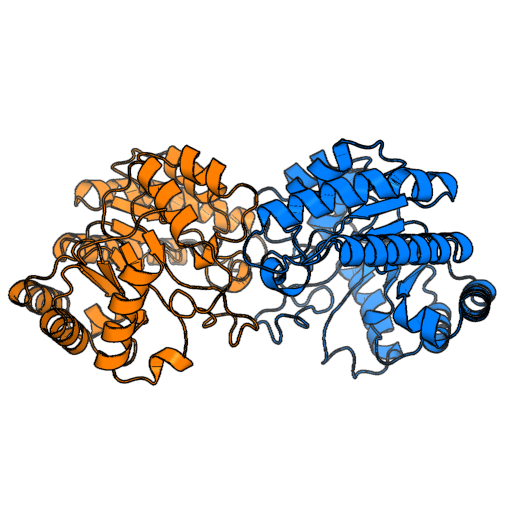1.00 99.38 60 GLY B O 1
ATOM 2598 N N . LEU B 1 81 ? -22.893 -26.370 40.894 1.00 102.01 61 LEU B N 1
ATOM 2599 C CA . LEU B 1 81 ? -23.245 -25.212 40.091 1.00 81.52 61 LEU B CA 1
ATOM 2600 C C . LEU B 1 81 ? -24.512 -25.478 39.292 1.00 81.94 61 LEU B C 1
ATOM 2601 O O . LEU B 1 81 ? -24.703 -26.572 38.753 1.00 81.79 61 LEU B O 1
ATOM 2606 N N . LYS B 1 82 ? -25.375 -24.471 39.224 1.00 75.44 62 LYS B N 1
ATOM 2607 C CA . LYS B 1 82 ? -26.504 -24.476 38.308 1.00 76.94 62 LYS B CA 1
ATOM 2608 C C . LYS B 1 82 ? -26.113 -23.701 37.058 1.00 79.30 62 LYS B C 1
ATOM 2609 O O . LYS B 1 82 ? -25.381 -22.709 37.135 1.00 80.04 62 LYS B O 1
ATOM 2615 N N . VAL B 1 83 ? -26.593 -24.159 35.908 1.00 66.90 63 VAL B N 1
ATOM 2616 C CA . VAL B 1 83 ? -26.180 -23.623 34.617 1.00 78.32 63 VAL B CA 1
ATOM 2617 C C . VAL B 1 83 ? -27.321 -22.786 34.046 1.00 77.18 63 VAL B C 1
ATOM 2618 O O . VAL B 1 83 ? -28.424 -23.292 33.811 1.00 76.04 63 VAL B O 1
ATOM 2622 N N . SER B 1 84 ? -27.064 -21.491 33.861 1.00 66.05 64 SER B N 1
ATOM 2623 C CA . SER B 1 84 ? -28.094 -20.575 33.380 1.00 71.40 64 SER B CA 1
ATOM 2624 C C . SER B 1 84 ? -28.335 -20.719 31.879 1.00 80.71 64 SER B C 1
ATOM 2625 O O . SER B 1 84 ? -29.476 -20.903 31.444 1.00 80.48 64 SER B O 1
ATOM 2628 N N . SER B 1 85 ? -27.281 -20.618 31.070 1.00 80.35 65 SER B N 1
ATOM 2629 C CA . SER B 1 85 ? -27.424 -20.661 29.621 1.00 70.08 65 SER B CA 1
ATOM 2630 C C . SER B 1 85 ? -26.277 -21.454 29.010 1.00 77.22 65 SER B C 1
ATOM 2631 O O . SER B 1 85 ? -25.204 -21.597 29.601 1.00 83.25 65 SER B O 1
ATOM 2634 N N . LEU B 1 86 ? -26.529 -21.974 27.813 1.00 72.05 66 LEU B N 1
ATOM 2635 C CA . LEU B 1 86 ? -25.517 -22.615 26.984 1.00 84.07 66 LEU B CA 1
ATOM 2636 C C . LEU B 1 86 ? -25.307 -21.790 25.723 1.00 87.61 66 LEU B C 1
ATOM 2637 O O . LEU B 1 86 ? -26.268 -21.499 25.002 1.00 87.82 66 LEU B O 1
ATOM 2642 N N . CYS B 1 87 ? -24.059 -21.412 25.459 1.00 83.60 67 CYS B N 1
ATOM 2643 C CA . CYS B 1 87 ? -23.717 -20.585 24.310 1.00 84.61 67 CYS B CA 1
ATOM 2644 C C . CYS B 1 87 ? -22.901 -21.396 23.311 1.00 95.04 67 CYS B C 1
ATOM 2645 O O . CYS B 1 87 ? -21.944 -22.074 23.697 1.00 102.26 67 CYS B O 1
ATOM 2648 N N . ARG B 1 88 ? -23.289 -21.354 22.038 1.00 92.38 68 ARG B N 1
ATOM 2649 C CA . ARG B 1 88 ? -24.503 -20.692 21.569 1.00 86.12 68 ARG B CA 1
ATOM 2650 C C . ARG B 1 88 ? -24.990 -21.427 20.326 1.00 83.60 68 ARG B C 1
ATOM 2651 O O . ARG B 1 88 ? -24.191 -21.807 19.469 1.00 96.86 68 ARG B O 1
ATOM 2659 N N . GLY B 1 89 ? -26.296 -21.642 20.231 1.00 79.28 69 GLY B N 1
ATOM 2660 C CA . GLY B 1 89 ? -26.870 -22.151 19.006 1.00 71.77 69 GLY B CA 1
ATOM 2661 C C . GLY B 1 89 ? -27.169 -21.047 18.011 1.00 75.17 69 GLY B C 1
ATOM 2662 O O . GLY B 1 89 ? -27.182 -19.859 18.334 1.00 82.62 69 GLY B O 1
ATOM 2663 N N . GLY B 1 90 ? -27.412 -21.454 16.768 1.00 80.03 70 GLY B N 1
ATOM 2664 C CA . GLY B 1 90 ? -27.782 -20.502 15.740 1.00 78.51 70 GLY B CA 1
ATOM 2665 C C . GLY B 1 90 ? -27.029 -20.646 14.434 1.00 83.95 70 GLY B C 1
ATOM 2666 O O . GLY B 1 90 ? -26.832 -21.762 13.941 1.00 80.13 70 GLY B O 1
ATOM 2667 N N . MET B 1 91 ? -26.610 -19.511 13.865 1.00 78.50 71 MET B N 1
ATOM 2668 C CA . MET B 1 91 ? -25.923 -19.468 12.572 1.00 72.83 71 MET B CA 1
ATOM 2669 C C . MET B 1 91 ? -26.767 -20.135 11.487 1.00 69.66 71 MET B C 1
ATOM 2670 O O . MET B 1 91 ? -26.279 -20.933 10.683 1.00 77.43 71 MET B O 1
ATOM 2675 N N . PHE B 1 92 ? -28.060 -19.794 11.473 1.00 66.91 72 PHE B N 1
ATOM 2676 C CA . PHE B 1 92 ? -28.980 -20.436 10.535 1.00 76.03 72 PHE B CA 1
ATOM 2677 C C . PHE B 1 92 ? -28.737 -20.024 9.087 1.00 73.81 72 PHE B C 1
ATOM 2678 O O . PHE B 1 92 ? -28.676 -20.914 8.222 1.00 88.13 72 PHE B O 1
ATOM 2686 N N . PRO B 1 93 ? -28.615 -18.738 8.741 1.00 54.09 73 PRO B N 1
ATOM 2687 C CA . PRO B 1 93 ? -28.487 -18.382 7.320 1.00 84.91 73 PRO B CA 1
ATOM 2688 C C . PRO B 1 93 ? -27.211 -18.939 6.709 1.00 89.08 73 PRO B C 1
ATOM 2689 O O . PRO B 1 93 ? -26.130 -18.857 7.297 1.00 75.60 73 PRO B O 1
ATOM 2693 N N . ALA B 1 94 ? -27.348 -19.511 5.516 1.00 75.28 74 ALA B N 1
ATOM 2694 C CA . ALA B 1 94 ? -26.211 -20.020 4.770 1.00 71.35 74 ALA B CA 1
ATOM 2695 C C . ALA B 1 94 ? -26.498 -19.854 3.287 1.00 82.79 74 ALA B C 1
ATOM 2696 O O . ALA B 1 94 ? -27.641 -19.649 2.874 1.00 87.30 74 ALA B O 1
ATOM 2698 N N . ALA B 1 95 ? -25.437 -19.947 2.488 1.00 87.03 75 ALA B N 1
ATOM 2699 C CA . ALA B 1 95 ? -25.563 -19.688 1.062 1.00 68.77 75 ALA B CA 1
ATOM 2700 C C . ALA B 1 95 ? -26.411 -20.773 0.381 1.00 67.16 75 ALA B C 1
ATOM 2701 O O . ALA B 1 95 ? -27.153 -20.480 -0.568 1.00 66.72 75 ALA B O 1
ATOM 2703 N N . THR B 1 96 ? -26.392 -22.017 0.879 1.00 66.44 76 THR B N 1
ATOM 2704 C CA . THR B 1 96 ? -27.202 -23.053 0.273 1.00 75.63 76 THR B CA 1
ATOM 2705 C C . THR B 1 96 ? -27.863 -23.932 1.316 1.00 71.29 76 THR B C 1
ATOM 2706 O O . THR B 1 96 ? -27.633 -23.803 2.524 1.00 80.20 76 THR B O 1
ATOM 2710 N N . ALA B 1 97 ? -28.740 -24.789 0.804 1.00 67.26 77 ALA B N 1
ATOM 2711 C CA . ALA B 1 97 ? -29.768 -25.424 1.609 1.00 78.39 77 ALA B CA 1
ATOM 2712 C C . ALA B 1 97 ? -29.202 -26.613 2.371 1.00 78.15 77 ALA B C 1
ATOM 2713 O O . ALA B 1 97 ? -29.587 -26.864 3.521 1.00 83.35 77 ALA B O 1
ATOM 2715 N N . ALA B 1 98 ? -28.288 -27.359 1.740 1.00 73.57 78 ALA B N 1
ATOM 2716 C CA . ALA B 1 98 ? -27.563 -28.393 2.464 1.00 74.41 78 ALA B CA 1
ATOM 2717 C C . ALA B 1 98 ? -26.749 -27.780 3.593 1.00 76.80 78 ALA B C 1
ATOM 2718 O O . ALA B 1 98 ? -26.636 -28.368 4.674 1.00 97.02 78 ALA B O 1
ATOM 2720 N N . GLU B 1 99 ? -26.209 -26.580 3.373 1.00 55.93 79 GLU B N 1
ATOM 2721 C CA . GLU B 1 99 ? -25.483 -25.894 4.433 1.00 61.99 79 GLU B CA 1
ATOM 2722 C C . GLU B 1 99 ? -26.413 -25.493 5.572 1.00 74.60 79 GLU B C 1
ATOM 2723 O O . GLU B 1 99 ? -26.047 -25.612 6.746 1.00 81.02 79 GLU B O 1
ATOM 2729 N N . ARG B 1 100 ? -27.619 -25.015 5.250 1.00 70.04 80 ARG B N 1
ATOM 2730 C CA . ARG B 1 100 ? -28.587 -24.687 6.295 1.00 63.48 80 ARG B CA 1
ATOM 2731 C C . ARG B 1 100 ? -29.014 -25.933 7.060 1.00 65.82 80 ARG B C 1
ATOM 2732 O O . ARG B 1 100 ? -29.211 -25.888 8.282 1.00 70.23 80 ARG B O 1
ATOM 2740 N N . ALA B 1 101 ? -29.176 -27.054 6.353 1.00 66.73 81 ALA B N 1
ATOM 2741 C CA . ALA B 1 101 ? -29.490 -28.312 7.019 1.00 69.68 81 ALA B CA 1
ATOM 2742 C C . ALA B 1 101 ? -28.369 -28.719 7.967 1.00 69.56 81 ALA B C 1
ATOM 2743 O O . ALA B 1 101 ? -28.623 -29.182 9.083 1.00 72.69 81 ALA B O 1
ATOM 2745 N N . ALA B 1 102 ? -27.116 -28.546 7.540 1.00 65.00 82 ALA B N 1
ATOM 2746 C CA . ALA B 1 102 ? -25.989 -28.827 8.426 1.00 69.61 82 ALA B CA 1
ATOM 2747 C C . ALA B 1 102 ? -25.993 -27.902 9.638 1.00 76.33 82 ALA B C 1
ATOM 2748 O O . ALA B 1 102 ? -25.705 -28.332 10.763 1.00 90.74 82 ALA B O 1
ATOM 2750 N N . ARG B 1 103 ? -26.323 -26.625 9.426 1.00 73.15 83 ARG B N 1
ATOM 2751 C CA . ARG B 1 103 ? -26.344 -25.669 10.528 1.00 81.70 83 ARG B CA 1
ATOM 2752 C C . ARG B 1 103 ? -27.410 -26.039 11.549 1.00 73.60 83 ARG B C 1
ATOM 2753 O O . ARG B 1 103 ? -27.184 -25.952 12.761 1.00 64.57 83 ARG B O 1
ATOM 2761 N N . ILE B 1 104 ? -28.573 -26.489 11.080 1.00 65.81 84 ILE B N 1
ATOM 2762 C CA . ILE B 1 104 ? -29.612 -26.870 12.028 1.00 76.74 84 ILE B CA 1
ATOM 2763 C C . ILE B 1 104 ? -29.373 -28.263 12.603 1.00 81.27 84 ILE B C 1
ATOM 2764 O O . ILE B 1 104 ? -29.885 -28.573 13.684 1.00 82.28 84 ILE B O 1
ATOM 2769 N N . ASP B 1 105 ? -28.542 -29.088 11.960 1.00 80.48 85 ASP B N 1
ATOM 2770 C CA . ASP B 1 105 ? -28.098 -30.316 12.613 1.00 77.95 85 ASP B CA 1
ATOM 2771 C C . ASP B 1 105 ? -27.138 -30.000 13.754 1.00 75.40 85 ASP B C 1
ATOM 2772 O O . ASP B 1 105 ? -27.202 -30.616 14.827 1.00 79.64 85 ASP B O 1
ATOM 2777 N N . ASP B 1 106 ? -26.273 -29.004 13.557 1.00 73.37 86 ASP B N 1
ATOM 2778 C CA . ASP B 1 106 ? -25.442 -28.534 14.660 1.00 82.44 86 ASP B CA 1
ATOM 2779 C C . ASP B 1 106 ? -26.288 -27.871 15.742 1.00 85.33 86 ASP B C 1
ATOM 2780 O O . ASP B 1 106 ? -25.951 -27.945 16.929 1.00 79.82 86 ASP B O 1
ATOM 2785 N N . ASN B 1 107 ? -27.389 -27.227 15.355 1.00 88.21 87 ASN B N 1
ATOM 2786 C CA . ASN B 1 107 ? -28.304 -26.675 16.348 1.00 76.66 87 ASN B CA 1
ATOM 2787 C C . ASN B 1 107 ? -28.995 -27.784 17.136 1.00 70.56 87 ASN B C 1
ATOM 2788 O O . ASN B 1 107 ? -29.243 -27.637 18.336 1.00 77.19 87 ASN B O 1
ATOM 2793 N N . ARG B 1 108 ? -29.307 -28.904 16.479 1.00 60.95 88 ARG B N 1
ATOM 2794 C CA . ARG B 1 108 ? -29.817 -30.068 17.199 1.00 74.52 88 ARG B CA 1
ATOM 2795 C C . ARG B 1 108 ? -28.772 -30.609 18.170 1.00 78.35 88 ARG B C 1
ATOM 2796 O O . ARG B 1 108 ? -29.102 -31.024 19.290 1.00 76.35 88 ARG B O 1
ATOM 2804 N N . ARG B 1 109 ? -27.500 -30.597 17.761 1.00 63.49 89 ARG B N 1
ATOM 2805 C CA . ARG B 1 109 ? -26.432 -31.036 18.658 1.00 64.58 89 ARG B CA 1
ATOM 2806 C C . ARG B 1 109 ? -26.303 -30.103 19.861 1.00 84.68 89 ARG B C 1
ATOM 2807 O O . ARG B 1 109 ? -26.092 -30.557 20.993 1.00 79.37 89 ARG B O 1
ATOM 2815 N N . ALA B 1 110 ? -26.476 -28.797 19.639 1.00 82.61 90 ALA B N 1
ATOM 2816 C CA . ALA B 1 110 ? -26.462 -27.847 20.749 1.00 76.99 90 ALA B CA 1
ATOM 2817 C C . ALA B 1 110 ? -27.663 -28.048 21.665 1.00 76.74 90 ALA B C 1
ATOM 2818 O O . ALA B 1 110 ? -27.556 -27.900 22.890 1.00 56.78 90 ALA B O 1
ATOM 2820 N N . ILE B 1 111 ? -28.821 -28.372 21.085 1.00 73.50 91 ILE B N 1
ATOM 2821 C CA . ILE B 1 111 ? -29.994 -28.688 21.894 1.00 75.20 91 ILE B CA 1
ATOM 2822 C C . ILE B 1 111 ? -29.706 -29.887 22.787 1.00 76.60 91 ILE B C 1
ATOM 2823 O O . ILE B 1 111 ? -30.048 -29.893 23.976 1.00 59.29 91 ILE B O 1
ATOM 2828 N N . ASP B 1 112 ? -29.067 -30.918 22.229 1.00 84.44 92 ASP B N 1
ATOM 2829 C CA . ASP B 1 112 ? -28.735 -32.097 23.025 1.00 70.86 92 ASP B CA 1
ATOM 2830 C C . ASP B 1 112 ? -27.756 -31.755 24.138 1.00 80.18 92 ASP B C 1
ATOM 2831 O O . ASP B 1 112 ? -27.901 -32.227 25.275 1.00 79.99 92 ASP B O 1
ATOM 2836 N N . GLU B 1 113 ? -26.748 -30.939 23.828 1.00 79.41 93 GLU B N 1
ATOM 2837 C CA . GLU B 1 113 ? -25.792 -30.527 24.848 1.00 72.18 93 GLU B CA 1
ATOM 2838 C C . GLU B 1 113 ? -26.475 -29.760 25.975 1.00 80.57 93 GLU B C 1
ATOM 2839 O O . GLU B 1 113 ? -26.176 -29.981 27.155 1.00 71.78 93 GLU B O 1
ATOM 2845 N N . ALA B 1 114 ? -27.391 -28.850 25.633 1.00 92.68 94 ALA B N 1
ATOM 2846 C CA . ALA B 1 114 ? -28.122 -28.121 26.666 1.00 79.46 94 ALA B CA 1
ATOM 2847 C C . ALA B 1 114 ? -29.013 -29.054 27.474 1.00 80.11 94 ALA B C 1
ATOM 2848 O O . ALA B 1 114 ? -29.164 -28.881 28.690 1.00 77.08 94 ALA B O 1
ATOM 2850 N N . ALA B 1 115 ? -29.617 -30.045 26.815 1.00 77.15 95 ALA B N 1
ATOM 2851 C CA . ALA B 1 115 ? -30.507 -30.969 27.507 1.00 80.27 95 ALA B CA 1
ATOM 2852 C C . ALA B 1 115 ? -29.747 -31.808 28.526 1.00 78.31 95 ALA B C 1
ATOM 2853 O O . ALA B 1 115 ? -30.163 -31.925 29.684 1.00 78.27 95 ALA B O 1
ATOM 2855 N N . GLU B 1 116 ? -28.623 -32.395 28.115 1.00 84.71 96 GLU B N 1
ATOM 2856 C CA . GLU B 1 116 ? -27.889 -33.266 29.023 1.00 83.66 96 GLU B CA 1
ATOM 2857 C C . GLU B 1 116 ? -27.092 -32.490 30.064 1.00 85.92 96 GLU B C 1
ATOM 2858 O O . GLU B 1 116 ? -26.781 -33.044 31.126 1.00 91.33 96 GLU B O 1
ATOM 2864 N N . LEU B 1 117 ? -26.781 -31.222 29.807 1.00 76.19 97 LEU B N 1
ATOM 2865 C CA . LEU B 1 117 ? -26.129 -30.377 30.794 1.00 71.73 97 LEU B CA 1
ATOM 2866 C C . LEU B 1 117 ? -27.134 -29.631 31.668 1.00 77.17 97 LEU B C 1
ATOM 2867 O O . LEU B 1 117 ? -26.730 -28.827 32.513 1.00 73.65 97 LEU B O 1
ATOM 2872 N N . GLU B 1 118 ? -28.431 -29.906 31.501 1.00 86.42 98 GLU B N 1
ATOM 2873 C CA . GLU B 1 118 ? -29.492 -29.349 32.347 1.00 84.81 98 GLU B CA 1
ATOM 2874 C C . GLU B 1 118 ? -29.545 -27.823 32.272 1.00 93.77 98 GLU B C 1
ATOM 2875 O O . GLU B 1 118 ? -29.878 -27.154 33.253 1.00 73.92 98 GLU B O 1
ATOM 2881 N N . ALA B 1 119 ? -29.212 -27.263 31.111 1.00 100.24 99 ALA B N 1
ATOM 2882 C CA . ALA B 1 119 ? -29.224 -25.817 30.938 1.00 76.55 99 ALA B CA 1
ATOM 2883 C C . ALA B 1 119 ? -30.653 -25.289 30.947 1.00 79.48 99 ALA B C 1
ATOM 2884 O O . ALA B 1 119 ? -31.566 -25.912 30.395 1.00 76.56 99 ALA B O 1
ATOM 2886 N N . GLU B 1 120 ? -30.845 -24.129 31.581 1.00 76.60 100 GLU B N 1
ATOM 2887 C CA . GLU B 1 120 ? -32.176 -23.532 31.645 1.00 82.67 100 GLU B CA 1
ATOM 2888 C C . GLU B 1 120 ? -32.644 -23.076 30.268 1.00 77.32 100 GLU B C 1
ATOM 2889 O O . GLU B 1 120 ? -33.744 -23.427 29.826 1.00 86.01 100 GLU B O 1
ATOM 2895 N N . VAL B 1 121 ? -31.821 -22.294 29.574 1.00 81.88 101 VAL B N 1
ATOM 2896 C CA . VAL B 1 121 ? -32.166 -21.735 28.273 1.00 71.01 101 VAL B CA 1
ATOM 2897 C C . VAL B 1 121 ? -30.998 -21.953 27.323 1.00 70.65 101 VAL B C 1
ATOM 2898 O O . VAL B 1 121 ? -29.836 -21.766 27.700 1.00 72.70 101 VAL B O 1
ATOM 2902 N N . LEU B 1 122 ? -31.305 -22.361 26.093 1.00 62.64 102 LEU B N 1
ATOM 2903 C CA . LEU B 1 122 ? -30.309 -22.425 25.029 1.00 52.91 102 LEU B CA 1
ATOM 2904 C C . LEU B 1 122 ? -30.322 -21.094 24.287 1.00 66.12 102 LEU B C 1
ATOM 2905 O O . LEU B 1 122 ? -31.312 -20.747 23.635 1.00 81.91 102 LEU B O 1
ATOM 2910 N N . VAL B 1 123 ? -29.230 -20.346 24.398 1.00 58.27 103 VAL B N 1
ATOM 2911 C CA . VAL B 1 123 ? -29.138 -19.023 23.791 1.00 71.63 103 VAL B CA 1
ATOM 2912 C C . VAL B 1 123 ? -28.933 -19.176 22.290 1.00 74.51 103 VAL B C 1
ATOM 2913 O O . VAL B 1 123 ? -28.109 -19.981 21.841 1.00 77.79 103 VAL B O 1
ATOM 2917 N N . LEU B 1 124 ? -29.689 -18.405 21.507 1.00 76.89 104 LEU B N 1
ATOM 2918 C CA . LEU B 1 124 ? -29.609 -18.433 20.051 1.00 67.31 104 LEU B CA 1
ATOM 2919 C C . LEU B 1 124 ? -29.233 -17.042 19.558 1.00 82.48 104 LEU B C 1
ATOM 2920 O O . LEU B 1 124 ? -30.008 -16.091 19.716 1.00 88.04 104 LEU B O 1
ATOM 2925 N N . VAL B 1 125 ? -28.041 -16.928 18.975 1.00 83.21 105 VAL B N 1
ATOM 2926 C CA . VAL B 1 125 ? -27.676 -15.815 18.106 1.00 84.91 105 VAL B CA 1
ATOM 2927 C C . VAL B 1 125 ? -27.718 -16.345 16.680 1.00 81.24 105 VAL B C 1
ATOM 2928 O O . VAL B 1 125 ? -27.157 -17.408 16.387 1.00 80.02 105 VAL B O 1
ATOM 2932 N N . CYS B 1 126 ? -28.413 -15.629 15.801 1.00 79.64 106 CYS B N 1
ATOM 2933 C CA . CYS B 1 126 ? -29.014 -16.290 14.651 1.00 91.38 106 CYS B CA 1
ATOM 2934 C C . CYS B 1 126 ? -28.127 -16.337 13.416 1.00 84.12 106 CYS B C 1
ATOM 2935 O O . CYS B 1 126 ? -28.328 -17.216 12.572 1.00 79.86 106 CYS B O 1
ATOM 2938 N N . GLY B 1 127 ? -27.145 -15.450 13.293 1.00 77.54 107 GLY B N 1
ATOM 2939 C CA . GLY B 1 127 ? -26.207 -15.519 12.197 1.00 69.04 107 GLY B CA 1
ATOM 2940 C C . GLY B 1 127 ? -26.393 -14.393 11.201 1.00 78.65 107 GLY B C 1
ATOM 2941 O O . GLY B 1 127 ? -27.480 -13.823 11.071 1.00 83.05 107 GLY B O 1
ATOM 2942 N N . PRO B 1 128 ? -25.334 -14.051 10.476 1.00 75.03 108 PRO B N 1
ATOM 2943 C CA . PRO B 1 128 ? -25.407 -12.948 9.518 1.00 67.35 108 PRO B CA 1
ATOM 2944 C C . PRO B 1 128 ? -25.942 -13.414 8.169 1.00 78.51 108 PRO B C 1
ATOM 2945 O O . PRO B 1 128 ? -26.099 -14.609 7.908 1.00 79.53 108 PRO B O 1
ATOM 2949 N N . ALA B 1 129 ? -26.221 -12.441 7.316 1.00 70.57 109 ALA B N 1
ATOM 2950 C CA . ALA B 1 129 ? -26.659 -12.748 5.961 1.00 67.23 109 ALA B CA 1
ATOM 2951 C C . ALA B 1 129 ? -25.452 -13.115 5.106 1.00 80.44 109 ALA B C 1
ATOM 2952 O O . ALA B 1 129 ? -24.431 -12.421 5.157 1.00 80.29 109 ALA B O 1
ATOM 2954 N N . PRO B 1 130 ? -25.523 -14.193 4.320 1.00 74.14 110 PRO B N 1
ATOM 2955 C CA . PRO B 1 130 ? -24.370 -14.538 3.474 1.00 75.03 110 PRO B CA 1
ATOM 2956 C C . PRO B 1 130 ? -24.096 -13.506 2.396 1.00 83.47 110 PRO B C 1
ATOM 2957 O O . PRO B 1 130 ? -22.931 -13.166 2.153 1.00 92.05 110 PRO B O 1
ATOM 2961 N N . ASP B 1 131 ? -25.137 -12.989 1.746 1.00 90.50 111 ASP B N 1
ATOM 2962 C CA . ASP B 1 131 ? -25.022 -11.976 0.715 1.00 88.54 111 ASP B CA 1
ATOM 2963 C C . ASP B 1 131 ? -25.482 -10.630 1.284 1.00 92.99 111 ASP B C 1
ATOM 2964 O O . ASP B 1 131 ? -25.258 -10.351 2.475 1.00 85.92 111 ASP B O 1
ATOM 2969 N N . ARG B 1 132 ? -26.113 -9.806 0.449 1.00 90.46 112 ARG B N 1
ATOM 2970 C CA . ARG B 1 132 ? -26.674 -8.537 0.885 1.00 82.15 112 ARG B CA 1
ATOM 2971 C C . ARG B 1 132 ? -28.160 -8.624 1.206 1.00 85.32 112 ARG B C 1
ATOM 2972 O O . ARG B 1 132 ? -28.724 -7.654 1.724 1.00 89.65 112 ARG B O 1
ATOM 2980 N N . ASP B 1 133 ? -28.802 -9.755 0.915 1.00 74.15 113 ASP B N 1
ATOM 2981 C CA . ASP B 1 133 ? -30.226 -9.954 1.184 1.00 65.31 113 ASP B CA 1
ATOM 2982 C C . ASP B 1 133 ? -30.394 -10.257 2.668 1.00 77.01 113 ASP B C 1
ATOM 2983 O O . ASP B 1 133 ? -30.306 -11.405 3.109 1.00 86.47 113 ASP B O 1
ATOM 2988 N N . ILE B 1 134 ? -30.637 -9.208 3.450 1.00 77.63 114 ILE B N 1
ATOM 2989 C CA . ILE B 1 134 ? -30.730 -9.363 4.897 1.00 62.85 114 ILE B CA 1
ATOM 2990 C C . ILE B 1 134 ? -32.114 -9.861 5.311 1.00 75.54 114 ILE B C 1
ATOM 2991 O O . ILE B 1 134 ? -32.240 -10.682 6.229 1.00 87.59 114 ILE B O 1
ATOM 2996 N N . ASP B 1 135 ? -33.170 -9.409 4.623 1.00 76.87 115 ASP B N 1
ATOM 2997 C CA . ASP B 1 135 ? -34.523 -9.836 4.978 1.00 74.08 115 ASP B CA 1
ATOM 2998 C C . ASP B 1 135 ? -34.741 -11.313 4.666 1.00 72.30 115 ASP B C 1
ATOM 2999 O O . ASP B 1 135 ? -35.441 -12.016 5.408 1.00 86.27 115 ASP B O 1
ATOM 3004 N N . GLY B 1 136 ? -34.162 -11.798 3.567 1.00 67.75 116 GLY B N 1
ATOM 3005 C CA . GLY B 1 136 ? -34.205 -13.225 3.299 1.00 73.43 116 GLY B CA 1
ATOM 3006 C C . GLY B 1 136 ? -33.526 -14.028 4.389 1.00 76.41 116 GLY B C 1
ATOM 3007 O O . GLY B 1 136 ? -33.992 -15.107 4.764 1.00 81.30 116 GLY B O 1
ATOM 3008 N N . ALA B 1 137 ? -32.423 -13.503 4.926 1.00 67.27 117 ALA B N 1
ATOM 3009 C CA . ALA B 1 137 ? -31.758 -14.159 6.046 1.00 66.93 117 ALA B CA 1
ATOM 3010 C C . ALA B 1 137 ? -32.643 -14.165 7.286 1.00 77.96 117 ALA B C 1
ATOM 3011 O O . ALA B 1 137 ? -32.664 -15.150 8.034 1.00 79.28 117 ALA B O 1
ATOM 3013 N N . ARG B 1 138 ? -33.381 -13.078 7.523 1.00 70.48 118 ARG B N 1
ATOM 3014 C CA . ARG B 1 138 ? -34.310 -13.062 8.652 1.00 69.80 118 ARG B CA 1
ATOM 3015 C C . ARG B 1 138 ? -35.401 -14.117 8.479 1.00 65.78 118 ARG B C 1
ATOM 3016 O O . ARG B 1 138 ? -35.773 -14.808 9.441 1.00 72.60 118 ARG B O 1
ATOM 3024 N N . GLN B 1 139 ? -35.915 -14.260 7.255 1.00 59.74 119 GLN B N 1
ATOM 3025 C CA . GLN B 1 139 ? -36.905 -15.301 6.982 1.00 65.72 119 GLN B CA 1
ATOM 3026 C C . GLN B 1 139 ? -36.320 -16.691 7.209 1.00 66.84 119 GLN B C 1
ATOM 3027 O O . GLN B 1 139 ? -36.990 -17.578 7.759 1.00 79.88 119 GLN B O 1
ATOM 3029 N N . MET B 1 140 ? -35.071 -16.900 6.785 1.00 62.09 120 MET B N 1
ATOM 3030 C CA . MET B 1 140 ? -34.383 -18.158 7.060 1.00 63.53 120 MET B CA 1
ATOM 3031 C C . MET B 1 140 ? -34.313 -18.423 8.558 1.00 75.28 120 MET B C 1
ATOM 3032 O O . MET B 1 140 ? -34.553 -19.546 9.016 1.00 74.88 120 MET B O 1
ATOM 3037 N N . VAL B 1 141 ? -33.941 -17.401 9.331 1.00 72.49 121 VAL B N 1
ATOM 3038 C CA . VAL B 1 141 ? -33.888 -17.522 10.788 1.00 55.88 121 VAL B CA 1
ATOM 3039 C C . VAL B 1 141 ? -35.221 -18.007 11.341 1.00 63.09 121 VAL B C 1
ATOM 3040 O O . VAL B 1 141 ? -35.278 -18.956 12.136 1.00 62.18 121 VAL B O 1
ATOM 3044 N N . GLU B 1 142 ? -36.311 -17.334 10.964 1.00 60.61 122 GLU B N 1
ATOM 3045 C CA . GLU B 1 142 ? -37.586 -17.690 11.583 1.00 62.47 122 GLU B CA 1
ATOM 3046 C C . GLU B 1 142 ? -38.027 -19.091 11.172 1.00 57.38 122 GLU B C 1
ATOM 3047 O O . GLU B 1 142 ? -38.508 -19.858 12.014 1.00 56.68 122 GLU B O 1
ATOM 3053 N N . VAL B 1 143 ? -37.839 -19.469 9.901 1.00 67.11 123 VAL B N 1
ATOM 3054 C CA . VAL B 1 143 ? -38.255 -20.818 9.511 1.00 63.36 123 VAL B CA 1
ATOM 3055 C C . VAL B 1 143 ? -37.379 -21.870 10.187 1.00 66.04 123 VAL B C 1
ATOM 3056 O O . VAL B 1 143 ? -37.869 -22.943 10.571 1.00 78.91 123 VAL B O 1
ATOM 3060 N N . ALA B 1 144 ? -36.090 -21.577 10.379 1.00 64.93 124 ALA B N 1
ATOM 3061 C CA . ALA B 1 144 ? -35.216 -22.521 11.065 1.00 68.35 124 ALA B CA 1
ATOM 3062 C C . ALA B 1 144 ? -35.641 -22.712 12.514 1.00 67.35 124 ALA B C 1
ATOM 3063 O O . ALA B 1 144 ? -35.679 -23.842 13.012 1.00 64.41 124 ALA B O 1
ATOM 3065 N N . ILE B 1 145 ? -35.970 -21.618 13.206 1.00 72.73 125 ILE B N 1
ATOM 3066 C CA . ILE B 1 145 ? -36.447 -21.731 14.583 1.00 61.19 125 ILE B CA 1
ATOM 3067 C C . ILE B 1 145 ? -37.754 -22.515 14.631 1.00 55.54 125 ILE B C 1
ATOM 3068 O O . ILE B 1 145 ? -37.967 -23.354 15.522 1.00 66.30 125 ILE B O 1
ATOM 3073 N N . HIS B 1 146 ? -38.656 -22.244 13.682 1.00 72.33 126 HIS B N 1
ATOM 3074 C CA . HIS B 1 146 ? -39.936 -22.943 13.652 1.00 86.60 126 HIS B CA 1
ATOM 3075 C C . HIS B 1 146 ? -39.735 -24.444 13.499 1.00 81.55 126 HIS B C 1
ATOM 3076 O O . HIS B 1 146 ? -40.406 -25.240 14.167 1.00 73.18 126 HIS B O 1
ATOM 3083 N N . GLU B 1 147 ? -38.807 -24.846 12.628 1.00 77.62 127 GLU B N 1
ATOM 3084 C CA . GLU B 1 147 ? -38.462 -26.260 12.514 1.00 67.39 127 GLU B CA 1
ATOM 3085 C C . GLU B 1 147 ? -37.837 -26.791 13.799 1.00 73.24 127 GLU B C 1
ATOM 3086 O O . GLU B 1 147 ? -38.115 -27.922 14.213 1.00 67.89 127 GLU B O 1
ATOM 3092 N N . LEU B 1 148 ? -36.946 -26.009 14.412 1.00 73.58 128 LEU B N 1
ATOM 3093 C CA . LEU B 1 148 ? -36.128 -26.514 15.504 1.00 66.89 128 LEU B CA 1
ATOM 3094 C C . LEU B 1 148 ? -36.909 -26.681 16.797 1.00 69.56 128 LEU B C 1
ATOM 3095 O O . LEU B 1 148 ? -36.497 -27.467 17.654 1.00 71.01 128 LEU B O 1
ATOM 3100 N N . VAL B 1 149 ? -38.014 -25.963 16.965 1.00 72.59 129 VAL B N 1
ATOM 3101 C CA . VAL B 1 149 ? -38.680 -25.939 18.268 1.00 65.25 129 VAL B CA 1
ATOM 3102 C C . VAL B 1 149 ? -39.308 -27.279 18.669 1.00 67.02 129 VAL B C 1
ATOM 3103 O O . VAL B 1 149 ? -39.353 -27.557 19.875 1.00 78.33 129 VAL B O 1
ATOM 3107 N N . PRO B 1 150 ? -39.806 -28.146 17.767 1.00 72.00 130 PRO B N 1
ATOM 3108 C CA . PRO B 1 150 ? -40.314 -29.446 18.262 1.00 69.56 130 PRO B CA 1
ATOM 3109 C C . PRO B 1 150 ? -39.224 -30.281 18.916 1.00 73.57 130 PRO B C 1
ATOM 3110 O O . PRO B 1 150 ? -39.434 -30.857 19.994 1.00 75.58 130 PRO B O 1
ATOM 3114 N N . TYR B 1 151 ? -38.087 -30.386 18.243 1.00 72.38 131 TYR B N 1
ATOM 3115 C CA . TYR B 1 151 ? -36.971 -31.195 18.773 1.00 71.48 131 TYR B CA 1
ATOM 3116 C C . TYR B 1 151 ? -36.483 -30.586 20.076 1.00 80.18 131 TYR B C 1
ATOM 3117 O O . TYR B 1 151 ? -35.865 -31.279 20.849 1.00 85.82 131 TYR B O 1
ATOM 3126 N N . ALA B 1 152 ? -36.734 -29.305 20.288 1.00 79.76 132 ALA B N 1
ATOM 3127 C CA . ALA B 1 152 ? -36.259 -28.682 21.536 1.00 81.84 132 ALA B CA 1
ATOM 3128 C C . ALA B 1 152 ? -37.261 -28.992 22.636 1.00 73.50 132 ALA B C 1
ATOM 3129 O O . ALA B 1 152 ? -36.859 -29.501 23.664 1.00 51.93 132 ALA B O 1
ATOM 3131 N N . GLN B 1 153 ? -38.527 -28.664 22.410 1.00 78.08 133 GLN B N 1
ATOM 3132 C CA . GLN B 1 153 ? -39.523 -28.985 23.429 1.00 75.08 133 GLN B CA 1
ATOM 3133 C C . GLN B 1 153 ? -39.533 -30.464 23.798 1.00 88.19 133 GLN B C 1
ATOM 3134 O O . GLN B 1 153 ? -39.833 -30.805 24.949 1.00 75.66 133 GLN B O 1
ATOM 3140 N N . GLU B 1 154 ? -39.210 -31.355 22.856 1.00 92.01 134 GLU B N 1
ATOM 3141 C CA . GLU B 1 154 ? -39.200 -32.780 23.176 1.00 83.90 134 GLU B CA 1
ATOM 3142 C C . GLU B 1 154 ? -38.176 -33.095 24.257 1.00 71.27 134 GLU B C 1
ATOM 3143 O O . GLU B 1 154 ? -38.436 -33.909 25.151 1.00 67.68 134 GLU B O 1
ATOM 3149 N N . ARG B 1 155 ? -37.011 -32.455 24.199 1.00 76.86 135 ARG B N 1
ATOM 3150 C CA . ARG B 1 155 ? -35.928 -32.715 25.137 1.00 74.49 135 ARG B CA 1
ATOM 3151 C C . ARG B 1 155 ? -35.934 -31.762 26.326 1.00 74.34 135 ARG B C 1
ATOM 3152 O O . ARG B 1 155 ? -34.958 -31.730 27.082 1.00 71.97 135 ARG B O 1
ATOM 3160 N N . GLY B 1 156 ? -37.002 -30.987 26.504 1.00 67.67 136 GLY B N 1
ATOM 3161 C CA . GLY B 1 156 ? -37.129 -30.151 27.681 1.00 75.74 136 GLY B CA 1
ATOM 3162 C C . GLY B 1 156 ? -36.284 -28.899 27.701 1.00 67.29 136 GLY B C 1
ATOM 3163 O O . GLY B 1 156 ? -36.122 -28.298 28.766 1.00 73.33 136 GLY B O 1
ATOM 3164 N N . VAL B 1 157 ? -35.735 -28.484 26.563 1.00 72.66 137 VAL B N 1
ATOM 3165 C CA . VAL B 1 157 ? -34.937 -27.266 26.476 1.00 66.82 137 VAL B CA 1
ATOM 3166 C C . VAL B 1 157 ? -35.773 -26.171 25.835 1.00 79.10 137 VAL B C 1
ATOM 3167 O O . VAL B 1 157 ? -36.578 -26.430 24.930 1.00 82.97 137 VAL B O 1
ATOM 3171 N N . THR B 1 158 ? -35.585 -24.943 26.306 1.00 77.03 138 THR B N 1
ATOM 3172 C CA . THR B 1 158 ? -36.251 -23.768 25.763 1.00 77.73 138 THR B CA 1
ATOM 3173 C C . THR B 1 158 ? -35.232 -22.893 25.048 1.00 85.38 138 THR B C 1
ATOM 3174 O O . THR B 1 158 ? -34.155 -22.619 25.588 1.00 78.34 138 THR B O 1
ATOM 3178 N N . LEU B 1 159 ? -35.574 -22.457 23.841 1.00 73.46 139 LEU B N 1
ATOM 3179 C CA . LEU B 1 159 ? -34.695 -21.617 23.040 1.00 69.40 139 LEU B CA 1
ATOM 3180 C C . LEU B 1 159 ? -34.945 -20.149 23.357 1.00 70.48 139 LEU B C 1
ATOM 3181 O O . LEU B 1 159 ? -36.094 -19.710 23.464 1.00 70.15 139 LEU B O 1
ATOM 3186 N N . GLY B 1 160 ? -33.863 -19.393 23.517 1.00 54.11 140 GLY B N 1
ATOM 3187 C CA . GLY B 1 160 ? -33.977 -17.976 23.799 1.00 59.64 140 GLY B CA 1
ATOM 3188 C C . GLY B 1 160 ? -33.237 -17.127 22.788 1.00 70.38 140 GLY B C 1
ATOM 3189 O O . GLY B 1 160 ? -32.007 -17.180 22.709 1.00 69.33 140 GLY B O 1
ATOM 3190 N N . ILE B 1 161 ? -33.975 -16.346 22.007 1.00 64.79 141 ILE B N 1
ATOM 3191 C CA . ILE B 1 161 ? -33.378 -15.510 20.972 1.00 47.61 141 ILE B CA 1
ATOM 3192 C C . ILE B 1 161 ? -32.711 -14.310 21.627 1.00 57.43 141 ILE B C 1
ATOM 3193 O O . ILE B 1 161 ? -33.347 -13.568 22.385 1.00 55.64 141 ILE B O 1
ATOM 3198 N N . GLU B 1 162 ? -31.438 -14.097 21.326 1.00 57.35 142 GLU B N 1
ATOM 3199 C CA . GLU B 1 162 ? -30.713 -12.936 21.888 1.00 53.56 142 GLU B CA 1
ATOM 3200 C C . GLU B 1 162 ? -30.555 -11.892 20.792 1.00 69.68 142 GLU B C 1
ATOM 3201 O O . GLU B 1 162 ? -29.855 -12.161 19.839 1.00 73.64 142 GLU B O 1
ATOM 3207 N N . PRO B 1 163 ? -31.198 -10.719 20.879 1.00 67.91 143 PRO B N 1
ATOM 3208 C CA . PRO B 1 163 ? -31.066 -9.700 19.867 1.00 53.77 143 PRO B CA 1
ATOM 3209 C C . PRO B 1 163 ? -29.709 -9.061 20.114 1.00 58.72 143 PRO B C 1
ATOM 3210 O O . PRO B 1 163 ? -29.440 -8.781 21.213 1.00 78.94 143 PRO B O 1
ATOM 3214 N N . LEU B 1 164 ? -28.933 -8.848 19.068 1.00 59.37 144 LEU B N 1
ATOM 3215 C CA . LEU B 1 164 ? -27.603 -8.266 19.138 1.00 58.49 144 LEU B CA 1
ATOM 3216 C C . LEU B 1 164 ? -27.654 -6.790 18.757 1.00 58.66 144 LEU B C 1
ATOM 3217 O O . LEU B 1 164 ? -28.658 -6.283 18.254 1.00 66.90 144 LEU B O 1
ATOM 3222 N N . HIS B 1 165 ? -26.555 -6.096 19.024 1.00 56.22 145 HIS B N 1
ATOM 3223 C CA . HIS B 1 165 ? -26.473 -4.685 18.683 1.00 53.15 145 HIS B CA 1
ATOM 3224 C C . HIS B 1 165 ? -26.518 -4.512 17.166 1.00 74.31 145 HIS B C 1
ATOM 3225 O O . HIS B 1 165 ? -25.974 -5.342 16.430 1.00 75.89 145 HIS B O 1
ATOM 3232 N N . PRO B 1 166 ? -27.172 -3.458 16.669 1.00 70.02 146 PRO B N 1
ATOM 3233 C CA . PRO B 1 166 ? -27.245 -3.260 15.211 1.00 66.52 146 PRO B CA 1
ATOM 3234 C C . PRO B 1 166 ? -25.891 -3.175 14.531 1.00 69.64 146 PRO B C 1
ATOM 3235 O O . PRO B 1 166 ? -25.810 -3.434 13.324 1.00 79.89 146 PRO B O 1
ATOM 3239 N N . MET B 1 167 ? -24.827 -2.821 15.254 1.00 58.07 147 MET B N 1
ATOM 3240 C CA . MET B 1 167 ? -23.504 -2.818 14.644 1.00 72.80 147 MET B CA 1
ATOM 3241 C C . MET B 1 167 ? -22.979 -4.224 14.384 1.00 74.39 147 MET B C 1
ATOM 3242 O O . MET B 1 167 ? -21.982 -4.371 13.670 1.00 89.14 147 MET B O 1
ATOM 3247 N N . TYR B 1 168 ? -23.622 -5.252 14.936 1.00 69.39 148 TYR B N 1
ATOM 3248 C CA . TYR B 1 168 ? -23.296 -6.640 14.641 1.00 72.19 148 TYR B CA 1
ATOM 3249 C C . TYR B 1 168 ? -24.195 -7.230 13.564 1.00 77.80 148 TYR B C 1
ATOM 3250 O O . TYR B 1 168 ? -24.134 -8.438 13.315 1.00 82.66 148 TYR B O 1
ATOM 3259 N N . ALA B 1 169 ? -25.032 -6.406 12.929 1.00 70.26 149 ALA B N 1
ATOM 3260 C CA . ALA B 1 169 ? -25.952 -6.918 11.918 1.00 66.01 149 ALA B CA 1
ATOM 3261 C C . ALA B 1 169 ? -25.210 -7.491 10.720 1.00 69.53 149 ALA B C 1
ATOM 3262 O O . ALA B 1 169 ? -25.674 -8.460 10.108 1.00 80.30 149 ALA B O 1
ATOM 3264 N N . ALA B 1 170 ? -24.064 -6.909 10.367 1.00 71.53 150 ALA B N 1
ATOM 3265 C CA . ALA B 1 170 ? -23.310 -7.388 9.217 1.00 70.17 150 ALA B CA 1
ATOM 3266 C C . ALA B 1 170 ? -22.505 -8.643 9.526 1.00 66.51 150 ALA B C 1
ATOM 3267 O O . ALA B 1 170 ? -22.314 -9.481 8.639 1.00 54.12 150 ALA B O 1
ATOM 3269 N N . GLU B 1 171 ? -22.032 -8.797 10.762 1.00 74.65 151 GLU B N 1
ATOM 3270 C CA . GLU B 1 171 ? -21.017 -9.792 11.084 1.00 73.48 151 GLU B CA 1
ATOM 3271 C C . GLU B 1 171 ? -21.545 -11.005 11.837 1.00 81.28 151 GLU B C 1
ATOM 3272 O O . GLU B 1 171 ? -21.332 -12.137 11.394 1.00 77.34 151 GLU B O 1
ATOM 3278 N N . ARG B 1 172 ? -22.219 -10.816 12.970 1.00 84.45 152 ARG B N 1
ATOM 3279 C CA . ARG B 1 172 ? -22.499 -11.934 13.869 1.00 93.40 152 ARG B CA 1
ATOM 3280 C C . ARG B 1 172 ? -23.934 -12.436 13.853 1.00 88.61 152 ARG B C 1
ATOM 3281 O O . ARG B 1 172 ? -24.141 -13.650 13.929 1.00 87.04 152 ARG B O 1
ATOM 3289 N N . SER B 1 173 ? -24.941 -11.573 13.723 1.00 76.86 153 SER B N 1
ATOM 3290 C CA . SER B 1 173 ? -26.294 -12.081 13.526 1.00 86.46 153 SER B CA 1
ATOM 3291 C C . SER B 1 173 ? -27.202 -10.985 12.987 1.00 73.77 153 SER B C 1
ATOM 3292 O O . SER B 1 173 ? -26.798 -9.834 12.811 1.00 71.79 153 SER B O 1
ATOM 3295 N N . VAL B 1 174 ? -28.458 -11.365 12.751 1.00 82.55 154 VAL B N 1
ATOM 3296 C CA . VAL B 1 174 ? -29.383 -10.589 11.931 1.00 62.32 154 VAL B CA 1
ATOM 3297 C C . VAL B 1 174 ? -30.557 -10.050 12.728 1.00 70.02 154 VAL B C 1
ATOM 3298 O O . VAL B 1 174 ? -31.301 -9.202 12.209 1.00 71.23 154 VAL B O 1
ATOM 3302 N N . ILE B 1 175 ? -30.752 -10.506 13.961 1.00 70.10 155 ILE B N 1
ATOM 3303 C CA . ILE B 1 175 ? -31.785 -9.970 14.837 1.00 57.70 155 ILE B CA 1
ATOM 3304 C C . ILE B 1 175 ? -31.132 -8.872 15.664 1.00 62.51 155 ILE B C 1
ATOM 3305 O O . ILE B 1 175 ? -30.244 -9.141 16.478 1.00 69.47 155 ILE B O 1
ATOM 3310 N N . SER B 1 176 ? -31.571 -7.629 15.459 1.00 59.39 156 SER B N 1
ATOM 3311 C CA . SER B 1 176 ? -30.860 -6.474 15.982 1.00 64.58 156 SER B CA 1
ATOM 3312 C C . SER B 1 176 ? -31.674 -5.617 16.942 1.00 65.94 156 SER B C 1
ATOM 3313 O O . SER B 1 176 ? -31.096 -4.736 17.590 1.00 75.83 156 SER B O 1
ATOM 3316 N N . THR B 1 177 ? -32.981 -5.843 17.068 1.00 59.65 157 THR B N 1
ATOM 3317 C CA . THR B 1 177 ? -33.800 -5.099 18.013 1.00 70.06 157 THR B CA 1
ATOM 3318 C C . THR B 1 177 ? -34.654 -6.054 18.830 1.00 59.65 157 THR B C 1
ATOM 3319 O O . THR B 1 177 ? -34.986 -7.157 18.386 1.00 55.62 157 THR B O 1
ATOM 3323 N N . LEU B 1 178 ? -35.019 -5.604 20.032 1.00 60.42 158 LEU B N 1
ATOM 3324 C CA . LEU B 1 178 ? -35.791 -6.447 20.937 1.00 61.62 158 LEU B CA 1
ATOM 3325 C C . LEU B 1 178 ? -37.182 -6.720 20.382 1.00 62.78 158 LEU B C 1
ATOM 3326 O O . LEU B 1 178 ? -37.725 -7.816 20.565 1.00 67.78 158 LEU B O 1
ATOM 3331 N N . ALA B 1 179 ? -37.773 -5.733 19.701 1.00 63.41 159 ALA B N 1
ATOM 3332 C CA . ALA B 1 179 ? -39.088 -5.924 19.099 1.00 61.22 159 ALA B CA 1
ATOM 3333 C C . ALA B 1 179 ? -39.073 -7.068 18.095 1.00 58.68 159 ALA B C 1
ATOM 3334 O O . ALA B 1 179 ? -40.019 -7.860 18.030 1.00 61.68 159 ALA B O 1
ATOM 3336 N N . GLN B 1 180 ? -37.997 -7.179 17.315 1.00 51.95 160 GLN B N 1
ATOM 3337 C CA . GLN B 1 180 ? -37.900 -8.235 16.314 1.00 53.49 160 GLN B CA 1
ATOM 3338 C C . GLN B 1 180 ? -37.869 -9.615 16.967 1.00 58.55 160 GLN B C 1
ATOM 3339 O O . GLN B 1 180 ? -38.601 -10.530 16.561 1.00 54.21 160 GLN B O 1
ATOM 3345 N N . ALA B 1 181 ? -37.026 -9.779 17.988 1.00 59.82 161 ALA B N 1
ATOM 3346 C CA . ALA B 1 181 ? -36.933 -11.069 18.665 1.00 60.44 161 ALA B CA 1
ATOM 3347 C C . ALA B 1 181 ? -38.227 -11.408 19.390 1.00 69.40 161 ALA B C 1
ATOM 3348 O O . ALA B 1 181 ? -38.645 -12.571 19.408 1.00 80.22 161 ALA B O 1
ATOM 3350 N N . THR B 1 182 ? -38.878 -10.410 19.992 1.00 64.18 162 THR B N 1
ATOM 3351 C CA . THR B 1 182 ? -40.161 -10.657 20.643 1.00 57.67 162 THR B CA 1
ATOM 3352 C C . THR B 1 182 ? -41.217 -11.076 19.629 1.00 67.78 162 THR B C 1
ATOM 3353 O O . THR B 1 182 ? -42.037 -11.960 19.904 1.00 82.20 162 THR B O 1
ATOM 3357 N N . THR B 1 183 ? -41.209 -10.457 18.445 1.00 65.81 163 THR B N 1
ATOM 3358 C CA . THR B 1 183 ? -42.136 -10.860 17.392 1.00 64.55 163 THR B CA 1
ATOM 3359 C C . THR B 1 183 ? -41.898 -12.305 16.980 1.00 71.32 163 THR B C 1
ATOM 3360 O O . THR B 1 183 ? -42.851 -13.076 16.810 1.00 76.42 163 THR B O 1
ATOM 3364 N N . ILE B 1 184 ? -40.631 -12.693 16.818 1.00 80.98 164 ILE B N 1
ATOM 3365 C CA . ILE B 1 184 ? -40.333 -14.076 16.445 1.00 72.92 164 ILE B CA 1
ATOM 3366 C C . ILE B 1 184 ? -40.767 -15.034 17.549 1.00 65.17 164 ILE B C 1
ATOM 3367 O O . ILE B 1 184 ? -41.308 -16.112 17.278 1.00 75.11 164 ILE B O 1
ATOM 3372 N N . ALA B 1 185 ? -40.550 -14.651 18.810 1.00 63.42 165 ALA B N 1
ATOM 3373 C CA . ALA B 1 185 ? -40.867 -15.540 19.923 1.00 62.36 165 ALA B CA 1
ATOM 3374 C C . ALA B 1 185 ? -42.367 -15.655 20.162 1.00 70.29 165 ALA B C 1
ATOM 3375 O O . ALA B 1 185 ? -42.828 -16.666 20.703 1.00 71.08 165 ALA B O 1
ATOM 3377 N N . GLU B 1 186 ? -43.142 -14.638 19.779 1.00 86.31 166 GLU B N 1
ATOM 3378 C CA . GLU B 1 186 ? -44.576 -14.652 20.048 1.00 78.73 166 GLU B CA 1
ATOM 3379 C C . GLU B 1 186 ? -45.311 -15.732 19.263 1.00 78.33 166 GLU B C 1
ATOM 3380 O O . GLU B 1 186 ? -46.445 -16.075 19.619 1.00 92.38 166 GLU B O 1
ATOM 3386 N N . ARG B 1 187 ? -44.698 -16.276 18.209 1.00 74.97 167 ARG B N 1
ATOM 3387 C CA . ARG B 1 187 ? -45.362 -17.323 17.438 1.00 66.02 167 ARG B CA 1
ATOM 3388 C C . ARG B 1 187 ? -45.452 -18.636 18.205 1.00 75.22 167 ARG B C 1
ATOM 3389 O O . ARG B 1 187 ? -46.403 -19.399 18.010 1.00 95.86 167 ARG B O 1
ATOM 3397 N N . PHE B 1 188 ? -44.485 -18.911 19.073 1.00 73.01 168 PHE B N 1
ATOM 3398 C CA . PHE B 1 188 ? -44.407 -20.144 19.843 1.00 71.23 168 PHE B CA 1
ATOM 3399 C C . PHE B 1 188 ? -44.686 -19.874 21.319 1.00 72.26 168 PHE B C 1
ATOM 3400 O O . PHE B 1 188 ? -44.667 -18.731 21.780 1.00 90.37 168 PHE B O 1
ATOM 3408 N N . THR B 1 189 ? -44.971 -20.950 22.051 1.00 70.62 169 THR B N 1
ATOM 3409 C CA . THR B 1 189 ? -45.295 -20.846 23.467 1.00 71.86 169 THR B CA 1
ATOM 3410 C C . THR B 1 189 ? -44.122 -20.278 24.267 1.00 71.13 169 THR B C 1
ATOM 3411 O O . THR B 1 189 ? -42.962 -20.412 23.865 1.00 72.04 169 THR B O 1
ATOM 3415 N N . PRO B 1 190 ? -44.403 -19.614 25.396 1.00 66.21 170 PRO B N 1
ATOM 3416 C CA . PRO B 1 190 ? -43.309 -19.186 26.287 1.00 76.98 170 PRO B CA 1
ATOM 3417 C C . PRO B 1 190 ? -42.407 -20.335 26.698 1.00 80.94 170 PRO B C 1
ATOM 3418 O O . PRO B 1 190 ? -41.194 -20.153 26.857 1.00 89.76 170 PRO B O 1
ATOM 3422 N N . GLN B 1 191 ? -42.984 -21.523 26.889 1.00 86.16 171 GLN B N 1
ATOM 3423 C CA . GLN B 1 191 ? -42.203 -22.718 27.180 1.00 85.26 171 GLN B CA 1
ATOM 3424 C C . GLN B 1 191 ? -41.398 -23.183 25.975 1.00 84.50 171 GLN B C 1
ATOM 3425 O O . GLN B 1 191 ? -40.466 -23.977 26.136 1.00 83.93 171 GLN B O 1
ATOM 3431 N N . GLN B 1 192 ? -41.751 -22.735 24.772 1.00 81.72 172 GLN B N 1
ATOM 3432 C CA . GLN B 1 192 ? -41.023 -23.156 23.582 1.00 78.89 172 GLN B CA 1
ATOM 3433 C C . GLN B 1 192 ? -39.854 -22.226 23.251 1.00 78.52 172 GLN B C 1
ATOM 3434 O O . GLN B 1 192 ? -38.713 -22.681 23.132 1.00 80.20 172 GLN B O 1
ATOM 3440 N N . VAL B 1 193 ? -40.119 -20.928 23.090 1.00 88.72 173 VAL B N 1
ATOM 3441 C CA . VAL B 1 193 ? -39.111 -19.936 22.719 1.00 79.81 173 VAL B CA 1
ATOM 3442 C C . VAL B 1 193 ? -39.373 -18.650 23.498 1.00 71.72 173 VAL B C 1
ATOM 3443 O O . VAL B 1 193 ? -40.524 -18.280 23.746 1.00 78.71 173 VAL B O 1
ATOM 3447 N N . GLY B 1 194 ? -38.302 -17.972 23.888 1.00 77.28 174 GLY B N 1
ATOM 3448 C CA . GLY B 1 194 ? -38.402 -16.679 24.537 1.00 73.51 174 GLY B CA 1
ATOM 3449 C C . GLY B 1 194 ? -37.277 -15.774 24.080 1.00 69.29 174 GLY B C 1
ATOM 3450 O O . GLY B 1 194 ? -36.553 -16.118 23.141 1.00 69.65 174 GLY B O 1
ATOM 3451 N N . VAL B 1 195 ? -37.113 -14.622 24.721 1.00 51.57 175 VAL B N 1
ATOM 3452 C CA . VAL B 1 195 ? -36.095 -13.656 24.329 1.00 53.00 175 VAL B CA 1
ATOM 3453 C C . VAL B 1 195 ? -35.050 -13.559 25.432 1.00 54.52 175 VAL B C 1
ATOM 3454 O O . VAL B 1 195 ? -35.313 -13.882 26.595 1.00 76.22 175 VAL B O 1
ATOM 3458 N N . VAL B 1 196 ? -33.849 -13.129 25.053 1.00 49.47 176 VAL B N 1
ATOM 3459 C CA . VAL B 1 196 ? -32.739 -12.924 25.980 1.00 60.36 176 VAL B CA 1
ATOM 3460 C C . VAL B 1 196 ? -32.364 -11.449 25.928 1.00 64.84 176 VAL B C 1
ATOM 3461 O O . VAL B 1 196 ? -32.031 -10.928 24.857 1.00 71.07 176 VAL B O 1
ATOM 3465 N N . VAL B 1 197 ? -32.421 -10.778 27.072 1.00 59.71 177 VAL B N 1
ATOM 3466 C CA . VAL B 1 197 ? -32.156 -9.346 27.152 1.00 53.32 177 VAL B CA 1
ATOM 3467 C C . VAL B 1 197 ? -30.728 -9.141 27.639 1.00 62.46 177 VAL B C 1
ATOM 3468 O O . VAL B 1 197 ? -30.393 -9.483 28.779 1.00 76.69 177 VAL B O 1
ATOM 3472 N N . ASP B 1 198 ? -29.885 -8.580 26.777 1.00 64.81 178 ASP B N 1
ATOM 3473 C CA . ASP B 1 198 ? -28.554 -8.117 27.145 1.00 61.65 178 ASP B CA 1
ATOM 3474 C C . ASP B 1 198 ? -28.532 -6.601 27.025 1.00 59.60 178 ASP B C 1
ATOM 3475 O O . ASP B 1 198 ? -28.883 -6.054 25.975 1.00 72.04 178 ASP B O 1
ATOM 3480 N N . VAL B 1 199 ? -28.102 -5.927 28.094 1.00 56.47 179 VAL B N 1
ATOM 3481 C CA . VAL B 1 199 ? -28.125 -4.472 28.092 1.00 74.55 179 VAL B CA 1
ATOM 3482 C C . VAL B 1 199 ? -27.129 -3.899 27.094 1.00 70.09 179 VAL B C 1
ATOM 3483 O O . VAL B 1 199 ? -27.308 -2.770 26.631 1.00 75.73 179 VAL B O 1
ATOM 3487 N N . PHE B 1 200 ? -26.079 -4.646 26.746 1.00 67.51 180 PHE B N 1
ATOM 3488 C CA . PHE B 1 200 ? -25.119 -4.141 25.772 1.00 67.39 180 PHE B CA 1
ATOM 3489 C C . PHE B 1 200 ? -25.760 -3.971 24.402 1.00 67.97 180 PHE B C 1
ATOM 3490 O O . PHE B 1 200 ? -25.478 -2.997 23.695 1.00 70.86 180 PHE B O 1
ATOM 3498 N N . HIS B 1 201 ? -26.629 -4.896 24.018 1.00 60.47 181 HIS B N 1
ATOM 3499 C CA . HIS B 1 201 ? -27.199 -4.926 22.680 1.00 54.46 181 HIS B CA 1
ATOM 3500 C C . HIS B 1 201 ? -28.487 -4.126 22.543 1.00 60.11 181 HIS B C 1
ATOM 3501 O O . HIS B 1 201 ? -28.964 -3.949 21.419 1.00 68.94 181 HIS B O 1
ATOM 3508 N N . VAL B 1 202 ? -29.062 -3.630 23.637 1.00 55.17 182 VAL B N 1
ATOM 3509 C CA . VAL B 1 202 ? -30.418 -3.099 23.562 1.00 58.87 182 VAL B CA 1
ATOM 3510 C C . VAL B 1 202 ? -30.618 -1.846 24.407 1.00 60.24 182 VAL B C 1
ATOM 3511 O O . VAL B 1 202 ? -31.711 -1.269 24.420 1.00 61.04 182 VAL B O 1
ATOM 3515 N N . TRP B 1 203 ? -29.562 -1.382 25.079 1.00 60.16 183 TRP B N 1
ATOM 3516 C CA . TRP B 1 203 ? -29.704 -0.185 25.907 1.00 66.81 183 TRP B CA 1
ATOM 3517 C C . TRP B 1 203 ? -30.036 1.051 25.078 1.00 63.13 183 TRP B C 1
ATOM 3518 O O . TRP B 1 203 ? -30.751 1.945 25.548 1.00 64.92 183 TRP B O 1
ATOM 3529 N N . TRP B 1 204 ? -29.533 1.116 23.845 1.00 68.77 184 TRP B N 1
ATOM 3530 C CA . TRP B 1 204 ? -29.741 2.277 22.988 1.00 63.42 184 TRP B CA 1
ATOM 3531 C C . TRP B 1 204 ? -31.197 2.457 22.576 1.00 65.48 184 TRP B C 1
ATOM 3532 O O . TRP B 1 204 ? -31.592 3.572 22.219 1.00 65.98 184 TRP B O 1
ATOM 3543 N N . ASP B 1 205 ? -31.990 1.390 22.620 1.00 69.36 185 ASP B N 1
ATOM 3544 C CA . ASP B 1 205 ? -33.291 1.375 21.963 1.00 64.00 185 ASP B CA 1
ATOM 3545 C C . ASP B 1 205 ? -34.193 2.483 22.497 1.00 66.02 185 ASP B C 1
ATOM 3546 O O . ASP B 1 205 ? -34.364 2.604 23.718 1.00 75.97 185 ASP B O 1
ATOM 3551 N N . PRO B 1 206 ? -34.770 3.318 21.627 1.00 67.94 186 PRO B N 1
ATOM 3552 C CA . PRO B 1 206 ? -35.748 4.304 22.113 1.00 60.69 186 PRO B CA 1
ATOM 3553 C C . PRO B 1 206 ? -36.975 3.655 22.724 1.00 63.04 186 PRO B C 1
ATOM 3554 O O . PRO B 1 206 ? -37.484 4.132 23.746 1.00 73.98 186 PRO B O 1
ATOM 3558 N N . GLU B 1 207 ? -37.465 2.572 22.125 1.00 53.81 187 GLU B N 1
ATOM 3559 C CA . GLU B 1 207 ? -38.592 1.815 22.667 1.00 66.53 187 GLU B CA 1
ATOM 3560 C C . GLU B 1 207 ? -38.132 0.678 23.566 1.00 74.28 187 GLU B C 1
ATOM 3561 O O . GLU B 1 207 ? -38.718 -0.408 23.554 1.00 73.52 187 GLU B O 1
ATOM 3567 N N . LEU B 1 208 ? -37.081 0.909 24.357 1.00 72.93 188 LEU B N 1
ATOM 3568 C CA . LEU B 1 208 ? -36.515 -0.146 25.192 1.00 58.40 188 LEU B CA 1
ATOM 3569 C C . LEU B 1 208 ? -37.534 -0.659 26.202 1.00 59.27 188 LEU B C 1
ATOM 3570 O O . LEU B 1 208 ? -37.900 -1.839 26.193 1.00 64.69 188 LEU B O 1
ATOM 3575 N N . TYR B 1 209 ? -37.991 0.219 27.098 1.00 53.77 189 TYR B N 1
ATOM 3576 C CA . TYR B 1 209 ? -38.842 -0.219 28.198 1.00 59.35 189 TYR B CA 1
ATOM 3577 C C . TYR B 1 209 ? -40.208 -0.691 27.711 1.00 68.40 189 TYR B C 1
ATOM 3578 O O . TYR B 1 209 ? -40.779 -1.624 28.289 1.00 71.82 189 TYR B O 1
ATOM 3587 N N . LYS B 1 210 ? -40.739 -0.081 26.649 1.00 65.23 190 LYS B N 1
ATOM 3588 C CA . LYS B 1 210 ? -42.008 -0.544 26.093 1.00 64.47 190 LYS B CA 1
ATOM 3589 C C . LYS B 1 210 ? -41.885 -1.970 25.570 1.00 60.52 190 LYS B C 1
ATOM 3590 O O . LYS B 1 210 ? -42.747 -2.817 25.831 1.00 53.91 190 LYS B O 1
ATOM 3596 N N . GLN B 1 211 ? -40.811 -2.256 24.829 1.00 66.33 191 GLN B N 1
ATOM 3597 C CA . GLN B 1 211 ? -40.605 -3.605 24.313 1.00 64.92 191 GLN B CA 1
ATOM 3598 C C . GLN B 1 211 ? -40.296 -4.591 25.428 1.00 58.35 191 GLN B C 1
ATOM 3599 O O . GLN B 1 211 ? -40.641 -5.774 25.321 1.00 60.06 191 GLN B O 1
ATOM 3605 N N . ILE B 1 212 ? -39.636 -4.131 26.494 1.00 63.98 192 ILE B N 1
ATOM 3606 C CA . ILE B 1 212 ? -39.386 -4.992 27.647 1.00 64.78 192 ILE B CA 1
ATOM 3607 C C . ILE B 1 212 ? -40.704 -5.392 28.297 1.00 59.50 192 ILE B C 1
ATOM 3608 O O . ILE B 1 212 ? -40.938 -6.567 28.603 1.00 58.44 192 ILE B O 1
ATOM 3613 N N . ALA B 1 213 ? -41.591 -4.416 28.508 1.00 61.56 193 ALA B N 1
ATOM 3614 C CA . ALA B 1 213 ? -42.902 -4.719 29.070 1.00 61.95 193 ALA B CA 1
ATOM 3615 C C . ALA B 1 213 ? -43.708 -5.620 28.139 1.00 53.81 193 ALA B C 1
ATOM 3616 O O . ALA B 1 213 ? -44.442 -6.502 28.598 1.00 56.21 193 ALA B O 1
ATOM 3618 N N . ARG B 1 214 ? -43.583 -5.411 26.825 1.00 59.66 194 ARG B N 1
ATOM 3619 C CA . ARG B 1 214 ? -44.291 -6.249 25.858 1.00 72.37 194 ARG B CA 1
ATOM 3620 C C . ARG B 1 214 ? -43.801 -7.690 25.889 1.00 72.63 194 ARG B C 1
ATOM 3621 O O . ARG B 1 214 ? -44.583 -8.623 25.671 1.00 66.74 194 ARG B O 1
ATOM 3629 N N . ALA B 1 215 ? -42.526 -7.891 26.198 1.00 80.03 195 ALA B N 1
ATOM 3630 C CA . ALA B 1 215 ? -41.904 -9.207 26.220 1.00 73.84 195 ALA B CA 1
ATOM 3631 C C . ALA B 1 215 ? -42.006 -9.893 27.582 1.00 75.01 195 ALA B C 1
ATOM 3632 O O . ALA B 1 215 ? -41.110 -10.669 27.939 1.00 82.25 195 ALA B O 1
ATOM 3634 N N . SER B 1 216 ? -43.085 -9.664 28.341 1.00 84.65 196 SER B N 1
ATOM 3635 C CA . SER B 1 216 ? -43.174 -10.180 29.710 1.00 82.22 196 SER B CA 1
ATOM 3636 C C . SER B 1 216 ? -43.847 -11.539 29.757 1.00 83.98 196 SER B C 1
ATOM 3637 O O . SER B 1 216 ? -44.734 -11.864 28.968 1.00 63.95 196 SER B O 1
ATOM 3640 N N . GLY B 1 217 ? -43.448 -12.311 30.753 1.00 80.42 197 GLY B N 1
ATOM 3641 C CA . GLY B 1 217 ? -43.678 -13.725 30.754 1.00 74.59 197 GLY B CA 1
ATOM 3642 C C . GLY B 1 217 ? -42.873 -14.488 29.732 1.00 71.84 197 GLY B C 1
ATOM 3643 O O . GLY B 1 217 ? -43.060 -15.702 29.613 1.00 82.00 197 GLY B O 1
ATOM 3644 N N . ARG B 1 218 ? -42.015 -13.818 28.951 1.00 72.32 198 ARG B N 1
ATOM 3645 C CA . ARG B 1 218 ? -41.249 -14.481 27.900 1.00 84.03 198 ARG B CA 1
ATOM 3646 C C . ARG B 1 218 ? -39.753 -14.175 27.949 1.00 63.93 198 ARG B C 1
ATOM 3647 O O . ARG B 1 218 ? -39.023 -14.548 27.021 1.00 65.39 198 ARG B O 1
ATOM 3655 N N . ILE B 1 219 ? -39.276 -13.509 28.993 1.00 57.66 199 ILE B N 1
ATOM 3656 C CA . ILE B 1 219 ? -37.847 -13.258 29.149 1.00 60.87 199 ILE B CA 1
ATOM 3657 C C . ILE B 1 219 ? -37.197 -14.476 29.791 1.00 63.14 199 ILE B C 1
ATOM 3658 O O . ILE B 1 219 ? -37.614 -14.924 30.866 1.00 70.86 199 ILE B O 1
ATOM 3663 N N . LEU B 1 220 ? -36.167 -15.016 29.134 1.00 61.14 200 LEU B N 1
ATOM 3664 C CA . LEU B 1 220 ? -35.502 -16.228 29.594 1.00 64.19 200 LEU B CA 1
ATOM 3665 C C . LEU B 1 220 ? -34.115 -15.988 30.170 1.00 71.07 200 LEU B C 1
ATOM 3666 O O . LEU B 1 220 ? -33.534 -16.916 30.743 1.00 75.05 200 LEU B O 1
ATOM 3671 N N . GLY B 1 221 ? -33.572 -14.785 30.040 1.00 56.72 201 GLY B N 1
ATOM 3672 C CA . GLY B 1 221 ? -32.243 -14.510 30.544 1.00 54.41 201 GLY B CA 1
ATOM 3673 C C . GLY B 1 221 ? -31.989 -13.022 30.587 1.00 67.23 201 GLY B C 1
ATOM 3674 O O . GLY B 1 221 ? -32.675 -12.236 29.925 1.00 77.07 201 GLY B O 1
ATOM 3675 N N . PHE B 1 222 ? -30.992 -12.644 31.384 1.00 65.10 202 PHE B N 1
ATOM 3676 C CA . PHE B 1 222 ? -30.612 -11.244 31.528 1.00 56.68 202 PHE B CA 1
ATOM 3677 C C . PHE B 1 222 ? -29.098 -11.144 31.624 1.00 67.94 202 PHE B C 1
ATOM 3678 O O . PHE B 1 222 ? -28.496 -11.700 32.549 1.00 81.64 202 PHE B O 1
ATOM 3686 N N . HIS B 1 223 ? -28.490 -10.437 30.674 1.00 75.25 203 HIS B N 1
ATOM 3687 C CA . HIS B 1 223 ? -27.050 -10.226 30.630 1.00 67.08 203 HIS B CA 1
ATOM 3688 C C . HIS B 1 223 ? -26.761 -8.750 30.867 1.00 71.22 203 HIS B C 1
ATOM 3689 O O . HIS B 1 223 ? -27.460 -7.878 30.337 1.00 75.50 203 HIS B O 1
ATOM 3696 N N . VAL B 1 224 ? -25.733 -8.465 31.664 1.00 72.18 204 VAL B N 1
ATOM 3697 C CA . VAL B 1 224 ? -25.387 -7.095 32.030 1.00 80.05 204 VAL B CA 1
ATOM 3698 C C . VAL B 1 224 ? -23.927 -6.816 31.693 1.00 78.53 204 VAL B C 1
ATOM 3699 O O . VAL B 1 224 ? -23.057 -7.678 31.855 1.00 71.94 204 VAL B O 1
ATOM 3703 N N . SER B 1 225 ? -23.679 -5.607 31.202 1.00 87.01 205 SER B N 1
ATOM 3704 C CA . SER B 1 225 ? -22.358 -5.062 30.920 1.00 68.40 205 SER B CA 1
ATOM 3705 C C . SER B 1 225 ? -22.523 -3.547 30.860 1.00 84.04 205 SER B C 1
ATOM 3706 O O . SER B 1 225 ? -23.591 -3.015 31.178 1.00 95.82 205 SER B O 1
ATOM 3709 N N . ASP B 1 226 ? -21.478 -2.840 30.448 1.00 78.04 206 ASP B N 1
ATOM 3710 C CA . ASP B 1 226 ? -21.591 -1.395 30.309 1.00 71.30 206 ASP B CA 1
ATOM 3711 C C . ASP B 1 226 ? -20.957 -0.955 28.999 1.00 83.34 206 ASP B C 1
ATOM 3712 O O . ASP B 1 226 ? -20.020 -1.585 28.500 1.00 86.71 206 ASP B O 1
ATOM 3717 N N . TRP B 1 227 ? -21.490 0.132 28.443 1.00 84.70 207 TRP B N 1
ATOM 3718 C CA . TRP B 1 227 ? -21.035 0.685 27.173 1.00 68.83 207 TRP B CA 1
ATOM 3719 C C . TRP B 1 227 ? -20.030 1.790 27.479 1.00 76.57 207 TRP B C 1
ATOM 3720 O O . TRP B 1 227 ? -20.395 2.839 28.019 1.00 69.35 207 TRP B O 1
ATOM 3731 N N . ILE B 1 228 ? -18.770 1.556 27.122 1.00 82.48 208 ILE B N 1
ATOM 3732 C CA . ILE B 1 228 ? -17.668 2.432 27.500 1.00 92.22 208 ILE B CA 1
ATOM 3733 C C . ILE B 1 228 ? -17.474 3.501 26.436 1.00 84.57 208 ILE B C 1
ATOM 3734 O O . ILE B 1 228 ? -17.655 3.250 25.239 1.00 81.64 208 ILE B O 1
ATOM 3739 N N . VAL B 1 229 ? -17.113 4.699 26.871 1.00 76.65 209 VAL B N 1
ATOM 3740 C CA . VAL B 1 229 ? -16.654 5.765 25.984 1.00 68.43 209 VAL B CA 1
ATOM 3741 C C . VAL B 1 229 ? -15.152 5.924 26.173 1.00 87.01 209 VAL B C 1
ATOM 3742 O O . VAL B 1 229 ? -14.686 6.010 27.317 1.00 98.68 209 VAL B O 1
ATOM 3746 N N . PRO B 1 230 ? -14.348 5.866 25.101 1.00 99.65 210 PRO B N 1
ATOM 3747 C CA . PRO B 1 230 ? -14.767 5.446 23.763 1.00 90.99 210 PRO B CA 1
ATOM 3748 C C . PRO B 1 230 ? -14.653 3.932 23.595 1.00 88.14 210 PRO B C 1
ATOM 3749 O O . PRO B 1 230 ? -13.949 3.287 24.371 1.00 93.08 210 PRO B O 1
ATOM 3753 N N . THR B 1 231 ? -15.348 3.378 22.612 1.00 100.54 211 THR B N 1
ATOM 3754 C CA . THR B 1 231 ? -15.300 1.944 22.357 1.00 97.19 211 THR B CA 1
ATOM 3755 C C . THR B 1 231 ? -13.892 1.517 21.952 1.00 85.94 211 THR B C 1
ATOM 3756 O O . THR B 1 231 ? -13.335 2.077 20.996 1.00 95.31 211 THR B O 1
ATOM 3760 N N . PRO B 1 232 ? -13.282 0.548 22.639 1.00 97.29 212 PRO B N 1
ATOM 3761 C CA . PRO B 1 232 ? -11.969 0.050 22.204 1.00 104.72 212 PRO B CA 1
ATOM 3762 C C . PRO B 1 232 ? -12.064 -0.832 20.968 1.00 98.37 212 PRO B C 1
ATOM 3763 O O . PRO B 1 232 ? -11.366 -0.606 19.974 1.00 94.73 212 PRO B O 1
ATOM 3767 N N . ASP B 1 233 ? -12.933 -1.838 21.023 1.00 85.47 213 ASP B N 1
ATOM 3768 C CA . ASP B 1 233 ? -13.148 -2.764 19.923 1.00 81.36 213 ASP B CA 1
ATOM 3769 C C . ASP B 1 233 ? -14.641 -2.848 19.650 1.00 91.12 213 ASP B C 1
ATOM 3770 O O . ASP B 1 233 ? -15.461 -2.729 20.561 1.00 97.08 213 ASP B O 1
ATOM 3775 N N . MET B 1 234 ? -14.992 -3.060 18.382 1.00 91.55 214 MET B N 1
ATOM 3776 C CA . MET B 1 234 ? -16.401 -3.218 18.041 1.00 86.87 214 MET B CA 1
ATOM 3777 C C . MET B 1 234 ? -16.931 -4.561 18.520 1.00 88.53 214 MET B C 1
ATOM 3778 O O . MET B 1 234 ? -18.036 -4.642 19.069 1.00 93.25 214 MET B O 1
ATOM 3783 N N . LEU B 1 235 ? -16.150 -5.618 18.333 1.00 90.55 215 LEU B N 1
ATOM 3784 C CA . LEU B 1 235 ? -16.538 -6.960 18.733 1.00 91.55 215 LEU B CA 1
ATOM 3785 C C . LEU B 1 235 ? -16.140 -7.283 20.167 1.00 82.82 215 LEU B C 1
ATOM 3786 O O . LEU B 1 235 ? -16.619 -8.281 20.717 1.00 90.73 215 LEU B O 1
ATOM 3791 N N . LEU B 1 236 ? -15.292 -6.459 20.784 1.00 82.97 216 LEU B N 1
ATOM 3792 C CA . LEU B 1 236 ? -14.871 -6.637 22.169 1.00 82.26 216 LEU B CA 1
ATOM 3793 C C . LEU B 1 236 ? -14.834 -5.267 22.853 1.00 85.08 216 LEU B C 1
ATOM 3794 O O . LEU B 1 236 ? -13.809 -4.809 23.347 1.00 78.01 216 LEU B O 1
ATOM 3799 N N . GLY B 1 237 ? -15.987 -4.601 22.892 1.00 83.42 217 GLY B N 1
ATOM 3800 C CA . GLY B 1 237 ? -16.108 -3.281 23.479 1.00 67.04 217 GLY B CA 1
ATOM 3801 C C . GLY B 1 237 ? -16.910 -3.213 24.755 1.00 80.37 217 GLY B C 1
ATOM 3802 O O . GLY B 1 237 ? -17.214 -2.105 25.217 1.00 78.53 217 GLY B O 1
ATOM 3803 N N . ARG B 1 238 ? -17.265 -4.346 25.347 1.00 83.25 218 ARG B N 1
ATOM 3804 C CA . ARG B 1 238 ? -17.980 -4.352 26.608 1.00 79.01 218 ARG B CA 1
ATOM 3805 C C . ARG B 1 238 ? -17.017 -4.115 27.766 1.00 90.49 218 ARG B C 1
ATOM 3806 O O . ARG B 1 238 ? -15.800 -4.262 27.640 1.00 90.51 218 ARG B O 1
ATOM 3814 N N . GLY B 1 239 ? -17.583 -3.712 28.900 1.00 85.13 219 GLY B N 1
ATOM 3815 C CA . GLY B 1 239 ? -16.830 -3.538 30.123 1.00 83.90 219 GLY B CA 1
ATOM 3816 C C . GLY B 1 239 ? -17.690 -3.942 31.302 1.00 82.24 219 GLY B C 1
ATOM 3817 O O . GLY B 1 239 ? -18.856 -4.304 31.140 1.00 79.71 219 GLY B O 1
ATOM 3818 N N . MET B 1 240 ? -17.107 -3.866 32.490 1.00 88.71 220 MET B N 1
ATOM 3819 C CA . MET B 1 240 ? -17.865 -4.302 33.648 1.00 95.94 220 MET B CA 1
ATOM 3820 C C . MET B 1 240 ? -18.727 -3.150 34.151 1.00 97.69 220 MET B C 1
ATOM 3821 O O . MET B 1 240 ? -18.496 -1.980 33.831 1.00 89.32 220 MET B O 1
ATOM 3826 N N . MET B 1 241 ? -19.734 -3.502 34.945 1.00 83.45 221 MET B N 1
ATOM 3827 C CA . MET B 1 241 ? -20.801 -2.573 35.274 1.00 73.54 221 MET B CA 1
ATOM 3828 C C . MET B 1 241 ? -20.255 -1.372 36.035 1.00 69.24 221 MET B C 1
ATOM 3829 O O . MET B 1 241 ? -19.308 -1.481 36.819 1.00 91.50 221 MET B O 1
ATOM 3834 N N . GLY B 1 242 ? -20.862 -0.214 35.792 1.00 67.70 222 GLY B N 1
ATOM 3835 C CA . GLY B 1 242 ? -20.471 1.004 36.462 1.00 68.00 222 GLY B CA 1
ATOM 3836 C C . GLY B 1 242 ? -19.421 1.824 35.744 1.00 66.26 222 GLY B C 1
ATOM 3837 O O . GLY B 1 242 ? -19.167 2.964 36.151 1.00 76.38 222 GLY B O 1
ATOM 3838 N N . ASP B 1 243 ? -18.810 1.291 34.686 1.00 68.78 223 ASP B N 1
ATOM 3839 C CA . ASP B 1 243 ? -17.783 2.009 33.945 1.00 78.06 223 ASP B CA 1
ATOM 3840 C C . ASP B 1 243 ? -18.311 2.676 32.682 1.00 87.39 223 ASP B C 1
ATOM 3841 O O . ASP B 1 243 ? -17.564 3.419 32.036 1.00 95.39 223 ASP B O 1
ATOM 3846 N N . GLY B 1 244 ? -19.567 2.434 32.318 1.00 88.60 224 GLY B N 1
ATOM 3847 C CA . GLY B 1 244 ? -20.135 3.010 31.116 1.00 75.18 224 GLY B CA 1
ATOM 3848 C C . GLY B 1 244 ? -21.327 3.916 31.345 1.00 78.48 224 GLY B C 1
ATOM 3849 O O . GLY B 1 244 ? -21.481 4.505 32.419 1.00 78.50 224 GLY B O 1
ATOM 3850 N N . VAL B 1 245 ? -22.181 4.027 30.323 1.00 82.48 225 VAL B N 1
ATOM 3851 C CA . VAL B 1 245 ? -23.301 4.964 30.334 1.00 74.10 225 VAL B CA 1
ATOM 3852 C C . VAL B 1 245 ? -24.650 4.289 30.553 1.00 64.41 225 VAL B C 1
ATOM 3853 O O . VAL B 1 245 ? -25.668 4.992 30.663 1.00 71.36 225 VAL B O 1
ATOM 3857 N N . ILE B 1 246 ? -24.698 2.957 30.611 1.00 64.30 226 ILE B N 1
ATOM 3858 C CA . ILE B 1 246 ? -25.973 2.253 30.688 1.00 64.69 226 ILE B CA 1
ATOM 3859 C C . ILE B 1 246 ? -26.603 2.446 32.061 1.00 78.72 226 ILE B C 1
ATOM 3860 O O . ILE B 1 246 ? -25.924 2.385 33.095 1.00 77.87 226 ILE B O 1
ATOM 3865 N N . GLU B 1 247 ? -27.917 2.680 32.075 1.00 81.85 227 GLU B N 1
ATOM 3866 C CA . GLU B 1 247 ? -28.700 2.704 33.310 1.00 69.63 227 GLU B CA 1
ATOM 3867 C C . GLU B 1 247 ? -29.102 1.268 33.617 1.00 71.81 227 GLU B C 1
ATOM 3868 O O . GLU B 1 247 ? -30.186 0.810 33.253 1.00 64.45 227 GLU B O 1
ATOM 3874 N N . LEU B 1 248 ? -28.209 0.546 34.296 1.00 65.05 228 LEU B N 1
ATOM 3875 C CA . LEU B 1 248 ? -28.412 -0.882 34.519 1.00 70.05 228 LEU B CA 1
ATOM 3876 C C . LEU B 1 248 ? -29.571 -1.138 35.473 1.00 77.70 228 LEU B C 1
ATOM 3877 O O . LEU B 1 248 ? -30.431 -1.989 35.209 1.00 75.07 228 LEU B O 1
ATOM 3882 N N . ASN B 1 249 ? -29.593 -0.425 36.603 1.00 72.62 229 ASN B N 1
ATOM 3883 C CA . ASN B 1 249 ? -30.618 -0.665 37.612 1.00 75.91 229 ASN B CA 1
ATOM 3884 C C . ASN B 1 249 ? -32.013 -0.432 37.048 1.00 85.11 229 ASN B C 1
ATOM 3885 O O . ASN B 1 249 ? -32.940 -1.197 37.333 1.00 84.41 229 ASN B O 1
ATOM 3890 N N . ARG B 1 250 ? -32.175 0.611 36.231 1.00 74.83 230 ARG B N 1
ATOM 3891 C CA . ARG B 1 250 ? -33.475 0.890 35.631 1.00 61.91 230 ARG B CA 1
ATOM 3892 C C . ARG B 1 250 ? -33.910 -0.241 34.707 1.00 67.80 230 ARG B C 1
ATOM 3893 O O . ARG B 1 250 ? -35.054 -0.706 34.772 1.00 72.14 230 ARG B O 1
ATOM 3901 N N . ILE B 1 251 ? -33.003 -0.705 33.843 1.00 66.46 231 ILE B N 1
ATOM 3902 C CA . ILE B 1 251 ? -33.351 -1.759 32.892 1.00 73.35 231 ILE B CA 1
ATOM 3903 C C . ILE B 1 251 ? -33.706 -3.044 33.626 1.00 69.16 231 ILE B C 1
ATOM 3904 O O . ILE B 1 251 ? -34.650 -3.755 33.254 1.00 72.12 231 ILE B O 1
ATOM 3909 N N . ARG B 1 252 ? -32.984 -3.349 34.703 1.00 76.96 232 ARG B N 1
ATOM 3910 C CA . ARG B 1 252 ? -33.241 -4.618 35.368 1.00 85.74 232 ARG B CA 1
ATOM 3911 C C . ARG B 1 252 ? -34.457 -4.534 36.281 1.00 85.23 232 ARG B C 1
ATOM 3912 O O . ARG B 1 252 ? -35.145 -5.541 36.475 1.00 87.08 232 ARG B O 1
ATOM 3920 N N . GLN B 1 253 ? -34.790 -3.344 36.787 1.00 78.46 233 GLN B N 1
ATOM 3921 C CA . GLN B 1 253 ? -36.084 -3.172 37.435 1.00 75.57 233 GLN B CA 1
ATOM 3922 C C . GLN B 1 253 ? -37.221 -3.280 36.431 1.00 75.76 233 GLN B C 1
ATOM 3923 O O . GLN B 1 253 ? -38.297 -3.784 36.769 1.00 72.68 233 GLN B O 1
ATOM 3929 N N . ALA B 1 254 ? -37.006 -2.811 35.199 1.00 69.54 234 ALA B N 1
ATOM 3930 C CA . ALA B 1 254 ? -38.023 -2.967 34.165 1.00 73.62 234 ALA B CA 1
ATOM 3931 C C . ALA B 1 254 ? -38.246 -4.435 33.831 1.00 80.60 234 ALA B C 1
ATOM 3932 O O . ALA B 1 254 ? -39.390 -4.876 33.669 1.00 88.03 234 ALA B O 1
ATOM 3934 N N . VAL B 1 255 ? -37.165 -5.211 33.728 1.00 71.58 235 VAL B N 1
ATOM 3935 C CA . VAL B 1 255 ? -37.327 -6.628 33.412 1.00 63.99 235 VAL B CA 1
ATOM 3936 C C . VAL B 1 255 ? -37.785 -7.430 34.627 1.00 70.29 235 VAL B C 1
ATOM 3937 O O . VAL B 1 255 ? -38.310 -8.539 34.462 1.00 63.95 235 VAL B O 1
ATOM 3941 N N . GLU B 1 256 ? -37.592 -6.912 35.845 1.00 73.86 236 GLU B N 1
ATOM 3942 C CA . GLU B 1 256 ? -38.126 -7.575 37.031 1.00 78.53 236 GLU B CA 1
ATOM 3943 C C . GLU B 1 256 ? -39.610 -7.292 37.210 1.00 83.39 236 GLU B C 1
ATOM 3944 O O . GLU B 1 256 ? -40.378 -8.188 37.578 1.00 92.20 236 GLU B O 1
ATOM 3950 N N . ALA B 1 257 ? -40.039 -6.063 36.922 1.00 79.85 237 ALA B N 1
ATOM 3951 C CA . ALA B 1 257 ? -41.464 -5.795 36.827 1.00 71.20 237 ALA B CA 1
ATOM 3952 C C . ALA B 1 257 ? -42.080 -6.585 35.682 1.00 64.37 237 ALA B C 1
ATOM 3953 O O . ALA B 1 257 ? -43.303 -6.754 35.641 1.00 78.76 237 ALA B O 1
ATOM 3955 N N . ALA B 1 258 ? -41.251 -7.077 34.755 1.00 74.56 238 ALA B N 1
ATOM 3956 C CA . ALA B 1 258 ? -41.689 -7.956 33.682 1.00 73.07 238 ALA B CA 1
ATOM 3957 C C . ALA B 1 258 ? -41.804 -9.406 34.120 1.00 81.89 238 ALA B C 1
ATOM 3958 O O . ALA B 1 258 ? -42.093 -10.263 33.280 1.00 83.86 238 ALA B O 1
ATOM 3960 N N . GLY B 1 259 ? -41.524 -9.717 35.380 1.00 77.52 239 GLY B N 1
ATOM 3961 C CA . GLY B 1 259 ? -41.729 -11.059 35.877 1.00 92.22 239 GLY B CA 1
ATOM 3962 C C . GLY B 1 259 ? -40.559 -11.993 35.708 1.00 88.57 239 GLY B C 1
ATOM 3963 O O . GLY B 1 259 ? -40.756 -13.212 35.743 1.00 90.35 239 GLY B O 1
ATOM 3964 N N . TYR B 1 260 ? -39.363 -11.472 35.453 1.00 83.91 240 TYR B N 1
ATOM 3965 C CA . TYR B 1 260 ? -38.178 -12.302 35.283 1.00 72.69 240 TYR B CA 1
ATOM 3966 C C . TYR B 1 260 ? -37.546 -12.493 36.654 1.00 82.82 240 TYR B C 1
ATOM 3967 O O . TYR B 1 260 ? -37.033 -11.539 37.247 1.00 79.29 240 TYR B O 1
ATOM 3976 N N . ARG B 1 261 ? -37.600 -13.721 37.164 1.00 83.13 241 ARG B N 1
ATOM 3977 C CA . ARG B 1 261 ? -36.986 -14.060 38.439 1.00 83.48 241 ARG B CA 1
ATOM 3978 C C . ARG B 1 261 ? -35.788 -14.981 38.268 1.00 76.67 241 ARG B C 1
ATOM 3979 O O . ARG B 1 261 ? -35.256 -15.484 39.262 1.00 90.61 241 ARG B O 1
ATOM 3987 N N . GLY B 1 262 ? -35.347 -15.203 37.033 1.00 74.93 242 GLY B N 1
ATOM 3988 C CA . GLY B 1 262 ? -34.266 -16.119 36.760 1.00 78.76 242 GLY B CA 1
ATOM 3989 C C . GLY B 1 262 ? -32.908 -15.555 37.122 1.00 75.49 242 GLY B C 1
ATOM 3990 O O . GLY B 1 262 ? -32.788 -14.504 37.761 1.00 64.79 242 GLY B O 1
ATOM 3991 N N . PRO B 1 263 ? -31.852 -16.257 36.726 1.00 67.67 243 PRO B N 1
ATOM 3992 C CA . PRO B 1 263 ? -30.499 -15.791 37.038 1.00 64.27 243 PRO B CA 1
ATOM 3993 C C . PRO B 1 263 ? -30.105 -14.602 36.176 1.00 75.30 243 PRO B C 1
ATOM 3994 O O . PRO B 1 263 ? -30.635 -14.378 35.085 1.00 81.66 243 PRO B O 1
ATOM 3998 N N . ILE B 1 264 ? -29.153 -13.832 36.689 1.00 72.93 244 ILE B N 1
ATOM 3999 C CA . ILE B 1 264 ? -28.623 -12.664 35.997 1.00 63.66 244 ILE B CA 1
ATOM 4000 C C . ILE B 1 264 ? -27.179 -12.970 35.626 1.00 73.27 244 ILE B C 1
ATOM 4001 O O . ILE B 1 264 ? -26.291 -12.971 36.488 1.00 76.84 244 ILE B O 1
ATOM 4006 N N . GLU B 1 265 ? -26.941 -13.227 34.344 1.00 88.22 245 GLU B N 1
ATOM 4007 C CA . GLU B 1 265 ? -25.588 -13.433 33.856 1.00 65.61 245 GLU B CA 1
ATOM 4008 C C . GLU B 1 265 ? -24.933 -12.091 33.567 1.00 72.28 245 GLU B C 1
ATOM 4009 O O . GLU B 1 265 ? -25.596 -11.120 33.193 1.00 92.28 245 GLU B O 1
ATOM 4015 N N . VAL B 1 266 ? -23.622 -12.032 33.768 1.00 64.57 246 VAL B N 1
ATOM 4016 C CA . VAL B 1 266 ? -22.820 -10.898 33.329 1.00 71.98 246 VAL B CA 1
ATOM 4017 C C . VAL B 1 266 ? -21.900 -11.393 32.223 1.00 80.57 246 VAL B C 1
ATOM 4018 O O . VAL B 1 266 ? -21.112 -12.325 32.425 1.00 73.40 246 VAL B O 1
ATOM 4022 N N . GLU B 1 267 ? -22.015 -10.780 31.048 1.00 91.37 247 GLU B N 1
ATOM 4023 C CA . GLU B 1 267 ? -21.312 -11.219 29.847 1.00 80.24 247 GLU B CA 1
ATOM 4024 C C . GLU B 1 267 ? -20.524 -10.030 29.319 1.00 84.76 247 GLU B C 1
ATOM 4025 O O . GLU B 1 267 ? -21.111 -9.040 28.872 1.00 106.21 247 GLU B O 1
ATOM 4031 N N . ILE B 1 268 ? -19.199 -10.127 29.368 1.00 84.33 248 ILE B N 1
ATOM 4032 C CA . ILE B 1 268 ? -18.318 -9.021 29.022 1.00 76.83 248 ILE B CA 1
ATOM 4033 C C . ILE B 1 268 ? -17.350 -9.492 27.948 1.00 91.38 248 ILE B C 1
ATOM 4034 O O . ILE B 1 268 ? -16.658 -10.501 28.127 1.00 84.48 248 ILE B O 1
ATOM 4039 N N . PHE B 1 269 ? -17.308 -8.766 26.836 1.00 95.31 249 PHE B N 1
ATOM 4040 C CA . PHE B 1 269 ? -16.366 -9.014 25.750 1.00 74.80 249 PHE B CA 1
ATOM 4041 C C . PHE B 1 269 ? -15.351 -7.878 25.793 1.00 89.22 249 PHE B C 1
ATOM 4042 O O . PHE B 1 269 ? -15.627 -6.770 25.325 1.00 90.34 249 PHE B O 1
ATOM 4050 N N . ASN B 1 270 ? -14.184 -8.146 26.375 1.00 89.38 250 ASN B N 1
ATOM 4051 C CA . ASN B 1 270 ? -13.165 -7.115 26.524 1.00 91.41 250 ASN B CA 1
ATOM 4052 C C . ASN B 1 270 ? -11.807 -7.768 26.704 1.00 94.60 250 ASN B C 1
ATOM 4053 O O . ASN B 1 270 ? -11.658 -8.674 27.529 1.00 93.28 250 ASN B O 1
ATOM 4058 N N . GLN B 1 271 ? -10.821 -7.302 25.937 1.00 99.74 251 GLN B N 1
ATOM 4059 C CA . GLN B 1 271 ? -9.453 -7.768 26.134 1.00 108.50 251 GLN B CA 1
ATOM 4060 C C . GLN B 1 271 ? -8.880 -7.232 27.441 1.00 110.35 251 GLN B C 1
ATOM 4061 O O . GLN B 1 271 ? -8.156 -7.945 28.148 1.00 101.02 251 GLN B O 1
ATOM 4067 N N . ALA B 1 272 ? -9.202 -5.981 27.783 1.00 105.07 252 ALA B N 1
ATOM 4068 C CA . ALA B 1 272 ? -8.632 -5.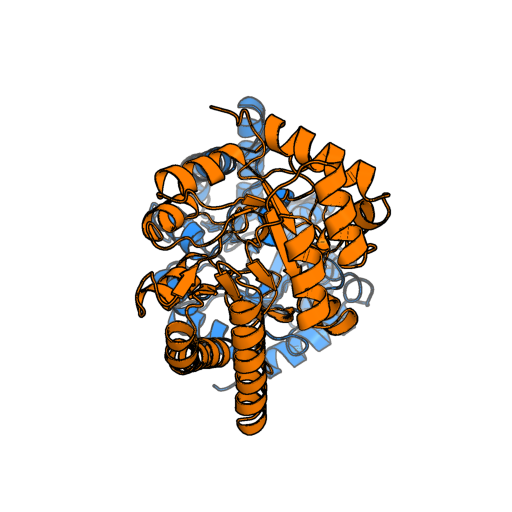362 28.976 1.00 103.01 252 ALA B CA 1
ATOM 4069 C C . ALA B 1 272 ? -9.064 -6.077 30.250 1.00 105.48 252 ALA B C 1
ATOM 4070 O O . ALA B 1 272 ? -8.313 -6.096 31.234 1.00 112.35 252 ALA B O 1
ATOM 4072 N N . ILE B 1 273 ? -10.263 -6.671 30.255 1.00 107.48 253 ILE B N 1
ATOM 4073 C CA . ILE B 1 273 ? -10.720 -7.463 31.395 1.00 110.92 253 ILE B CA 1
ATOM 4074 C C . ILE B 1 273 ? -10.323 -8.928 31.246 1.00 110.10 253 ILE B C 1
ATOM 4075 O O . ILE B 1 273 ? -10.339 -9.677 32.237 1.00 108.42 253 ILE B O 1
ATOM 4080 N N . TRP B 1 274 ? -9.921 -9.351 30.044 1.00 107.12 254 TRP B N 1
ATOM 4081 C CA . TRP B 1 274 ? -9.444 -10.711 29.833 1.00 106.58 254 TRP B CA 1
ATOM 4082 C C . TRP B 1 274 ? -8.023 -10.889 30.349 1.00 107.85 254 TRP B C 1
ATOM 4083 O O . TRP B 1 274 ? -7.651 -12.004 30.739 1.00 102.55 254 TRP B O 1
ATOM 4094 N N . ASP B 1 275 ? -7.211 -9.827 30.363 1.00 106.82 255 ASP B N 1
ATOM 4095 C CA . ASP B 1 275 ? -5.859 -9.991 30.888 1.00 109.86 255 ASP B CA 1
ATOM 4096 C C . ASP B 1 275 ? -5.854 -10.350 32.366 1.00 110.54 255 ASP B C 1
ATOM 4097 O O . ASP B 1 275 ? -4.988 -11.104 32.811 1.00 113.17 255 ASP B O 1
ATOM 4102 N N . ARG B 1 276 ? -6.847 -9.894 33.116 1.00 113.04 256 ARG B N 1
ATOM 4103 C CA . ARG B 1 276 ? -6.795 -9.984 34.569 1.00 106.02 256 ARG B CA 1
ATOM 4104 C C . ARG B 1 276 ? -6.929 -11.426 35.052 1.00 109.79 256 ARG B C 1
ATOM 4105 O O . ARG B 1 276 ? -7.687 -12.210 34.469 1.00 116.07 256 ARG B O 1
ATOM 4113 N N . PRO B 1 277 ? -6.174 -11.814 36.079 1.00 114.66 257 PRO B N 1
ATOM 4114 C CA . PRO B 1 277 ? -6.473 -13.064 36.780 1.00 112.11 257 PRO B CA 1
ATOM 4115 C C . PRO B 1 277 ? -7.943 -13.120 37.179 1.00 102.27 257 PRO B C 1
ATOM 4116 O O . PRO B 1 277 ? -8.535 -12.115 37.579 1.00 86.51 257 PRO B O 1
ATOM 4120 N N . GLY B 1 278 ? -8.535 -14.311 37.062 1.00 100.83 258 GLY B N 1
ATOM 4121 C CA . GLY B 1 278 ? -9.977 -14.428 37.189 1.00 98.37 258 GLY B CA 1
ATOM 4122 C C . GLY B 1 278 ? -10.506 -14.115 38.575 1.00 104.30 258 GLY B C 1
ATOM 4123 O O . GLY B 1 278 ? -11.663 -13.700 38.721 1.00 105.35 258 GLY B O 1
ATOM 4124 N N . ASP B 1 279 ? -9.677 -14.290 39.607 1.00 107.25 259 ASP B N 1
ATOM 4125 C CA . ASP B 1 279 ? -10.125 -13.971 40.959 1.00 106.47 259 ASP B CA 1
ATOM 4126 C C . ASP B 1 279 ? -10.429 -12.484 41.087 1.00 105.82 259 ASP B C 1
ATOM 4127 O O . ASP B 1 279 ? -11.469 -12.098 41.638 1.00 92.17 259 ASP B O 1
ATOM 4132 N N . GLU B 1 280 ? -9.547 -11.640 40.542 1.00 107.64 260 GLU B N 1
ATOM 4133 C CA . GLU B 1 280 ? -9.803 -10.205 40.473 1.00 108.59 260 GLU B CA 1
ATOM 4134 C C . GLU B 1 280 ? -11.137 -9.898 39.814 1.00 108.13 260 GLU B C 1
ATOM 4135 O O . GLU B 1 280 ? -11.935 -9.114 40.338 1.00 96.31 260 GLU B O 1
ATOM 4141 N N . VAL B 1 281 ? -11.379 -10.471 38.635 1.00 109.25 261 VAL B N 1
ATOM 4142 C CA . VAL B 1 281 ? -12.531 -10.011 37.878 1.00 114.70 261 VAL B CA 1
ATOM 4143 C C . VAL B 1 281 ? -13.825 -10.572 38.443 1.00 107.49 261 VAL B C 1
ATOM 4144 O O . VAL B 1 281 ? -14.858 -9.917 38.326 1.00 106.64 261 VAL B O 1
ATOM 4148 N N . LEU B 1 282 ? -13.781 -11.696 39.167 1.00 91.96 262 LEU B N 1
ATOM 4149 C CA . LEU B 1 282 ? -14.991 -12.189 39.815 1.00 91.18 262 LEU B CA 1
ATOM 4150 C C . LEU B 1 282 ? -15.260 -11.435 41.115 1.00 91.11 262 LEU B C 1
ATOM 4151 O O . LEU B 1 282 ? -16.426 -11.214 41.482 1.00 91.95 262 LEU B O 1
ATOM 4156 N N . ALA B 1 283 ? -14.195 -11.000 41.804 1.00 98.62 263 ALA B N 1
ATOM 4157 C CA . ALA B 1 283 ? -14.365 -10.090 42.933 1.00 95.85 263 ALA B CA 1
ATOM 4158 C C . ALA B 1 283 ? -15.005 -8.779 42.489 1.00 92.08 263 ALA B C 1
ATOM 4159 O O . ALA B 1 283 ? -15.982 -8.316 43.090 1.00 78.28 263 ALA B O 1
ATOM 4161 N N . GLU B 1 284 ? -14.436 -8.148 41.455 1.00 100.34 264 GLU B N 1
ATOM 4162 C CA . GLU B 1 284 ? -15.014 -6.925 40.906 1.00 94.20 264 GLU B CA 1
ATOM 4163 C C . GLU B 1 284 ? -16.425 -7.167 40.390 1.00 90.79 264 GLU B C 1
ATOM 4164 O O . GLU B 1 284 ? -17.303 -6.305 40.526 1.00 83.35 264 GLU B O 1
ATOM 4170 N N . MET B 1 285 ? -16.658 -8.342 39.796 1.00 94.15 265 MET B N 1
ATOM 4171 C CA . MET B 1 285 ? -17.978 -8.708 39.303 1.00 78.68 265 MET B CA 1
ATOM 4172 C C . MET B 1 285 ? -19.006 -8.643 40.415 1.00 89.20 265 MET B C 1
ATOM 4173 O O . MET B 1 285 ? -20.036 -7.981 40.279 1.00 82.64 265 MET B O 1
ATOM 4178 N N . LYS B 1 286 ? -18.742 -9.329 41.530 1.00 96.77 266 LYS B N 1
ATOM 4179 C CA . LYS B 1 286 ? -19.696 -9.318 42.637 1.00 88.39 266 LYS B CA 1
ATOM 4180 C C . LYS B 1 286 ? -19.822 -7.926 43.251 1.00 83.04 266 LYS B C 1
ATOM 4181 O O . LYS B 1 286 ? -20.934 -7.477 43.569 1.00 76.64 266 LYS B O 1
ATOM 4187 N N . ALA B 1 287 ? -18.692 -7.229 43.413 1.00 88.38 267 ALA B N 1
ATOM 4188 C CA . ALA B 1 287 ? -18.711 -5.904 44.024 1.00 85.92 267 ALA B CA 1
ATOM 4189 C C . ALA B 1 287 ? -19.621 -4.958 43.252 1.00 93.36 267 ALA B C 1
ATOM 4190 O O . ALA B 1 287 ? -20.495 -4.304 43.833 1.00 85.83 267 ALA B O 1
ATOM 4192 N N . ARG B 1 288 ? -19.462 -4.904 41.933 1.00 92.46 268 ARG B N 1
ATOM 4193 C CA . ARG B 1 288 ? -20.249 -3.981 41.130 1.00 94.62 268 ARG B CA 1
ATOM 4194 C C . ARG B 1 288 ? -21.588 -4.562 40.692 1.00 84.10 268 ARG B C 1
ATOM 4195 O O . ARG B 1 288 ? -22.437 -3.813 40.202 1.00 87.46 268 ARG B O 1
ATOM 4203 N N . TYR B 1 289 ? -21.806 -5.867 40.873 1.00 84.00 269 TYR B N 1
ATOM 4204 C CA . TYR B 1 289 ? -23.145 -6.426 40.737 1.00 78.23 269 TYR B CA 1
ATOM 4205 C C . TYR B 1 289 ? -24.037 -5.990 41.889 1.00 78.60 269 TYR B C 1
ATOM 4206 O O . TYR B 1 289 ? -25.197 -5.617 41.673 1.00 81.74 269 TYR B O 1
ATOM 4215 N N . LEU B 1 290 ? -23.508 -6.018 43.114 1.00 86.96 270 LEU B N 1
ATOM 4216 C CA . LEU B 1 290 ? -24.279 -5.532 44.253 1.00 83.85 270 LEU B CA 1
ATOM 4217 C C . LEU B 1 290 ? -24.322 -4.006 44.285 1.00 93.80 270 LEU B C 1
ATOM 4218 O O . LEU B 1 290 ? -25.317 -3.419 44.732 1.00 109.79 270 LEU B O 1
ATOM 4223 N N . GLU B 1 291 ? -23.245 -3.341 43.835 1.00 95.39 271 GLU B N 1
ATOM 4224 C CA . GLU B 1 291 ? -23.212 -1.883 43.917 1.00 97.72 271 GLU B CA 1
ATOM 4225 C C . GLU B 1 291 ? -24.069 -1.235 42.835 1.00 94.96 271 GLU B C 1
ATOM 4226 O O . GLU B 1 291 ? -24.823 -0.299 43.120 1.00 95.69 271 GLU B O 1
ATOM 4232 N N . HIS B 1 292 ? -23.968 -1.708 41.589 1.00 98.37 272 HIS B N 1
ATOM 4233 C CA . HIS B 1 292 ? -24.633 -1.035 40.479 1.00 79.30 272 HIS B CA 1
ATOM 4234 C C . HIS B 1 292 ? -25.906 -1.756 40.058 1.00 85.46 272 HIS B C 1
ATOM 4235 O O . HIS B 1 292 ? -27.004 -1.205 40.185 1.00 88.55 272 HIS B O 1
ATOM 4242 N N . VAL B 1 293 ? -25.762 -2.970 39.533 1.00 80.40 273 VAL B N 1
ATOM 4243 C CA . VAL B 1 293 ? -26.890 -3.752 39.039 1.00 73.79 273 VAL B CA 1
ATOM 4244 C C . VAL B 1 293 ? -27.946 -3.952 40.119 1.00 91.25 273 VAL B C 1
ATOM 4245 O O . VAL B 1 293 ? -29.110 -3.588 39.939 1.00 89.63 273 VAL B O 1
#

Nearest PDB structures (foldseek):
  7vpf-assembly1_B  TM=1.003E+00  e=3.884E-54  Paenibacillus sp. FSL H7-0331
  3ju2-assembly1_A  TM=9.776E-01  e=7.775E-31  Sinorhizobium meliloti
  1i6n-assembly1_A  TM=8.765E-01  e=2.294E-14  Bacillus subtilis
  3ngf-assembly1_A  TM=8.052E-01  e=5.892E-12  Brucella abortus 2308
  3wqo-assembly1_B  TM=7.394E-01  e=6.416E-10  Methanocaldococcus jannaschii DSM 2661